Protein 5H57 (pdb70)

B-factor: mean 24.22, std 7.68, range [6.05, 58.96]

Foldseek 3Di:
DWAWEWEAEPVRDIDIFIADQPAFQVVRCVVSVHDAWDDPLQQAALGWKKFWPDFDWDQVSHDHDDPVCVVRGIHRRSRIGGPHYTYIYTPCSVVVD/DWAWEWEAEPVRDIDIFIADQPAFQVVRCVVSVHDAFDDPLQQQALGWKKFWPDFDWDQVSHDNDDVVCVVRGIHRRSRIGGPHYTYIYTPCSVVVD/DWAWEWEAEPVRDIDIFIADQPAFQVVRCVVSVHDAWDDPLQQQALGWKKFWPDADWDQVSHDNDDPVCVVRGIHRRSRIGGPHYTYIYTPCSVVVD/DWAWEWEAEPVRDIDIFIADQPAFQVVRCVVSVHDAWDDPLQQQALGWKKFWPDADWDQVSHDNDDVVCVVRGIHRRSRIGGPHYTYIYTPCSVVVD/DWAWEWEAEPVRDIDIFIADQPAFQVVRCVVSVHDAWDDPLQQQALGWKKFWPDADWDQVSHDNDDVVCVVRGIHRRSRIGGPHYTYIYTPCSVVVD/DWAWEWEAEPVRDIDIFIADQPAFQVVRCVVSVHDAWDDPLQQQALGWKKFWPDADWDQVSHDNDDVVCVVRGIHRRSRIGGPHYTYIYTPCSVVVD

Secondary structure (DSSP, 8-state):
-EEEEEEE-TTS-EEEEEEETTS-HHHHHHHT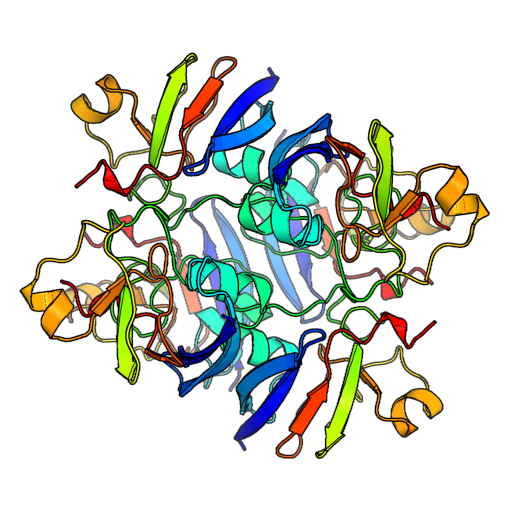TB----SSSSSSSSTTEEEEEES-EE-TT--SS-HHHHHTTEEEGGG-EESS-EEEE---GGGG-/-EEEEEEE-TTS-EEEEEEETTS-HHHHHHHTTB----SSSSSSSSTTEEEEEES-EE-TT--SS-HHHHHTTEEEGGG-EESS-EEEE---GGGG-/-EEEEEEE-TTS-EEEEEEETTS-HHHHHHHTTB----SSSSSSSSTTEEEEEES-EE-TT--SS-HHHHHTTEEEGGG-EESS-EEEE---GGGG-/-EEEEEEE-TTS-EEEEEEETTS-HHHHHHHTTB----SSSSSSSSTTEEEEEES-EE-TT--SS-HHHHHTTEEEGGG-EESS-EEEE---GGGG-/-EEEEEEE-TTS-EEEEEEETTS-HHHHHHHTTB----SSSSSSSSTTEEEEEES-EE-TT--SS-HHHHHTTEEEGGG-EESS-EEEE---GGG--/-EEEEEEE-TTS-EEEEEEETTS-HHHHHHHTTB----SSSSSSSSTTEEEEEES-EE-TT--SS-HHHHHTTEEEGGG-EESS-EEEE---GGG--

Solvent-accessible surface area: 23237 Å² total; per-residue (Å²): 84,96,56,79,0,62,0,24,8,57,111,44,16,54,8,53,2,65,0,48,59,92,27,30,0,1,16,6,0,37,41,6,14,4,99,9,11,56,8,3,37,41,1,25,7,18,20,8,1,0,77,33,115,52,37,53,26,51,20,93,76,17,97,74,14,86,114,43,42,78,155,119,15,18,4,2,3,7,5,0,59,1,122,35,88,3,34,0,49,7,21,60,15,15,80,19,171,82,96,56,86,0,64,0,23,9,49,88,38,10,52,8,58,4,73,0,49,59,114,27,36,0,2,29,6,0,42,64,7,16,4,98,10,19,44,2,3,42,52,1,30,4,14,18,7,1,0,76,34,116,53,38,54,25,53,21,94,78,17,98,72,13,85,115,42,43,77,155,121,13,18,4,2,3,7,5,0,60,1,123,34,87,3,34,0,51,8,22,59,21,16,78,19,181,85,97,58,84,0,63,0,24,9,57,105,43,14,52,7,54,3,69,0,48,58,93,27,30,0,1,18,7,0,37,44,6,15,4,100,9,10,53,8,2,33,39,1,27,6,16,20,7,1,0,76,34,114,53,38,53,25,51,20,94,78,19,97,72,13,86,115,42,42,77,155,120,14,17,4,2,3,7,6,0,60,2,123,35,87,4,34,0,52,7,21,58,15,13,78,18,167,85,94,57,80,0,64,0,23,9,56,96,42,12,52,7,56,3,69,0,43,58,98,27,32,0,2,24,6,0,32,58,6,13,3,86,9,10,59,7,2,28,46,1,32,6,14,16,7,0,0,76,32,116,55,38,54,25,52,20,94,78,19,97,70,13,88,114,43,43,77,155,119,15,18,4,2,3,6,5,0,59,1,123,35,85,3,33,0,50,8,20,60,18,19,78,19,180,83,97,58,84,0,65,1,24,8,50,86,41,12,53,8,58,3,70,0,49,59,114,27,38,0,1,30,7,0,42,64,6,15,4,98,10,17,42,2,3,41,52,1,31,4,14,18,7,0,0,77,32,116,53,37,53,25,52,20,92,75,18,98,72,12,85,115,42,42,77,156,119,14,18,4,2,2,6,6,0,59,1,122,35,86,3,34,0,50,7,21,58,22,18,78,18,189,84,96,57,82,0,64,0,24,8,63,100,40,12,53,7,56,2,68,0,44,58,95,28,28,0,1,21,7,0,34,52,6,13,4,82,9,9,57,10,2,31,43,1,34,6,16,16,8,1,0,78,32,116,53,37,54,25,52,19,94,76,20,96,74,12,87,114,42,41,77,155,119,15,18,4,2,3,7,4,0,61,1,122,34,88,3,32,0,51,7,20,58,16,20,80,19,180

Nearest PDB structures (foldseek):
  5h57-assembly2_B  TM=1.010E+00  e=6.665E-22  Zea mays
  6jo2-assembly1_A  TM=9.972E-01  e=5.642E-17  Thermosynechococcus vestitus BP-1
  1qoa-assembly2_B  TM=9.965E-01  e=7.250E-17  Nostoc sp. PCC 7120 = FACHB-418
  1rfk-assembly1_A  TM=9.844E-01  e=1.744E-16  Mastigocladus laminosus
  6vjv-assembly2_B  TM=9.851E-01  e=1.694E-14  Prochlorococcus phage P-SSM2

Structure (mmCIF, N/CA/C/O backbone):
data_5H57
#
_entry.id   5H57
#
_cell.length_a   79.900
_cell.length_b   104.500
_cell.length_c   66.400
_cell.angle_alpha   90.00
_cell.angle_beta   90.00
_cell.angle_gamma   90.00
#
_symmetry.space_group_name_H-M   'P 21 21 21'
#
loop_
_entity.id
_entity.type
_entity.pdbx_description
1 polymer 'Ferredoxin-3, chloroplastic'
2 non-polymer 'FE2/S2 (INORGANIC) CLUSTER'
3 water water
#
loop_
_atom_site.group_PDB
_atom_site.id
_atom_site.type_symbol
_atom_site.label_atom_id
_atom_site.label_alt_id
_atom_site.label_comp_id
_atom_site.label_asym_id
_atom_site.label_entity_id
_atom_site.label_seq_id
_atom_site.pdbx_PDB_ins_code
_atom_site.Cartn_x
_atom_site.Cartn_y
_atom_site.Cartn_z
_atom_site.occupancy
_atom_site.B_iso_or_equiv
_atom_site.auth_seq_id
_atom_site.auth_comp_id
_atom_site.auth_asym_id
_atom_site.auth_atom_id
_atom_site.pdbx_PDB_model_num
ATOM 1 N N . ALA A 1 1 ? 8.042 16.125 14.318 1.00 22.35 1 ALA A N 1
ATOM 2 C CA . ALA A 1 1 ? 8.430 14.919 15.102 1.00 22.96 1 ALA A CA 1
ATOM 3 C C . ALA A 1 1 ? 9.930 14.911 15.366 1.00 22.85 1 ALA A C 1
ATOM 4 O O . ALA A 1 1 ? 10.705 15.458 14.587 1.00 22.67 1 ALA A O 1
ATOM 6 N N . VAL A 1 2 ? 10.329 14.297 16.474 1.00 22.97 2 VAL A N 1
ATOM 7 C CA . VAL A 1 2 ? 11.739 14.201 16.827 1.00 22.79 2 VAL A CA 1
ATOM 8 C C . VAL A 1 2 ? 12.102 12.726 16.891 1.00 22.28 2 VAL A C 1
ATOM 9 O O . VAL A 1 2 ? 11.531 11.980 17.669 1.00 22.61 2 VAL A O 1
ATOM 13 N N . TYR A 1 3 ? 13.042 12.303 16.060 1.00 21.90 3 TYR A N 1
ATOM 14 C CA . TYR A 1 3 ? 13.441 10.909 16.049 1.00 21.67 3 TYR A CA 1
ATOM 15 C C . TYR A 1 3 ? 14.739 10.671 16.799 1.00 21.45 3 TYR A C 1
ATOM 16 O O . TYR A 1 3 ? 15.423 11.608 17.206 1.00 21.68 3 TYR A O 1
ATOM 25 N N . LYS A 1 4 ? 15.063 9.399 16.984 1.00 21.05 4 LYS A N 1
ATOM 26 C CA . LYS A 1 4 ? 16.280 9.022 17.669 1.00 21.38 4 LYS A CA 1
ATOM 27 C C . LYS A 1 4 ? 17.241 8.518 16.607 1.00 20.34 4 LYS A C 1
ATOM 28 O O . LYS A 1 4 ? 16.903 7.633 15.828 1.00 18.60 4 LYS A O 1
ATOM 34 N N . VAL A 1 5 ? 18.431 9.101 16.560 1.00 19.61 5 VAL A N 1
ATOM 35 C CA . VAL A 1 5 ? 19.436 8.683 15.597 1.00 17.95 5 VAL A CA 1
ATOM 36 C C . VAL A 1 5 ? 20.670 8.142 16.299 1.00 18.31 5 VAL A C 1
ATOM 37 O O . VAL A 1 5 ? 21.176 8.743 17.239 1.00 17.84 5 VAL A O 1
ATOM 41 N N . LYS A 1 6 ? 21.136 6.987 15.845 1.00 18.92 6 LYS A N 1
ATOM 42 C CA . LYS A 1 6 ? 22.341 6.393 16.398 1.00 19.00 6 LYS A CA 1
ATOM 43 C C . LYS A 1 6 ? 23.394 6.321 15.293 1.00 18.09 6 LYS A C 1
ATOM 44 O O . LYS A 1 6 ? 23.132 5.822 14.202 1.00 17.08 6 LYS A O 1
ATOM 50 N N . LEU A 1 7 ? 24.578 6.848 15.578 1.00 17.52 7 LEU A N 1
ATOM 51 C CA . LEU A 1 7 ? 25.669 6.818 14.624 1.00 17.42 7 LEU A CA 1
ATOM 52 C C . LEU A 1 7 ? 26.697 5.816 15.129 1.00 18.33 7 LEU A C 1
ATOM 53 O O . LEU A 1 7 ? 26.958 5.741 16.328 1.00 18.26 7 LEU A O 1
ATOM 58 N N . VAL A 1 8 ? 27.259 5.032 14.215 1.00 19.08 8 VAL A N 1
ATOM 59 C CA . VAL A 1 8 ? 28.273 4.048 14.570 1.00 19.50 8 VAL A CA 1
ATOM 60 C C . VAL A 1 8 ? 29.546 4.384 13.807 1.00 19.90 8 VAL A C 1
ATOM 61 O O . VAL A 1 8 ? 29.576 4.323 12.581 1.00 20.97 8 VAL A O 1
ATOM 65 N N . GLY A 1 9 ? 30.592 4.745 14.543 1.00 20.88 9 GLY A N 1
ATOM 66 C CA . GLY A 1 9 ? 31.854 5.121 13.925 1.00 21.92 9 GLY A CA 1
ATOM 67 C C . GLY A 1 9 ? 32.770 3.990 13.486 1.00 23.15 9 GLY A C 1
ATOM 68 O O . GLY A 1 9 ? 32.533 2.820 13.794 1.00 23.18 9 GLY A O 1
ATOM 69 N N . PRO A 1 10 ? 33.851 4.320 12.764 1.00 23.47 10 PRO A N 1
ATOM 70 C CA . PRO A 1 10 ? 34.809 3.320 12.278 1.00 24.01 10 PRO A CA 1
ATOM 71 C C . PRO A 1 10 ? 35.512 2.486 13.349 1.00 24.97 10 PRO A C 1
ATOM 72 O O . PRO A 1 10 ? 36.000 1.398 13.055 1.00 25.27 10 PRO A O 1
ATOM 76 N N . GLU A 1 11 ? 35.568 2.986 14.580 1.00 25.36 11 GLU A N 1
ATOM 77 C CA . GLU A 1 11 ? 36.207 2.246 15.672 1.00 26.23 11 GLU A CA 1
ATOM 78 C C . GLU A 1 11 ? 35.165 1.559 16.547 1.00 24.54 11 GLU A C 1
ATOM 79 O O . GLU A 1 11 ? 35.493 1.021 17.599 1.00 25.60 11 GLU A O 1
ATOM 85 N N . GLY A 1 12 ? 33.907 1.593 16.127 1.00 23.22 12 GLY A N 1
ATOM 86 C CA . GLY A 1 12 ? 32.866 0.963 16.919 1.00 21.06 12 GLY A CA 1
ATOM 87 C C . GLY A 1 12 ? 32.234 1.894 17.937 1.00 20.26 12 GLY A C 1
ATOM 88 O O . GLY A 1 12 ? 31.337 1.494 18.670 1.00 20.01 12 GLY A O 1
ATOM 89 N N . GLU A 1 13 ? 32.700 3.138 17.989 1.00 19.45 13 GLU A N 1
ATOM 90 C CA . GLU A 1 13 ? 32.141 4.108 18.927 1.00 19.29 13 GLU A CA 1
ATOM 91 C C . GLU A 1 13 ? 30.704 4.422 18.495 1.00 18.46 13 GLU A C 1
ATOM 92 O O . GLU A 1 13 ? 30.380 4.363 17.312 1.00 18.10 13 GLU A O 1
ATOM 98 N N . GLU A 1 14 ? 29.845 4.744 19.455 1.00 18.29 14 GLU A N 1
ATOM 99 C CA . GLU A 1 14 ? 28.458 5.061 19.139 1.00 19.18 14 GLU A CA 1
ATOM 100 C C . GLU A 1 14 ? 27.998 6.402 19.708 1.00 19.04 14 GLU A C 1
ATOM 101 O O . GLU A 1 14 ? 28.446 6.829 20.769 1.00 18.56 14 GLU A O 1
ATOM 107 N N . HIS A 1 15 ? 27.092 7.050 18.982 1.00 19.01 15 HIS A N 1
ATOM 108 C CA . HIS A 1 15 ? 26.525 8.333 19.377 1.00 17.98 15 HIS A CA 1
ATOM 109 C C . HIS A 1 15 ? 25.016 8.235 19.183 1.00 18.06 15 HIS A C 1
ATOM 110 O O . HIS A 1 15 ? 24.552 7.811 18.134 1.00 18.38 15 HIS A O 1
ATOM 117 N N . GLU A 1 16 ? 24.252 8.615 20.196 1.00 17.85 16 GLU A N 1
ATOM 118 C CA . GLU A 1 16 ? 22.806 8.577 20.096 1.00 18.64 16 GLU A CA 1
ATOM 119 C C . GLU A 1 16 ? 22.262 9.930 20.530 1.00 17.87 16 GLU A C 1
ATOM 120 O O . GLU A 1 16 ? 22.656 10.460 21.562 1.00 17.52 16 GLU A O 1
ATOM 126 N N . PHE A 1 17 ? 21.355 10.489 19.739 1.00 17.04 17 PHE A N 1
ATOM 127 C CA . PHE A 1 17 ? 20.804 11.805 20.040 1.00 16.83 17 PHE A CA 1
ATOM 128 C C . PHE A 1 17 ? 19.457 12.055 19.373 1.00 17.46 17 PHE A C 1
ATOM 129 O O . PHE A 1 17 ? 19.020 11.285 18.523 1.00 17.24 17 PHE A O 1
ATOM 137 N N . ASP A 1 18 ? 18.807 13.148 19.765 1.00 18.67 18 ASP A N 1
ATOM 138 C CA . ASP A 1 18 ? 17.523 13.530 19.195 1.00 18.28 18 ASP A CA 1
ATOM 139 C C . ASP A 1 18 ? 17.756 14.242 17.879 1.00 18.67 18 ASP A C 1
ATOM 140 O O . ASP A 1 18 ? 18.637 15.093 17.769 1.00 18.00 18 ASP A O 1
ATOM 145 N N . ALA A 1 19 ? 16.960 13.885 16.880 1.00 19.14 19 ALA A N 1
ATOM 146 C CA . ALA A 1 19 ? 17.077 14.481 15.564 1.00 18.60 19 ALA A CA 1
ATOM 147 C C . ALA A 1 19 ? 15.710 14.937 15.079 1.00 18.87 19 ALA A C 1
ATOM 148 O O . ALA A 1 19 ? 14.843 14.117 14.773 1.00 19.34 19 ALA A O 1
ATOM 150 N N . PRO A 1 20 ? 15.491 16.258 15.022 1.00 18.91 20 PRO A N 1
ATOM 151 C CA . PRO A 1 20 ? 14.211 16.808 14.565 1.00 19.16 20 PRO A CA 1
ATOM 152 C C . PRO A 1 20 ? 13.979 16.390 13.119 1.00 19.92 20 PRO A C 1
ATOM 153 O O . PRO A 1 20 ? 14.935 16.237 12.363 1.00 19.95 20 PRO A O 1
ATOM 157 N N . ASP A 1 21 ? 12.719 16.205 12.730 1.00 20.71 21 ASP A N 1
ATOM 158 C CA . ASP A 1 21 ? 12.416 15.794 11.361 1.00 21.13 21 ASP A CA 1
ATOM 159 C C . ASP A 1 21 ? 12.654 16.905 10.342 1.00 20.88 21 ASP A C 1
ATOM 160 O O . ASP A 1 21 ? 12.626 16.662 9.136 1.00 20.25 21 ASP A O 1
ATOM 165 N N . ASP A 1 22 ? 12.904 18.118 10.826 1.00 20.94 22 ASP A N 1
ATOM 166 C CA . ASP A 1 22 ? 13.151 19.239 9.930 1.00 21.26 22 ASP A CA 1
ATOM 167 C C . ASP A 1 22 ? 14.587 19.773 10.027 1.00 20.57 22 ASP A C 1
ATOM 168 O O . ASP A 1 22 ? 14.859 20.943 9.758 1.00 19.79 22 ASP A O 1
ATOM 173 N N . ALA A 1 23 ? 15.504 18.895 10.412 1.00 20.03 23 ALA A N 1
ATOM 174 C CA . ALA A 1 23 ? 16.913 19.254 10.512 1.00 19.83 23 ALA A CA 1
ATOM 175 C C . ALA A 1 23 ? 17.760 18.156 9.876 1.00 19.05 23 ALA A C 1
ATOM 176 O O . ALA A 1 23 ? 17.410 16.988 9.932 1.00 19.09 23 ALA A O 1
ATOM 178 N N . TYR A 1 24 ? 18.867 18.542 9.257 1.00 18.50 24 TYR A N 1
ATOM 179 C CA . TYR A 1 24 ? 19.758 17.578 8.636 1.00 17.84 24 TYR A CA 1
ATOM 180 C C . TYR A 1 24 ? 20.450 16.795 9.739 1.00 17.42 24 TYR A C 1
ATOM 181 O O . TYR A 1 24 ? 20.775 17.340 10.794 1.00 16.87 24 TYR A O 1
ATOM 190 N N . ILE A 1 25 ? 20.669 15.513 9.492 1.00 16.18 25 ILE A N 1
ATOM 191 C CA . ILE A 1 25 ? 21.320 14.660 10.474 1.00 17.24 25 ILE A CA 1
ATOM 192 C C . ILE A 1 25 ? 22.697 15.189 10.888 1.00 16.87 25 ILE A C 1
ATOM 193 O O . ILE A 1 25 ? 23.066 15.102 12.059 1.00 15.18 25 ILE A O 1
ATOM 198 N N . LEU A 1 26 ? 23.444 15.749 9.940 1.00 16.51 26 LEU A N 1
ATOM 199 C CA . LEU A 1 26 ? 24.756 16.291 10.257 1.00 16.46 26 LEU A CA 1
ATOM 200 C C . LEU A 1 26 ? 24.624 17.438 11.264 1.00 17.18 26 LEU A C 1
ATOM 201 O O . LEU A 1 26 ? 25.408 17.536 12.200 1.00 18.23 26 LEU A O 1
ATOM 206 N N . ASP A 1 27 ? 23.631 18.302 11.080 1.00 17.36 27 ASP A N 1
ATOM 207 C CA . ASP A 1 27 ? 23.444 19.420 11.999 1.00 18.02 27 ASP A CA 1
ATOM 208 C C . ASP A 1 27 ? 22.982 18.947 13.371 1.00 17.16 27 ASP A C 1
ATOM 209 O O . ASP A 1 27 ? 23.378 19.511 14.390 1.00 16.96 27 ASP A O 1
ATOM 214 N N . ALA A 1 28 ? 22.139 17.918 13.394 1.00 16.14 28 ALA A N 1
ATOM 215 C CA . ALA A 1 28 ? 21.649 17.367 14.653 1.00 15.87 28 ALA A CA 1
ATOM 216 C C . ALA A 1 28 ? 22.808 16.719 15.409 1.00 15.82 28 ALA A C 1
ATOM 217 O O . ALA A 1 28 ? 22.880 16.795 16.630 1.00 16.47 28 ALA A O 1
ATOM 219 N N . ALA A 1 29 ? 23.710 16.083 14.671 1.00 14.82 29 ALA A N 1
ATOM 220 C CA . ALA A 1 29 ? 24.859 15.432 15.266 1.00 15.83 29 ALA A CA 1
ATOM 221 C C . ALA A 1 29 ? 25.801 16.452 15.909 1.00 17.14 29 ALA A C 1
ATOM 222 O O . ALA A 1 29 ? 26.339 16.214 16.992 1.00 17.23 29 ALA A O 1
ATOM 224 N N . GLU A 1 30 ? 26.008 17.584 15.243 1.00 18.34 30 GLU A N 1
ATOM 225 C CA . GLU A 1 30 ? 26.883 18.625 15.779 1.00 19.47 30 GLU A CA 1
ATOM 226 C C . GLU A 1 30 ? 26.278 19.228 17.039 1.00 19.23 30 GLU A C 1
ATOM 227 O O . GLU A 1 30 ? 26.988 19.556 17.984 1.00 20.57 30 GLU A O 1
ATOM 233 N N . THR A 1 31 ? 24.963 19.379 17.054 1.00 18.53 31 THR A N 1
ATOM 234 C CA . THR A 1 31 ? 24.298 19.910 18.229 1.00 19.20 31 THR A CA 1
ATOM 235 C C . THR A 1 31 ? 24.572 18.970 19.400 1.00 19.51 31 THR A C 1
ATOM 236 O O . THR A 1 31 ? 24.701 19.408 20.542 1.00 20.41 31 THR A O 1
ATOM 240 N N . ALA A 1 32 ? 24.673 17.676 19.102 1.00 18.94 32 ALA A N 1
ATOM 241 C CA . ALA A 1 32 ? 24.916 16.656 20.117 1.00 17.97 32 ALA A CA 1
ATOM 242 C C . ALA A 1 32 ? 26.402 16.442 20.431 1.00 18.33 32 ALA A C 1
ATOM 243 O O . ALA A 1 32 ? 26.771 15.492 21.127 1.00 17.70 32 ALA A O 1
ATOM 245 N N . GLY A 1 33 ? 27.253 17.323 19.910 1.00 18.47 33 GLY A N 1
ATOM 246 C CA . GLY A 1 33 ? 28.679 17.225 20.170 1.00 17.52 33 GLY A CA 1
ATOM 247 C C . GLY A 1 33 ? 29.454 16.165 19.406 1.00 18.23 33 GLY A C 1
ATOM 248 O O . GLY A 1 33 ? 30.502 15.723 19.867 1.00 18.52 33 GLY A O 1
ATOM 249 N N . VAL A 1 34 ? 28.957 15.753 18.245 1.00 18.75 34 VAL A N 1
ATOM 250 C CA . VAL A 1 34 ? 29.641 14.745 17.446 1.00 18.30 34 VAL A CA 1
ATOM 251 C C . VAL A 1 34 ? 30.361 15.410 16.283 1.00 19.98 34 VAL A C 1
ATOM 252 O O . VAL A 1 34 ? 29.772 16.196 15.544 1.00 20.10 34 VAL A O 1
ATOM 256 N N . GLU A 1 35 ? 31.643 15.103 16.130 1.00 21.32 35 GLU A N 1
ATOM 257 C CA . GLU A 1 35 ? 32.418 15.659 15.031 1.00 23.37 35 GLU A CA 1
ATOM 258 C C . GLU A 1 35 ? 32.414 14.664 13.873 1.00 23.05 35 GLU A C 1
ATOM 259 O O . GLU A 1 35 ? 33.000 13.588 13.957 1.00 23.51 35 GLU A O 1
ATOM 265 N N . LEU A 1 36 ? 31.739 15.026 12.794 1.00 23.10 36 LEU A N 1
ATOM 266 C CA . LEU A 1 36 ? 31.649 14.158 11.634 1.00 22.27 36 LEU A CA 1
ATOM 267 C C . LEU A 1 36 ? 32.335 14.781 10.433 1.00 22.40 36 LEU A C 1
ATOM 268 O O . LEU A 1 36 ? 32.450 16.000 10.336 1.00 22.82 36 LEU A O 1
ATOM 273 N N . PRO A 1 37 ? 32.822 13.949 9.508 1.00 21.92 37 PRO A N 1
ATOM 274 C CA . PRO A 1 37 ? 33.483 14.492 8.322 1.00 22.27 37 PRO A CA 1
ATOM 275 C C . PRO A 1 37 ? 32.453 15.132 7.396 1.00 23.38 37 PRO A C 1
ATOM 276 O O . PRO A 1 37 ? 31.332 14.651 7.275 1.00 23.86 37 PRO A O 1
ATOM 280 N N . TYR A 1 38 ? 32.831 16.232 6.764 1.00 24.56 38 TYR A N 1
ATOM 281 C CA . TYR A 1 38 ? 31.956 16.923 5.826 1.00 26.63 38 TYR A CA 1
ATOM 282 C C . TYR A 1 38 ? 32.822 17.935 5.090 1.00 27.37 38 TYR A C 1
ATOM 283 O O . TYR A 1 38 ? 33.937 18.243 5.516 1.00 27.77 38 TYR A O 1
ATOM 292 N N . SER A 1 39 ? 32.302 18.466 3.993 1.00 28.29 39 SER A N 1
ATOM 293 C CA . SER A 1 39 ? 33.047 19.425 3.208 1.00 27.59 39 SER A CA 1
ATOM 294 C C . SER A 1 39 ? 32.143 20.477 2.568 1.00 26.74 39 SER A C 1
ATOM 295 O O . SER A 1 39 ? 32.062 21.597 3.052 1.00 27.54 39 SER A O 1
ATOM 298 N N . CYS A 1 40 ? 31.440 20.113 1.502 1.00 25.29 40 CYS A N 1
ATOM 299 C CA . CYS A 1 40 ? 30.578 21.063 0.817 1.00 24.24 40 CYS A CA 1
ATOM 300 C C . CYS A 1 40 ? 29.295 21.409 1.564 1.00 25.27 40 CYS A C 1
ATOM 301 O O . CYS A 1 40 ? 28.748 22.494 1.376 1.00 25.30 40 CYS A O 1
ATOM 304 N N . ARG A 1 41 ? 28.815 20.488 2.400 1.00 25.50 41 ARG A N 1
ATOM 305 C CA . ARG A 1 41 ? 27.568 20.677 3.144 1.00 25.86 41 ARG A CA 1
ATOM 306 C C . ARG A 1 41 ? 26.400 21.051 2.224 1.00 25.83 41 ARG A C 1
ATOM 307 O O . ARG A 1 41 ? 25.436 21.689 2.660 1.00 25.97 41 ARG A O 1
ATOM 315 N N . ALA A 1 42 ? 26.476 20.649 0.960 1.00 25.02 42 ALA A N 1
ATOM 316 C CA . ALA A 1 42 ? 25.420 20.976 0.008 1.00 24.37 42 ALA A CA 1
ATOM 317 C C . ALA A 1 42 ? 24.924 19.772 -0.795 1.00 24.03 42 ALA A C 1
ATOM 318 O O . ALA A 1 42 ? 24.154 19.934 -1.740 1.00 24.09 42 ALA A O 1
ATOM 320 N N . GLY A 1 43 ? 25.363 18.574 -0.418 1.00 23.47 43 GLY A N 1
ATOM 321 C CA . GLY A 1 43 ? 24.938 17.373 -1.114 1.00 23.30 43 GLY A CA 1
ATOM 322 C C . GLY A 1 43 ? 25.593 17.188 -2.470 1.00 23.92 43 GLY A C 1
ATOM 323 O O . GLY A 1 43 ? 25.058 16.480 -3.321 1.00 24.73 43 GLY A O 1
ATOM 324 N N . ALA A 1 44 ? 26.754 17.805 -2.668 1.00 23.48 44 ALA A N 1
ATOM 325 C CA . ALA A 1 44 ? 27.448 17.713 -3.946 1.00 23.65 44 ALA A CA 1
ATOM 326 C C . ALA A 1 44 ? 28.793 16.997 -3.907 1.00 23.17 44 ALA A C 1
ATOM 327 O O . ALA A 1 44 ? 29.580 17.121 -4.839 1.00 24.86 44 ALA A O 1
ATOM 329 N N . CYS A 1 45 ? 29.073 16.264 -2.839 1.00 22.44 45 CYS A N 1
ATOM 330 C CA . CYS A 1 45 ? 30.332 15.530 -2.764 1.00 22.61 45 CYS A CA 1
ATOM 331 C C . CYS A 1 45 ? 30.122 14.228 -1.999 1.00 22.36 45 CYS A C 1
ATOM 332 O O . CYS A 1 45 ? 28.983 13.838 -1.756 1.00 22.09 45 CYS A O 1
ATOM 335 N N . SER A 1 46 ? 31.203 13.554 -1.618 1.00 22.05 46 SER A N 1
ATOM 336 C CA . SER A 1 46 ? 31.066 12.282 -0.914 1.00 22.13 46 SER A CA 1
ATOM 337 C C . SER A 1 46 ? 31.662 12.243 0.495 1.00 21.60 46 SER A C 1
ATOM 338 O O . SER A 1 46 ? 31.615 11.211 1.165 1.00 22.78 46 SER A O 1
ATOM 341 N N . THR A 1 47 ? 32.209 13.361 0.945 1.00 20.05 47 THR A N 1
ATOM 342 C CA . THR A 1 47 ? 32.850 13.426 2.253 1.00 19.95 47 THR A CA 1
ATOM 343 C C . THR A 1 47 ? 32.025 12.992 3.464 1.00 19.13 47 THR A C 1
ATOM 344 O O . THR A 1 47 ? 32.537 12.322 4.360 1.00 19.36 47 THR A O 1
ATOM 348 N N . CYS A 1 48 ? 30.753 13.367 3.488 1.00 18.27 48 CYS A N 1
ATOM 349 C CA . CYS A 1 48 ? 29.881 13.046 4.614 1.00 17.79 48 CYS A CA 1
ATOM 350 C C . CYS A 1 48 ? 29.101 11.751 4.436 1.00 17.36 48 CYS A C 1
ATOM 351 O O . CYS A 1 48 ? 28.141 11.500 5.159 1.00 15.63 48 CYS A O 1
ATOM 354 N N . ALA A 1 49 ? 29.514 10.931 3.480 1.00 18.01 49 ALA A N 1
ATOM 355 C CA . ALA A 1 49 ? 28.825 9.678 3.210 1.00 18.60 49 ALA A CA 1
ATOM 356 C C . ALA A 1 49 ? 28.697 8.757 4.412 1.00 19.35 49 ALA A C 1
ATOM 357 O O . ALA A 1 49 ? 29.636 8.562 5.176 1.00 19.36 49 ALA A O 1
ATOM 359 N N . GLY A 1 50 ? 27.505 8.196 4.563 1.00 20.47 50 GLY A N 1
ATOM 360 C CA . GLY A 1 50 ? 27.238 7.267 5.638 1.00 21.25 50 GLY A CA 1
ATOM 361 C C . GLY A 1 50 ? 26.444 6.126 5.036 1.00 22.51 50 GLY A C 1
ATOM 362 O O . GLY A 1 50 ? 26.154 6.146 3.840 1.00 22.20 50 GLY A O 1
ATOM 363 N N . LYS A 1 51 ? 26.095 5.129 5.840 1.00 22.80 51 LYS A N 1
ATOM 364 C CA . LYS A 1 51 ? 25.322 4.014 5.330 1.00 23.43 51 LYS A CA 1
ATOM 365 C C . LYS A 1 51 ? 24.229 3.606 6.308 1.00 23.68 51 LYS A C 1
ATOM 366 O O . LYS A 1 51 ? 24.498 3.299 7.465 1.00 22.96 51 LYS A O 1
ATOM 372 N N . ILE A 1 52 ? 22.992 3.611 5.829 1.00 24.34 52 ILE A N 1
ATOM 373 C CA . ILE A 1 52 ? 21.846 3.251 6.647 1.00 26.34 52 ILE A CA 1
ATOM 374 C C . ILE A 1 52 ? 21.848 1.774 7.003 1.00 26.70 52 ILE A C 1
ATOM 375 O O . ILE A 1 52 ? 21.990 0.926 6.125 1.00 26.64 52 ILE A O 1
ATOM 380 N N . GLU A 1 53 ? 21.687 1.469 8.287 1.00 27.01 53 GLU A N 1
ATOM 381 C CA . GLU A 1 53 ? 21.609 0.088 8.721 1.00 27.47 53 GLU A CA 1
ATOM 382 C C . GLU A 1 53 ? 20.124 -0.178 8.918 1.00 26.56 53 GLU A C 1
ATOM 383 O O . GLU A 1 53 ? 19.632 -1.262 8.621 1.00 26.74 53 GLU A O 1
ATOM 389 N N . SER A 1 54 ? 19.412 0.824 9.425 1.00 25.53 54 SER A N 1
ATOM 390 C CA . SER A 1 54 ? 17.974 0.713 9.632 1.00 25.35 54 SER A CA 1
ATOM 391 C C . SER A 1 54 ? 17.358 2.096 9.735 1.00 24.81 54 SER A C 1
ATOM 392 O O . SER A 1 54 ? 18.025 3.060 10.113 1.00 25.14 54 SER A O 1
ATOM 395 N N . GLY A 1 55 ? 16.077 2.189 9.410 1.00 24.16 55 GLY A N 1
ATOM 396 C CA . GLY A 1 55 ? 15.402 3.473 9.458 1.00 22.99 55 GLY A CA 1
ATOM 397 C C . GLY A 1 55 ? 15.445 4.042 8.060 1.00 22.61 55 GLY A C 1
ATOM 398 O O . GLY A 1 55 ? 15.995 3.417 7.161 1.00 22.54 55 GLY A O 1
ATOM 399 N N . SER A 1 56 ? 14.867 5.215 7.856 1.00 22.98 56 SER A N 1
ATOM 400 C CA . SER A 1 56 ? 14.881 5.806 6.529 1.00 23.44 56 SER A CA 1
ATOM 401 C C . SER A 1 56 ? 15.074 7.308 6.601 1.00 22.69 56 SER A C 1
ATOM 402 O O . SER A 1 56 ? 14.811 7.936 7.623 1.00 22.62 56 SER A O 1
ATOM 405 N N . VAL A 1 57 ? 15.529 7.883 5.499 1.00 22.36 57 VAL A N 1
ATOM 406 C CA . VAL A 1 57 ? 15.777 9.313 5.446 1.00 21.84 57 VAL A CA 1
ATOM 407 C C . VAL A 1 57 ? 15.299 9.914 4.140 1.00 21.86 57 VAL A C 1
ATOM 408 O O . VAL A 1 57 ? 14.976 9.203 3.181 1.00 20.77 57 VAL A O 1
ATOM 412 N N . ASP A 1 58 ? 15.254 11.239 4.120 1.00 22.42 58 ASP A N 1
ATOM 413 C CA . ASP A 1 58 ? 14.879 11.987 2.930 1.00 21.57 58 ASP A CA 1
ATOM 414 C C . ASP A 1 58 ? 16.143 12.757 2.570 1.00 20.56 58 ASP A C 1
ATOM 415 O O . ASP A 1 58 ? 16.509 13.712 3.251 1.00 20.74 58 ASP A O 1
ATOM 420 N N . GLN A 1 59 ? 16.830 12.318 1.526 1.00 19.97 59 GLN A N 1
ATOM 421 C CA . GLN A 1 59 ? 18.044 12.997 1.104 1.00 20.77 59 GLN A CA 1
ATOM 422 C C . GLN A 1 59 ? 17.890 13.560 -0.301 1.00 20.84 59 GLN A C 1
ATOM 423 O O . GLN A 1 59 ? 18.862 13.684 -1.040 1.00 20.40 59 GLN A O 1
ATOM 429 N N . SER A 1 60 ? 16.657 13.913 -0.649 1.00 21.12 60 SER A N 1
ATOM 430 C CA . SER A 1 60 ? 16.356 14.469 -1.957 1.00 22.04 60 SER A CA 1
ATOM 431 C C . SER A 1 60 ? 17.098 15.788 -2.230 1.00 23.42 60 SER A C 1
ATOM 432 O O . SER A 1 60 ? 17.257 16.177 -3.385 1.00 23.89 60 SER A O 1
ATOM 435 N N . ASP A 1 61 ? 17.548 16.478 -1.183 1.00 24.20 61 ASP A N 1
ATOM 436 C CA . ASP A 1 61 ? 18.301 17.722 -1.380 1.00 24.91 61 ASP A CA 1
ATOM 437 C C . ASP A 1 61 ? 19.711 17.420 -1.887 1.00 24.33 61 ASP A C 1
ATOM 438 O O . ASP A 1 61 ? 20.452 18.325 -2.262 1.00 23.56 61 ASP A O 1
ATOM 443 N N . GLY A 1 62 ? 20.073 16.143 -1.891 1.00 24.13 62 GLY A N 1
ATOM 444 C CA . GLY A 1 62 ? 21.389 15.749 -2.353 1.00 25.06 62 GLY A CA 1
ATOM 445 C C . GLY A 1 62 ? 21.362 15.426 -3.832 1.00 26.34 62 GLY A C 1
ATOM 446 O O . GLY A 1 62 ? 20.297 15.193 -4.393 1.00 26.86 62 GLY A O 1
ATOM 447 N N . SER A 1 63 ? 22.525 15.396 -4.471 1.00 27.07 63 SER A N 1
ATOM 448 C CA . SER A 1 63 ? 22.572 15.107 -5.894 1.00 28.38 63 SER A CA 1
ATOM 449 C C . SER A 1 63 ? 23.858 14.413 -6.319 1.00 28.55 63 SER A C 1
ATOM 450 O O . SER A 1 63 ? 24.125 14.288 -7.507 1.00 28.66 63 SER A O 1
ATOM 453 N N . PHE A 1 64 ? 24.655 13.959 -5.361 1.00 28.88 64 PHE A N 1
ATOM 454 C CA . PHE A 1 64 ? 25.908 13.304 -5.705 1.00 28.33 64 PHE A CA 1
ATOM 455 C C . PHE A 1 64 ? 25.771 11.803 -5.920 1.00 28.70 64 PHE A C 1
ATOM 456 O O . PHE A 1 64 ? 26.450 11.227 -6.766 1.00 29.71 64 PHE A O 1
ATOM 464 N N . LEU A 1 65 ? 24.904 11.166 -5.143 1.00 28.74 65 LEU A N 1
ATOM 465 C CA . LEU A 1 65 ? 24.713 9.723 -5.233 1.00 29.19 65 LEU A CA 1
ATOM 466 C C . LEU A 1 65 ? 23.713 9.322 -6.301 1.00 30.78 65 LEU A C 1
ATOM 467 O O . LEU A 1 65 ? 22.675 9.970 -6.448 1.00 32.08 65 LEU A O 1
ATOM 472 N N . ASP A 1 66 ? 24.013 8.256 -7.044 1.00 31.99 66 ASP A N 1
ATOM 473 C CA . ASP A 1 66 ? 23.078 7.785 -8.062 1.00 33.85 66 ASP A CA 1
ATOM 474 C C . ASP A 1 66 ? 22.137 6.794 -7.378 1.00 34.43 66 ASP A C 1
ATOM 475 O O . ASP A 1 66 ? 22.402 6.352 -6.254 1.00 34.40 66 ASP A O 1
ATOM 480 N N . ASP A 1 67 ? 21.038 6.454 -8.045 1.00 35.30 67 ASP A N 1
ATOM 481 C CA . ASP A 1 67 ? 20.047 5.545 -7.473 1.00 35.88 67 ASP A CA 1
ATOM 482 C C . ASP A 1 67 ? 20.615 4.219 -6.980 1.00 34.79 67 ASP A C 1
ATOM 483 O O . ASP A 1 67 ? 20.136 3.653 -5.995 1.00 33.97 67 ASP A O 1
ATOM 488 N N . GLY A 1 68 ? 21.632 3.720 -7.665 1.00 34.23 68 GLY A N 1
ATOM 489 C CA . GLY A 1 68 ? 22.225 2.466 -7.245 1.00 33.46 68 GLY A CA 1
ATOM 490 C C . GLY A 1 68 ? 22.775 2.585 -5.841 1.00 32.81 68 GLY A C 1
ATOM 491 O O . GLY A 1 68 ? 22.442 1.789 -4.957 1.00 32.35 68 GLY A O 1
ATOM 492 N N . GLN A 1 69 ? 23.616 3.596 -5.638 1.00 32.07 69 GLN A N 1
ATOM 493 C CA . GLN A 1 69 ? 24.233 3.843 -4.339 1.00 31.20 69 GLN A CA 1
ATOM 494 C C . GLN A 1 69 ? 23.174 4.089 -3.273 1.00 30.84 69 GLN A C 1
ATOM 495 O O . GLN A 1 69 ? 23.305 3.615 -2.145 1.00 30.83 69 GLN A O 1
ATOM 501 N N . GLN A 1 70 ? 22.126 4.823 -3.629 1.00 31.10 70 GLN A N 1
ATOM 502 C CA . GLN A 1 70 ? 21.055 5.086 -2.680 1.00 32.60 70 GLN A CA 1
ATOM 503 C C . GLN A 1 70 ? 20.345 3.787 -2.331 1.00 33.35 70 GLN A C 1
ATOM 504 O O . GLN A 1 70 ? 20.009 3.568 -1.171 1.00 32.96 70 GLN A O 1
ATOM 510 N N . GLU A 1 71 ? 20.134 2.921 -3.324 1.00 34.98 71 GLU A N 1
ATOM 511 C CA . GLU A 1 71 ? 19.478 1.623 -3.091 1.00 37.05 71 GLU A CA 1
ATOM 512 C C . GLU A 1 71 ? 20.256 0.815 -2.057 1.00 35.36 71 GLU A C 1
ATOM 513 O O . GLU A 1 71 ? 19.669 0.176 -1.190 1.00 34.75 71 GLU A O 1
ATOM 519 N N . GLU A 1 72 ? 21.580 0.839 -2.164 1.00 34.67 72 GLU A N 1
ATOM 520 C CA . GLU A 1 72 ? 22.441 0.104 -1.241 1.00 34.20 72 GLU A CA 1
ATOM 521 C C . GLU A 1 72 ? 22.423 0.646 0.182 1.00 32.45 72 GLU A C 1
ATOM 522 O O . GLU A 1 72 ? 22.958 0.013 1.089 1.00 31.88 72 GLU A O 1
ATOM 528 N N . GLY A 1 73 ? 21.841 1.828 0.375 1.00 30.20 73 GLY A N 1
ATOM 529 C CA . GLY A 1 73 ? 21.777 2.387 1.710 1.00 26.74 73 GLY A CA 1
ATOM 530 C C . GLY A 1 73 ? 22.709 3.548 2.004 1.00 25.06 73 GLY A C 1
ATOM 531 O O . GLY A 1 73 ? 22.791 3.984 3.146 1.00 25.05 73 GLY A O 1
ATOM 532 N N . TYR A 1 74 ? 23.420 4.050 1.001 1.00 23.18 74 TYR A N 1
ATOM 533 C CA . TYR A 1 74 ? 24.307 5.180 1.234 1.00 21.58 74 TYR A CA 1
ATOM 534 C C . TYR A 1 74 ? 23.512 6.476 1.321 1.00 21.22 74 TYR A C 1
ATOM 535 O O . TYR A 1 74 ? 22.559 6.682 0.566 1.00 19.73 74 TYR A O 1
ATOM 544 N N . VAL A 1 75 ? 23.906 7.335 2.258 1.00 19.63 75 VAL A N 1
ATOM 545 C CA . VAL A 1 75 ? 23.245 8.611 2.465 1.00 18.61 75 VAL A CA 1
ATOM 546 C C . VAL A 1 75 ? 24.261 9.728 2.673 1.00 18.15 75 VAL A C 1
ATOM 547 O O . VAL A 1 75 ? 25.339 9.499 3.216 1.00 18.03 75 VAL A O 1
ATOM 551 N N . LEU A 1 76 ? 23.918 10.931 2.216 1.00 17.54 76 LEU A N 1
ATOM 552 C CA . LEU A 1 76 ? 24.772 12.093 2.409 1.00 16.39 76 LEU A CA 1
ATOM 553 C C . LEU A 1 76 ? 24.201 12.743 3.672 1.00 15.81 76 LEU A C 1
ATOM 554 O O . LEU A 1 76 ? 23.160 13.395 3.634 1.00 14.34 76 LEU A O 1
ATOM 559 N N . THR A 1 77 ? 24.883 12.540 4.793 1.00 15.70 77 THR A N 1
ATOM 560 C CA . THR A 1 77 ? 24.427 13.052 6.076 1.00 16.02 77 THR A CA 1
ATOM 561 C C . THR A 1 77 ? 24.186 14.553 6.158 1.00 17.11 77 THR A C 1
ATOM 562 O O . THR A 1 77 ? 23.352 15.000 6.944 1.00 17.31 77 THR A O 1
ATOM 566 N N . CYS A 1 78 ? 24.895 15.335 5.351 1.00 16.66 78 CYS A N 1
ATOM 567 C CA . CYS A 1 78 ? 24.725 16.780 5.391 1.00 16.05 78 CYS A CA 1
ATOM 568 C C . CYS A 1 78 ? 23.395 17.272 4.807 1.00 16.77 78 CYS A C 1
ATOM 569 O O . CYS A 1 78 ? 23.022 18.423 5.017 1.00 16.47 78 CYS A O 1
ATOM 572 N N . VAL A 1 79 ? 22.688 16.418 4.071 1.00 16.61 79 VAL A N 1
ATOM 573 C CA . VAL A 1 79 ? 21.403 16.807 3.487 1.00 17.26 79 VAL A CA 1
ATOM 574 C C . VAL A 1 79 ? 20.324 15.752 3.711 1.00 17.56 79 VAL A C 1
ATOM 575 O O . VAL A 1 79 ? 19.384 15.638 2.930 1.00 18.62 79 VAL A O 1
ATOM 579 N N . SER A 1 80 ? 20.459 14.991 4.790 1.00 17.57 80 SER A N 1
ATOM 580 C CA . SER A 1 80 ? 19.500 13.942 5.116 1.00 17.02 80 SER A CA 1
ATOM 581 C C . SER A 1 80 ? 18.578 14.296 6.274 1.00 16.70 80 SER A C 1
ATOM 582 O O . SER A 1 80 ? 19.043 14.662 7.357 1.00 16.58 80 SER A O 1
ATOM 585 N N . TYR A 1 81 ? 17.272 14.190 6.039 1.00 16.09 81 TYR A N 1
ATOM 586 C CA . TYR A 1 81 ? 16.293 14.440 7.087 1.00 16.73 81 TYR A CA 1
ATOM 587 C C . TYR A 1 81 ? 15.858 13.069 7.574 1.00 18.03 81 TYR A C 1
ATOM 588 O O . TYR A 1 81 ? 15.582 12.184 6.765 1.00 18.49 81 TYR A O 1
ATOM 597 N N . PRO A 1 82 ? 15.814 12.862 8.897 1.00 18.36 82 PRO A N 1
ATOM 598 C CA . PRO A 1 82 ? 15.386 11.547 9.370 1.00 18.93 82 PRO A CA 1
ATOM 599 C C . PRO A 1 82 ? 13.864 11.437 9.238 1.00 20.22 82 PRO A C 1
ATOM 600 O O . PRO A 1 82 ? 13.141 12.414 9.442 1.00 19.75 82 PRO A O 1
ATOM 604 N N . LYS A 1 83 ? 13.386 10.258 8.860 1.00 21.34 83 LYS A N 1
ATOM 605 C CA . LYS A 1 83 ? 11.953 10.037 8.719 1.00 23.72 83 LYS A CA 1
ATOM 606 C C . LYS A 1 83 ? 11.483 8.994 9.719 1.00 23.28 83 LYS A C 1
ATOM 607 O O . LYS A 1 83 ? 10.322 8.605 9.727 1.00 25.14 83 LYS A O 1
ATOM 613 N N . SER A 1 84 ? 12.404 8.554 10.566 1.00 23.24 84 SER A N 1
ATOM 614 C CA . SER A 1 84 ? 12.125 7.560 11.599 1.00 22.38 84 SER A CA 1
ATOM 615 C C . SER A 1 84 ? 13.400 7.427 12.406 1.00 22.62 84 SER A C 1
ATOM 616 O O . SER A 1 84 ? 14.378 8.126 12.142 1.00 23.77 84 SER A O 1
ATOM 619 N N . ASP A 1 85 ? 13.396 6.539 13.391 1.00 22.18 85 ASP A N 1
ATOM 620 C CA . ASP A 1 85 ? 14.595 6.316 14.178 1.00 21.15 85 ASP A CA 1
ATOM 621 C C . ASP A 1 85 ? 15.592 5.689 13.208 1.00 21.19 85 ASP A C 1
ATOM 622 O O . ASP A 1 85 ? 15.208 4.891 12.352 1.00 21.60 85 ASP A O 1
ATOM 627 N N . CYS A 1 86 ? 16.861 6.069 13.319 1.00 20.63 86 CYS A N 1
ATOM 628 C CA . CYS A 1 86 ? 17.888 5.551 12.423 1.00 20.14 86 CYS A CA 1
ATOM 629 C C . CYS A 1 86 ? 19.145 5.066 13.105 1.00 19.67 86 CYS A C 1
ATOM 630 O O . CYS A 1 86 ? 19.478 5.481 14.214 1.00 19.95 86 CYS A O 1
ATOM 633 N N . VAL A 1 87 ? 19.839 4.180 12.403 1.00 18.65 87 VAL A N 1
ATOM 634 C CA . VAL A 1 87 ? 21.118 3.652 12.834 1.00 17.52 87 VAL A CA 1
ATOM 635 C C . VAL A 1 87 ? 21.933 3.818 11.566 1.00 17.37 87 VAL A C 1
ATOM 636 O O . VAL A 1 87 ? 21.660 3.181 10.554 1.00 17.06 87 VAL A O 1
ATOM 640 N N . ILE A 1 88 ? 22.914 4.705 11.619 1.00 17.89 88 ILE A N 1
ATOM 641 C CA . ILE A 1 88 ? 23.751 4.989 10.464 1.00 17.72 88 ILE A CA 1
ATOM 642 C C . ILE A 1 88 ? 25.240 4.804 10.755 1.00 18.30 88 ILE A C 1
ATOM 643 O O . ILE A 1 88 ? 25.726 5.198 11.814 1.00 18.53 88 ILE A O 1
ATOM 648 N N . HIS A 1 89 ? 25.952 4.184 9.818 1.00 18.21 89 HIS A N 1
ATOM 649 C CA . HIS A 1 89 ? 27.391 3.991 9.949 1.00 19.29 89 HIS A CA 1
ATOM 650 C C . HIS A 1 89 ? 28.041 5.149 9.202 1.00 19.73 89 HIS A C 1
ATOM 651 O O . HIS A 1 89 ? 27.811 5.354 8.012 1.00 19.65 89 HIS A O 1
ATOM 658 N N . THR A 1 90 ? 28.853 5.913 9.915 1.00 19.89 90 THR A N 1
ATOM 659 C CA . THR A 1 90 ? 29.499 7.090 9.346 1.00 19.99 90 THR A CA 1
ATOM 660 C C . THR A 1 90 ? 30.865 6.820 8.713 1.00 20.46 90 THR A C 1
ATOM 661 O O . THR A 1 90 ? 31.307 5.675 8.631 1.00 20.95 90 THR A O 1
ATOM 665 N N . HIS A 1 91 ? 31.518 7.886 8.257 1.00 20.22 91 HIS A N 1
ATOM 666 C CA . HIS A 1 91 ? 32.841 7.805 7.645 1.00 21.06 91 HIS A CA 1
ATOM 667 C C . HIS A 1 91 ? 32.928 6.750 6.543 1.00 22.88 91 HIS A C 1
ATOM 668 O O . HIS A 1 91 ? 33.874 5.950 6.518 1.00 24.21 91 HIS A O 1
ATOM 675 N N . LYS A 1 92 ? 31.961 6.757 5.626 1.00 23.15 92 LYS A N 1
ATOM 676 C CA . LYS A 1 92 ? 31.928 5.777 4.547 1.00 23.83 92 LYS A CA 1
ATOM 677 C C . LYS A 1 92 ? 32.369 6.313 3.189 1.00 24.95 92 LYS A C 1
ATOM 678 O O . LYS A 1 92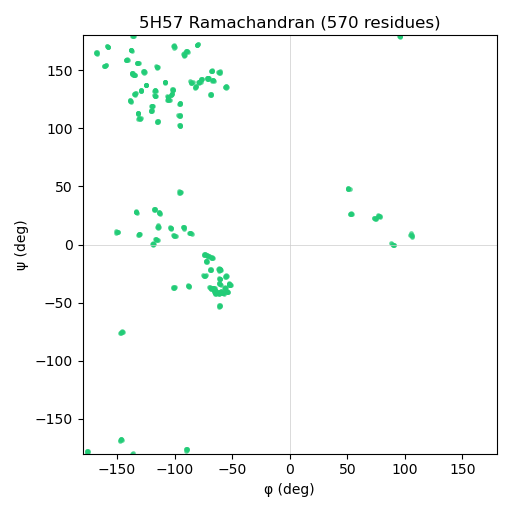 ? 32.138 5.685 2.160 1.00 25.31 92 LYS A O 1
ATOM 684 N N . GLU A 1 93 ? 33.010 7.471 3.183 1.00 26.10 93 GLU A N 1
ATOM 685 C CA . GLU A 1 93 ? 33.466 8.062 1.939 1.00 27.72 93 GLU A CA 1
ATOM 686 C C . GLU A 1 93 ? 34.311 7.091 1.109 1.00 29.02 93 GLU A C 1
ATOM 687 O O . GLU A 1 93 ? 34.261 7.100 -0.125 1.00 28.14 93 GLU A O 1
ATOM 693 N N . GLY A 1 94 ? 35.083 6.253 1.792 1.00 30.04 94 GLY A N 1
ATOM 694 C CA . GLY A 1 94 ? 35.935 5.298 1.106 1.00 31.55 94 GLY A CA 1
ATOM 695 C C . GLY A 1 94 ? 35.189 4.304 0.234 1.00 32.72 94 GLY A C 1
ATOM 696 O O . GLY A 1 94 ? 35.726 3.816 -0.764 1.00 33.27 94 GLY A O 1
ATOM 697 N N . ASP A 1 95 ? 33.955 3.991 0.608 1.00 33.59 95 ASP A N 1
ATOM 698 C CA . ASP A 1 95 ? 33.134 3.046 -0.150 1.00 34.62 95 ASP A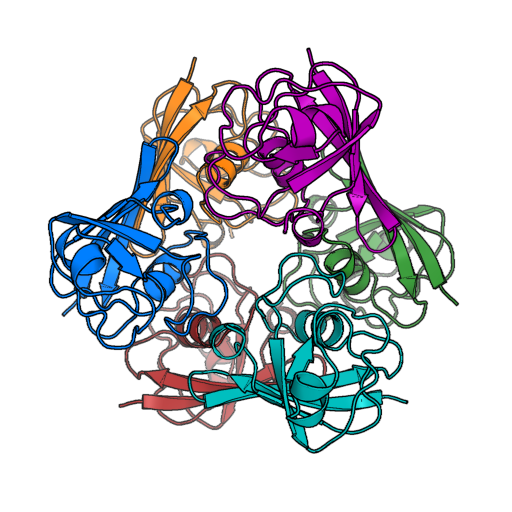 CA 1
ATOM 699 C C . ASP A 1 95 ? 32.704 3.596 -1.507 1.00 36.29 95 ASP A C 1
ATOM 700 O O . ASP A 1 95 ? 32.373 2.829 -2.409 1.00 37.22 95 ASP A O 1
ATOM 705 N N . LEU A 1 96 ? 32.705 4.918 -1.653 1.00 38.59 96 LEU A N 1
ATOM 706 C CA . LEU A 1 96 ? 32.243 5.548 -2.894 1.00 40.92 96 LEU A CA 1
ATOM 707 C C . LEU A 1 96 ? 33.281 5.908 -3.949 1.00 43.86 96 LEU A C 1
ATOM 708 O O . LEU A 1 96 ? 33.247 7.012 -4.513 1.00 44.38 96 LEU A O 1
ATOM 713 N N . TYR A 1 97 ? 34.203 4.993 -4.224 1.00 47.41 97 TYR A N 1
ATOM 714 C CA . TYR A 1 97 ? 35.195 5.263 -5.258 1.00 51.31 97 TYR A CA 1
ATOM 715 C C . TYR A 1 97 ? 34.898 4.414 -6.494 1.00 52.49 97 TYR A C 1
ATOM 716 O O . TYR A 1 97 ? 35.736 3.538 -6.833 1.00 53.44 97 TYR A O 1
ATOM 726 N N . ALA B 1 1 ? 44.242 -2.562 30.636 1.00 21.87 1 ALA B N 1
ATOM 727 C CA . ALA B 1 1 ? 42.803 -2.867 30.424 1.00 21.07 1 ALA B CA 1
ATOM 728 C C . ALA B 1 1 ? 42.106 -1.742 29.673 1.00 20.78 1 ALA B C 1
ATOM 729 O O . ALA B 1 1 ? 42.503 -0.586 29.761 1.00 21.48 1 ALA B O 1
ATOM 731 N N . VAL B 1 2 ? 41.067 -2.093 28.924 1.00 20.89 2 VAL B N 1
ATOM 732 C CA . VAL B 1 2 ? 40.294 -1.113 28.169 1.00 21.13 2 VAL B CA 1
ATOM 733 C C . VAL B 1 2 ? 38.863 -1.173 28.673 1.00 21.03 2 VAL B C 1
ATOM 734 O O . VAL B 1 2 ? 38.212 -2.215 28.594 1.00 20.88 2 VAL B O 1
ATOM 738 N N . TYR B 1 3 ? 38.377 -0.059 29.204 1.00 20.69 3 TYR B N 1
ATOM 739 C CA . TYR B 1 3 ? 37.021 -0.021 29.728 1.00 21.09 3 TYR B CA 1
ATOM 740 C C . TYR B 1 3 ? 36.044 0.628 28.764 1.00 21.62 3 TYR B C 1
ATOM 741 O O . TYR B 1 3 ? 36.439 1.217 27.753 1.00 21.28 3 TYR B O 1
ATOM 750 N N . LYS B 1 4 ? 34.762 0.491 29.081 1.00 21.15 4 LYS B N 1
ATOM 751 C CA . LYS B 1 4 ? 33.711 1.074 28.275 1.00 21.33 4 LYS B CA 1
ATOM 752 C C . LYS B 1 4 ? 33.211 2.305 29.025 1.00 21.21 4 LYS B C 1
ATOM 753 O O . LYS B 1 4 ? 32.829 2.216 30.199 1.00 20.96 4 LYS B O 1
ATOM 759 N N . VAL B 1 5 ? 33.242 3.456 28.363 1.00 19.47 5 VAL B N 1
ATOM 760 C CA . VAL B 1 5 ? 32.767 4.680 28.982 1.00 18.29 5 VAL B CA 1
ATOM 761 C C . VAL B 1 5 ? 31.569 5.233 28.232 1.00 18.54 5 VAL B C 1
ATOM 762 O O . VAL B 1 5 ? 31.570 5.307 27.004 1.00 17.84 5 VAL B O 1
ATOM 766 N N . LYS B 1 6 ? 30.535 5.599 28.977 1.00 18.86 6 LYS B N 1
ATOM 767 C CA . LYS B 1 6 ? 29.353 6.189 28.378 1.00 19.44 6 LYS B CA 1
ATOM 768 C C . LYS B 1 6 ? 29.195 7.609 28.912 1.00 18.38 6 LYS B C 1
ATOM 769 O O . LYS B 1 6 ? 29.214 7.830 30.115 1.00 18.85 6 LYS B O 1
ATOM 775 N N . LEU B 1 7 ? 29.058 8.570 28.010 1.00 17.79 7 LEU B N 1
ATOM 776 C CA . LEU B 1 7 ? 28.875 9.954 28.407 1.00 17.63 7 LEU B CA 1
ATOM 777 C C . LEU B 1 7 ? 27.431 10.342 28.108 1.00 19.11 7 LEU B C 1
ATOM 778 O O . LEU B 1 7 ? 26.882 9.950 27.080 1.00 18.79 7 LEU B O 1
ATOM 783 N N . VAL B 1 8 ? 26.810 11.088 29.016 1.00 20.05 8 VAL B N 1
ATOM 784 C CA . VAL B 1 8 ? 25.437 11.535 28.824 1.00 19.92 8 VAL B CA 1
ATOM 785 C C . VAL B 1 8 ? 25.438 13.056 28.832 1.00 20.90 8 VAL B C 1
ATOM 786 O O . VAL B 1 8 ? 25.765 13.674 29.845 1.00 20.95 8 VAL B O 1
ATOM 790 N N . GLY B 1 9 ? 25.081 13.646 27.692 1.00 21.70 9 GLY B N 1
ATOM 791 C CA . GLY B 1 9 ? 25.070 15.095 27.560 1.00 22.34 9 GLY B CA 1
ATOM 792 C C . GLY B 1 9 ? 23.867 15.822 28.131 1.00 22.72 9 GLY B C 1
ATOM 793 O O . GLY B 1 9 ? 22.886 15.197 28.544 1.00 22.81 9 GLY B O 1
ATOM 794 N N . PRO B 1 10 ? 23.915 17.165 28.157 1.00 23.26 10 PRO B N 1
ATOM 795 C CA . PRO B 1 10 ? 22.820 17.985 28.684 1.00 24.00 10 PRO B CA 1
ATOM 796 C C . PRO B 1 10 ? 21.484 17.849 27.945 1.00 24.69 10 PRO B C 1
ATOM 797 O O . PRO B 1 10 ? 20.439 18.151 28.512 1.00 25.20 10 PRO B O 1
ATOM 801 N N . GLU B 1 11 ? 21.510 17.393 26.695 1.00 25.37 11 GLU B N 1
ATOM 802 C CA . GLU B 1 11 ? 20.269 17.211 25.936 1.00 26.20 11 GLU B CA 1
ATOM 803 C C . GLU B 1 11 ? 19.843 15.743 25.926 1.00 25.24 11 GLU B C 1
ATOM 804 O O . GLU B 1 11 ? 18.921 15.365 25.202 1.00 25.68 11 GLU B O 1
ATOM 810 N N . GLY B 1 12 ? 20.518 14.913 26.715 1.00 23.38 12 GLY B N 1
ATOM 811 C CA . GLY B 1 12 ? 20.173 13.506 26.749 1.00 21.44 12 GLY B CA 1
ATOM 812 C C . GLY B 1 12 ? 20.907 12.681 25.701 1.00 21.18 12 GLY B C 1
ATOM 813 O O . GLY B 1 12 ? 20.685 11.471 25.598 1.00 22.26 12 GLY B O 1
ATOM 814 N N . GLU B 1 13 ? 21.772 13.320 24.916 1.00 18.26 13 GLU B N 1
ATOM 815 C CA . GLU B 1 13 ? 22.530 12.606 23.902 1.00 17.71 13 GLU B CA 1
ATOM 816 C C . GLU B 1 13 ? 23.534 11.691 24.605 1.00 17.87 13 GLU B C 1
ATOM 817 O O . GLU B 1 13 ? 24.001 12.003 25.697 1.00 17.77 13 GLU B O 1
ATOM 823 N N . GLU B 1 14 ? 23.860 10.560 23.987 1.00 17.82 14 GLU B N 1
ATOM 824 C CA . GLU B 1 14 ? 24.809 9.627 24.585 1.00 18.64 14 GLU B CA 1
ATOM 825 C C . GLU B 1 14 ? 25.974 9.264 23.674 1.00 18.56 14 GLU B C 1
ATOM 826 O O . GLU B 1 14 ? 25.840 9.225 22.454 1.00 18.60 14 GLU B O 1
ATOM 832 N N . HIS B 1 15 ? 27.120 8.997 24.289 1.00 18.32 15 HIS B N 1
ATOM 833 C CA . HIS B 1 15 ? 28.328 8.626 23.569 1.00 17.69 15 HIS B CA 1
ATOM 834 C C . HIS B 1 15 ? 28.932 7.443 24.303 1.00 18.55 15 HIS B C 1
ATOM 835 O O . HIS B 1 15 ? 29.099 7.487 25.527 1.00 18.59 15 HIS B O 1
ATOM 842 N N . GLU B 1 16 ? 29.252 6.384 23.571 1.00 18.15 16 GLU B N 1
ATOM 843 C CA . GLU B 1 16 ? 29.856 5.220 24.194 1.00 18.91 16 GLU B CA 1
ATOM 844 C C . GLU B 1 16 ? 31.107 4.852 23.409 1.00 17.97 16 GLU B C 1
ATOM 845 O O . GLU B 1 16 ? 31.079 4.789 22.184 1.00 17.53 16 GLU B O 1
ATOM 851 N N . PHE B 1 17 ? 32.207 4.611 24.116 1.00 17.21 17 PHE B N 1
ATOM 852 C CA . PHE B 1 17 ? 33.465 4.298 23.456 1.00 17.09 17 PHE B CA 1
ATOM 853 C C . PHE B 1 17 ? 34.451 3.558 24.349 1.00 18.22 17 PHE B C 1
ATOM 854 O O . PHE B 1 17 ? 34.233 3.427 25.553 1.00 19.23 17 PHE B O 1
ATOM 862 N N . ASP B 1 18 ? 35.535 3.070 23.749 1.00 18.95 18 ASP B N 1
ATOM 863 C CA . ASP B 1 18 ? 36.571 2.365 24.496 1.00 18.96 18 ASP B CA 1
ATOM 864 C C . ASP B 1 18 ? 37.503 3.377 25.143 1.00 19.30 18 ASP B C 1
ATOM 865 O O . ASP B 1 18 ? 37.922 4.347 24.510 1.00 20.42 18 ASP B O 1
ATOM 870 N N . ALA B 1 19 ? 37.833 3.144 26.404 1.00 18.55 19 ALA B N 1
ATOM 871 C CA . ALA B 1 19 ? 38.710 4.034 27.134 1.00 17.02 19 ALA B CA 1
ATOM 872 C C . ALA B 1 19 ? 39.826 3.244 27.805 1.00 17.40 19 ALA B C 1
ATOM 873 O O . ALA B 1 19 ? 39.595 2.512 28.761 1.00 17.31 19 ALA B O 1
ATOM 875 N N . PRO B 1 20 ? 41.054 3.365 27.290 1.00 17.49 20 PRO B N 1
ATOM 876 C CA . PRO B 1 20 ? 42.200 2.655 27.865 1.00 18.06 20 PRO B CA 1
ATOM 877 C C . PRO B 1 20 ? 42.383 3.095 29.315 1.00 18.58 20 PRO B C 1
ATOM 878 O O . PRO B 1 20 ? 42.081 4.240 29.655 1.00 18.72 20 PRO B O 1
ATOM 882 N N . ASP B 1 21 ? 42.869 2.199 30.169 1.00 19.32 21 ASP B N 1
ATOM 883 C CA . ASP B 1 21 ? 43.064 2.546 31.578 1.00 21.11 21 ASP B CA 1
ATOM 884 C C . ASP B 1 21 ? 44.241 3.508 31.791 1.00 21.78 21 ASP B C 1
ATOM 885 O O . ASP B 1 21 ? 44.425 4.043 32.887 1.00 22.35 21 ASP B O 1
ATOM 890 N N . ASP B 1 22 ? 45.027 3.739 30.742 1.00 21.86 22 ASP B N 1
ATOM 891 C CA . ASP B 1 22 ? 46.162 4.642 30.851 1.00 22.69 22 ASP B CA 1
ATOM 892 C C . ASP B 1 22 ? 45.993 5.905 30.005 1.00 22.16 22 ASP B C 1
ATOM 893 O O . ASP B 1 22 ? 46.969 6.515 29.570 1.00 21.58 22 ASP B O 1
ATOM 898 N N . ALA B 1 23 ? 44.740 6.294 29.781 1.00 21.64 23 ALA B N 1
ATOM 899 C CA . ALA B 1 23 ? 44.427 7.499 29.022 1.00 20.95 23 ALA B CA 1
ATOM 900 C C . ALA B 1 23 ? 43.342 8.280 29.746 1.00 20.88 23 ALA B C 1
ATOM 901 O O . ALA B 1 23 ? 42.474 7.701 30.392 1.00 21.44 23 ALA B O 1
ATOM 903 N N . TYR B 1 24 ? 43.403 9.600 29.655 1.00 20.15 24 TYR B N 1
ATOM 904 C CA . TYR B 1 24 ? 42.400 10.440 30.294 1.00 19.38 24 TYR B CA 1
ATOM 905 C C . TYR B 1 24 ? 41.090 10.301 29.526 1.00 18.49 24 TYR B C 1
ATOM 906 O O . TYR B 1 24 ? 41.084 10.191 28.305 1.00 17.40 24 TYR B O 1
ATOM 915 N N . ILE B 1 25 ? 39.981 10.307 30.251 1.00 17.44 25 ILE B N 1
ATOM 916 C CA . ILE B 1 25 ? 38.681 10.169 29.627 1.00 17.28 25 ILE B CA 1
ATOM 917 C C . ILE B 1 25 ? 38.438 11.237 28.555 1.00 17.37 25 ILE B C 1
ATOM 918 O O . ILE B 1 25 ? 37.859 10.943 27.507 1.00 17.64 25 ILE B O 1
ATOM 923 N N . LEU B 1 26 ? 38.901 12.461 28.794 1.00 17.00 26 LEU B N 1
ATOM 924 C CA . LEU B 1 26 ? 38.717 13.519 27.811 1.00 16.73 26 LEU B CA 1
ATOM 925 C C . LEU B 1 26 ? 39.427 13.165 26.505 1.00 17.57 26 LEU B C 1
ATOM 926 O O . LEU B 1 26 ? 38.878 13.386 25.424 1.00 18.54 26 LEU B O 1
ATOM 931 N N . ASP B 1 27 ? 40.633 12.608 26.599 1.00 17.14 27 ASP B N 1
ATOM 932 C CA . ASP B 1 27 ? 41.382 12.239 25.399 1.00 17.99 27 ASP B CA 1
ATOM 933 C C . ASP B 1 27 ? 40.738 11.065 24.676 1.00 16.98 27 ASP B C 1
ATOM 934 O O . ASP B 1 27 ? 40.720 11.020 23.444 1.00 16.03 27 ASP B O 1
ATOM 939 N N . ALA B 1 28 ? 40.205 10.119 25.445 1.00 16.04 28 ALA B N 1
ATOM 940 C CA . ALA B 1 28 ? 39.545 8.956 24.870 1.00 16.31 28 ALA B CA 1
ATOM 941 C C . ALA B 1 28 ? 38.278 9.397 24.142 1.00 16.04 28 ALA B C 1
ATOM 942 O O . ALA B 1 28 ? 37.948 8.864 23.089 1.00 15.57 28 ALA B O 1
ATOM 944 N N . ALA B 1 29 ? 37.576 10.371 24.718 1.00 15.60 29 ALA B N 1
ATOM 945 C CA . ALA B 1 29 ? 36.349 10.901 24.134 1.00 16.64 29 ALA B CA 1
ATOM 946 C C . ALA B 1 29 ? 36.620 11.598 22.802 1.00 17.26 29 ALA B C 1
ATOM 947 O O . ALA B 1 29 ? 35.857 11.447 21.854 1.00 18.08 29 ALA B O 1
ATOM 949 N N . GLU B 1 30 ? 37.705 12.363 22.730 1.00 18.51 30 GLU B N 1
ATOM 950 C CA . GLU B 1 30 ? 38.066 13.052 21.493 1.00 18.94 30 GLU B CA 1
ATOM 951 C C . GLU B 1 30 ? 38.450 12.042 20.411 1.00 18.98 30 GLU B C 1
ATOM 952 O O . GLU B 1 30 ? 38.141 12.227 19.238 1.00 18.65 30 GLU B O 1
ATOM 958 N N . THR B 1 31 ? 39.132 10.974 20.804 1.00 18.81 31 THR B N 1
ATOM 959 C CA . THR B 1 31 ? 39.501 9.949 19.848 1.00 19.07 31 THR B CA 1
ATOM 960 C C . THR B 1 31 ? 38.222 9.378 19.248 1.00 18.59 31 THR B C 1
ATOM 961 O O . THR B 1 31 ? 38.193 9.008 18.078 1.00 19.64 31 THR B O 1
ATOM 965 N N . ALA B 1 32 ? 37.165 9.320 20.055 1.00 17.42 32 ALA B N 1
ATOM 966 C CA . ALA B 1 32 ? 35.887 8.775 19.613 1.00 17.15 32 ALA B CA 1
ATOM 967 C C . ALA B 1 32 ? 34.991 9.808 18.932 1.00 17.14 32 ALA B C 1
ATOM 968 O O . ALA B 1 32 ? 33.815 9.549 18.678 1.00 17.25 32 ALA B O 1
ATOM 970 N N . GLY B 1 33 ? 35.546 10.980 18.650 1.00 17.19 33 GLY B N 1
ATOM 971 C CA . GLY B 1 33 ? 34.787 12.022 17.977 1.00 17.91 33 GLY B CA 1
ATOM 972 C C . GLY B 1 33 ? 33.791 12.815 18.808 1.00 18.69 33 GLY B C 1
ATOM 973 O O . GLY B 1 33 ? 32.827 13.359 18.266 1.00 18.71 33 GLY B O 1
ATOM 974 N N . VAL B 1 34 ? 34.011 12.889 20.115 1.00 18.32 34 VAL B N 1
ATOM 975 C CA . VAL B 1 34 ? 33.114 13.639 20.983 1.00 19.55 34 VAL B CA 1
ATOM 976 C C . VAL B 1 34 ? 33.753 14.978 21.340 1.00 20.95 34 VAL B C 1
ATOM 977 O O . VAL B 1 34 ? 34.910 15.039 21.740 1.00 21.30 34 VAL B O 1
ATOM 981 N N . GLU B 1 35 ? 33.000 16.055 21.175 1.00 22.51 35 GLU B N 1
ATOM 982 C CA . GLU B 1 35 ? 33.505 17.377 21.513 1.00 24.19 35 GLU B CA 1
ATOM 983 C C . GLU B 1 35 ? 33.018 17.734 22.913 1.00 23.86 35 GLU B C 1
ATOM 984 O O . GLU B 1 35 ? 31.824 17.951 23.138 1.00 23.94 35 GLU B O 1
ATOM 990 N N . LEU B 1 36 ? 33.947 17.792 23.857 1.00 22.85 36 LEU B N 1
ATOM 991 C CA . LEU B 1 36 ? 33.600 18.100 25.235 1.00 22.42 36 LEU B CA 1
ATOM 992 C C . LEU B 1 36 ? 34.215 19.408 25.667 1.00 22.05 36 LEU B C 1
ATOM 993 O O . LEU B 1 36 ? 35.249 19.818 25.148 1.00 22.28 36 LEU B O 1
ATOM 998 N N . PRO B 1 37 ? 33.580 20.090 26.625 1.00 21.99 37 PRO B N 1
ATOM 999 C CA . PRO B 1 37 ? 34.136 21.362 27.088 1.00 22.47 37 PRO B CA 1
ATOM 1000 C C . PRO B 1 37 ? 35.404 21.117 27.898 1.00 23.65 37 PRO B C 1
ATOM 1001 O O . PRO B 1 37 ? 35.501 20.130 28.631 1.00 23.68 37 PRO B O 1
ATOM 1005 N N . TYR B 1 38 ? 36.379 22.003 27.743 1.00 24.43 38 TYR B N 1
ATOM 1006 C CA . TYR B 1 38 ? 37.634 21.905 28.479 1.00 26.24 38 TYR B CA 1
ATOM 1007 C C . TYR B 1 38 ? 38.381 23.219 28.302 1.00 26.29 38 TYR B C 1
ATOM 1008 O O . TYR B 1 38 ? 38.068 24.007 27.408 1.00 25.81 38 TYR B O 1
ATOM 1017 N N . SER B 1 39 ? 39.377 23.449 29.147 1.00 26.21 39 SER B N 1
ATOM 1018 C CA . SER B 1 39 ? 40.140 24.673 29.053 1.00 25.41 39 SER B CA 1
ATOM 1019 C C . SER B 1 39 ? 41.614 24.486 29.398 1.00 24.62 39 SER B C 1
ATOM 1020 O O . SER B 1 39 ? 42.459 24.456 28.512 1.00 24.67 39 SER B O 1
ATOM 1023 N N . CYS B 1 40 ? 41.924 24.341 30.679 1.00 24.28 40 CYS B N 1
ATOM 1024 C CA . CYS B 1 40 ? 43.311 24.179 31.094 1.00 24.20 40 CYS B CA 1
ATOM 1025 C C . CYS B 1 40 ? 43.906 22.808 30.795 1.00 24.84 40 CYS B C 1
ATOM 1026 O O . CYS B 1 40 ? 45.125 22.684 30.634 1.00 24.41 40 CYS B O 1
ATOM 1029 N N . ARG B 1 41 ? 43.053 21.786 30.727 1.00 24.67 41 ARG B N 1
ATOM 1030 C CA . ARG B 1 41 ? 43.494 20.415 30.476 1.00 24.62 41 ARG B CA 1
ATOM 1031 C C . ARG B 1 41 ? 44.574 19.980 31.463 1.00 24.57 41 ARG B C 1
ATOM 1032 O O . ARG B 1 41 ? 45.381 19.106 31.154 1.00 24.82 41 ARG B O 1
ATOM 1040 N N . ALA B 1 42 ? 44.588 20.579 32.649 1.00 23.79 42 ALA B N 1
ATOM 1041 C CA . ALA B 1 42 ? 45.604 20.246 33.641 1.00 24.26 42 ALA B CA 1
ATOM 1042 C C . ALA B 1 42 ? 45.030 19.970 35.030 1.00 24.43 42 ALA B C 1
ATOM 1043 O O . ALA B 1 42 ? 45.779 19.832 36.001 1.00 25.07 42 ALA B O 1
ATOM 1045 N N . GLY B 1 43 ? 43.707 19.891 35.126 1.00 23.16 43 GLY B N 1
ATOM 1046 C CA . GLY B 1 43 ? 43.076 19.623 36.405 1.00 22.96 43 GLY B CA 1
ATOM 1047 C C . GLY B 1 43 ? 43.073 20.807 37.354 1.00 23.08 43 GLY B C 1
ATOM 1048 O O . GLY B 1 43 ? 42.940 20.626 38.564 1.00 22.92 43 GLY B O 1
ATOM 1049 N N . ALA B 1 44 ? 43.200 22.017 36.811 1.00 22.84 44 ALA B N 1
ATOM 1050 C CA . ALA B 1 44 ? 43.235 23.219 37.637 1.00 23.32 44 ALA B CA 1
ATOM 1051 C C . ALA B 1 44 ? 42.059 24.174 37.452 1.00 23.47 44 ALA B C 1
ATOM 1052 O O . ALA B 1 44 ? 42.140 25.332 37.842 1.00 23.49 44 ALA B O 1
ATOM 1054 N N . CYS B 1 45 ? 40.974 23.702 36.849 1.00 24.07 45 CYS B N 1
ATOM 1055 C CA . CYS B 1 45 ? 39.798 24.548 36.667 1.00 22.74 45 CYS B CA 1
ATOM 1056 C C . CYS B 1 45 ? 38.539 23.695 36.740 1.00 22.41 45 CYS B C 1
ATOM 1057 O O . CYS B 1 45 ? 38.605 22.539 37.140 1.00 22.70 45 CYS B O 1
ATOM 1060 N N . SER B 1 46 ? 37.395 24.251 36.355 1.00 22.02 46 SER B N 1
ATOM 1061 C CA . SER B 1 46 ? 36.141 23.506 36.434 1.00 21.35 46 SER B CA 1
ATOM 1062 C C . SER B 1 46 ? 35.422 23.281 35.108 1.00 20.63 46 SER B C 1
ATOM 1063 O O . SER B 1 46 ? 34.361 22.667 35.077 1.00 20.46 46 SER B O 1
ATOM 1066 N N . THR B 1 47 ? 36.003 23.763 34.019 1.00 19.85 47 THR B N 1
ATOM 1067 C CA . THR B 1 47 ? 35.378 23.656 32.706 1.00 19.77 47 THR B CA 1
ATOM 1068 C C . THR B 1 47 ? 34.972 22.263 32.233 1.00 19.35 47 THR B C 1
ATOM 1069 O O . THR B 1 47 ? 33.896 22.095 31.651 1.00 18.40 47 THR B O 1
ATOM 1073 N N . CYS B 1 48 ? 35.822 21.272 32.482 1.00 18.62 48 CYS B N 1
ATOM 1074 C CA . CYS B 1 48 ? 35.561 19.901 32.038 1.00 18.17 48 CYS B CA 1
ATOM 1075 C C . CYS B 1 48 ? 34.835 19.044 33.065 1.00 18.13 48 CYS B C 1
ATOM 1076 O O . CYS B 1 48 ? 34.801 17.825 32.940 1.00 17.49 48 CYS B O 1
ATOM 1079 N N . ALA B 1 49 ? 34.261 19.681 34.078 1.00 18.84 49 ALA B N 1
ATOM 1080 C CA . ALA B 1 49 ? 33.567 18.964 35.134 1.00 18.71 49 ALA B CA 1
ATOM 1081 C C . ALA B 1 49 ? 32.449 18.056 34.647 1.00 20.29 49 ALA B C 1
ATOM 1082 O O . ALA B 1 49 ? 31.643 18.425 33.789 1.00 20.29 49 ALA B O 1
ATOM 1084 N N . GLY B 1 50 ? 32.419 16.855 35.213 1.00 20.87 50 GLY B N 1
ATOM 1085 C CA . GLY B 1 50 ? 31.394 15.888 34.888 1.00 21.03 50 GLY B CA 1
ATOM 1086 C C . GLY B 1 50 ? 30.939 15.273 36.198 1.00 22.09 50 GLY B C 1
ATOM 1087 O O . GLY B 1 50 ? 31.432 15.640 37.262 1.00 21.03 50 GLY B O 1
ATOM 1088 N N . LYS B 1 51 ? 29.996 14.344 36.140 1.00 22.85 51 LYS B N 1
ATOM 1089 C CA . LYS B 1 51 ? 29.530 13.714 37.356 1.00 24.03 51 LYS B CA 1
ATOM 1090 C C . LYS B 1 51 ? 29.331 12.220 37.139 1.00 24.64 51 LYS B C 1
ATOM 1091 O O . LYS B 1 51 ? 28.599 11.804 36.235 1.00 23.95 51 LYS B O 1
ATOM 1097 N N . ILE B 1 52 ? 30.002 11.423 37.966 1.00 24.57 52 ILE B N 1
ATOM 1098 C CA . ILE B 1 52 ? 29.922 9.971 37.885 1.00 26.51 52 ILE B CA 1
ATOM 1099 C C . ILE B 1 52 ? 28.548 9.461 38.289 1.00 27.12 52 ILE B C 1
ATOM 1100 O O . ILE B 1 52 ? 28.029 9.833 39.343 1.00 27.18 52 ILE B O 1
ATOM 1105 N N . GLU B 1 53 ? 27.960 8.613 37.455 1.00 27.26 53 GLU B N 1
ATOM 1106 C CA . GLU B 1 53 ? 26.673 8.025 37.790 1.00 28.31 53 GLU B CA 1
ATOM 1107 C C . GLU B 1 53 ? 26.994 6.617 38.284 1.00 27.67 53 GLU B C 1
ATOM 1108 O O . GLU B 1 53 ? 26.356 6.105 39.196 1.00 28.83 53 GLU B O 1
ATOM 1114 N N . SER B 1 54 ? 27.991 5.992 37.666 1.00 26.33 54 SER B N 1
ATOM 1115 C CA . SER B 1 54 ? 28.422 4.656 38.059 1.00 24.83 54 SER B CA 1
ATOM 1116 C C . SER B 1 54 ? 29.833 4.392 37.541 1.00 23.45 54 SER B C 1
ATOM 1117 O O . SER B 1 54 ? 30.255 4.969 36.545 1.00 24.12 54 SER B O 1
ATOM 1120 N N . GLY B 1 55 ? 30.555 3.512 38.220 1.00 21.63 55 GLY B N 1
ATOM 1121 C CA . GLY B 1 55 ? 31.915 3.220 37.827 1.00 21.00 55 GLY B CA 1
ATOM 1122 C C . GLY B 1 55 ? 32.807 4.086 38.687 1.00 20.79 55 GLY B C 1
ATOM 1123 O O . GLY B 1 55 ? 32.317 4.846 39.514 1.00 18.54 55 GLY B O 1
ATOM 1124 N N . SER B 1 56 ? 34.115 3.981 38.507 1.00 21.87 56 SER B N 1
ATOM 1125 C CA . SER B 1 56 ? 35.033 4.791 39.301 1.00 23.21 56 SER B CA 1
ATOM 1126 C C . SER B 1 56 ? 36.212 5.251 38.464 1.00 22.55 56 SER B C 1
ATOM 1127 O O . SER B 1 56 ? 36.536 4.649 37.434 1.00 22.49 56 SER B O 1
ATOM 1130 N N . VAL B 1 57 ? 36.856 6.318 38.915 1.00 21.67 57 VAL B N 1
ATOM 1131 C CA . VAL B 1 57 ? 37.990 6.865 38.192 1.00 21.11 57 VAL B CA 1
ATOM 1132 C C . VAL B 1 57 ? 39.114 7.261 39.128 1.00 21.52 57 VAL B C 1
ATOM 1133 O O . VAL B 1 57 ? 38.945 7.334 40.342 1.00 21.28 57 VAL B O 1
ATOM 1137 N N . ASP B 1 58 ? 40.271 7.514 38.537 1.00 22.21 58 ASP B N 1
ATOM 1138 C CA . ASP B 1 58 ? 41.429 7.967 39.279 1.00 21.85 58 ASP B CA 1
ATOM 1139 C C . ASP B 1 58 ? 41.669 9.379 38.757 1.00 21.46 58 ASP B C 1
ATOM 1140 O O . ASP B 1 58 ? 42.118 9.559 37.628 1.00 20.06 58 ASP B O 1
ATOM 1145 N N . GLN B 1 59 ? 41.336 10.381 39.561 1.00 22.03 59 GLN B N 1
ATOM 1146 C CA . GLN B 1 59 ? 41.545 11.762 39.145 1.00 22.37 59 GLN B CA 1
ATOM 1147 C C . GLN B 1 59 ? 42.535 12.467 40.064 1.00 22.72 59 GLN B C 1
ATOM 1148 O O . GLN B 1 59 ? 42.470 13.687 40.257 1.00 22.39 59 GLN B O 1
ATOM 1154 N N . SER B 1 60 ? 43.456 11.687 40.621 1.00 22.56 60 SER B N 1
ATOM 1155 C CA . SER B 1 60 ? 44.463 12.221 41.523 1.00 23.54 60 SER B CA 1
ATOM 1156 C C . SER B 1 60 ? 45.366 13.277 40.869 1.00 23.74 60 SER B C 1
ATOM 1157 O O . SER B 1 60 ? 45.986 14.078 41.571 1.00 23.56 60 SER B O 1
ATOM 1160 N N . ASP B 1 61 ? 45.449 13.283 39.538 1.00 24.05 61 ASP B N 1
ATOM 1161 C CA . ASP B 1 61 ? 46.267 14.281 38.845 1.00 24.68 61 ASP B CA 1
ATOM 1162 C C . ASP B 1 61 ? 45.578 15.639 38.886 1.00 25.24 61 ASP B C 1
ATOM 1163 O O . ASP B 1 61 ? 46.156 16.645 38.491 1.00 24.84 61 ASP B O 1
ATOM 1168 N N . GLY B 1 62 ? 44.335 15.665 39.354 1.00 25.17 62 GLY B N 1
ATOM 1169 C CA . GLY B 1 62 ? 43.617 16.924 39.434 1.00 26.66 62 GLY B CA 1
ATOM 1170 C C . GLY B 1 62 ? 43.814 17.569 40.791 1.00 27.80 62 GLY B C 1
ATOM 1171 O O . GLY B 1 62 ? 44.256 16.919 41.738 1.00 28.40 62 GLY B O 1
ATOM 1172 N N . SER B 1 63 ? 43.478 18.847 40.907 1.00 28.82 63 SER B N 1
ATOM 1173 C CA . SER B 1 63 ? 43.650 19.536 42.179 1.00 29.78 63 SER B CA 1
ATOM 1174 C C . SER B 1 63 ? 42.653 20.669 42.380 1.00 30.40 63 SER B C 1
ATOM 1175 O O . SER B 1 63 ? 42.804 21.469 43.300 1.00 31.28 63 SER B O 1
ATOM 1178 N N . PHE B 1 64 ? 41.637 20.750 41.531 1.00 30.07 64 PHE B N 1
ATOM 1179 C CA . PHE B 1 64 ? 40.665 21.827 41.661 1.00 29.91 64 PHE B CA 1
ATOM 1180 C C . PHE B 1 64 ? 39.512 21.498 42.590 1.00 29.99 64 PHE B C 1
ATOM 1181 O O . PHE B 1 64 ? 39.015 22.375 43.291 1.00 30.06 64 PHE B O 1
ATOM 1189 N N . LEU B 1 65 ? 39.082 20.239 42.580 1.00 31.10 65 LEU B N 1
ATOM 1190 C CA . LEU B 1 65 ? 37.960 19.792 43.409 1.00 31.36 65 LEU B CA 1
ATOM 1191 C C . LEU B 1 65 ? 38.385 19.405 44.823 1.00 32.58 65 LEU B C 1
ATOM 1192 O O . LEU B 1 65 ? 39.432 18.776 45.016 1.00 33.28 65 LEU B O 1
ATOM 1197 N N . ASP B 1 66 ? 37.578 19.779 45.813 1.00 34.05 66 ASP B N 1
ATOM 1198 C CA . ASP B 1 66 ? 37.885 19.405 47.190 1.00 36.15 66 ASP B CA 1
ATOM 1199 C C . ASP B 1 66 ? 37.210 18.058 47.432 1.00 37.07 66 ASP B C 1
ATOM 1200 O O . ASP B 1 66 ? 36.354 17.639 46.640 1.00 37.81 66 ASP B O 1
ATOM 1205 N N . ASP B 1 67 ? 37.587 17.384 48.519 1.00 38.14 67 ASP B N 1
ATOM 1206 C CA . ASP B 1 67 ? 37.038 16.063 48.842 1.00 38.17 67 ASP B CA 1
ATOM 1207 C C . ASP B 1 67 ? 35.516 16.000 48.871 1.00 37.32 67 ASP B C 1
ATOM 1208 O O . ASP B 1 67 ? 34.918 14.981 48.510 1.00 37.98 67 ASP B O 1
ATOM 1213 N N . GLY B 1 68 ? 34.882 17.080 49.301 1.00 35.99 68 GLY B N 1
ATOM 1214 C CA . GLY B 1 68 ? 33.434 17.076 49.340 1.00 35.74 68 GLY B CA 1
ATOM 1215 C C . GLY B 1 68 ? 32.863 16.866 47.948 1.00 35.31 68 GLY B C 1
ATOM 1216 O O . GLY B 1 68 ? 32.027 15.977 47.727 1.00 35.23 68 GLY B O 1
ATOM 1217 N N . GLN B 1 69 ? 33.326 17.685 47.005 1.00 34.45 69 GLN B N 1
ATOM 1218 C CA . GLN B 1 69 ? 32.872 17.616 45.619 1.00 33.78 69 GLN B CA 1
ATOM 1219 C C . GLN B 1 69 ? 33.184 16.245 45.024 1.00 33.44 69 GLN B C 1
ATOM 1220 O O . GLN B 1 69 ? 32.357 15.660 44.311 1.00 32.73 69 GLN B O 1
ATOM 1226 N N . GLN B 1 70 ? 34.367 15.723 45.333 1.00 33.27 70 GLN B N 1
ATOM 1227 C CA . GLN B 1 70 ? 34.734 14.404 44.835 1.00 34.20 70 GLN B CA 1
ATOM 1228 C C . GLN B 1 70 ? 33.799 13.342 45.422 1.00 35.49 70 GLN B C 1
ATOM 1229 O O . GLN B 1 70 ? 33.370 12.423 44.712 1.00 34.90 70 GLN B O 1
ATOM 1235 N N . GLU B 1 71 ? 33.465 13.479 46.707 1.00 37.13 71 GLU B N 1
ATOM 1236 C CA . GLU B 1 71 ? 32.563 12.527 47.363 1.00 38.50 71 GLU B CA 1
ATOM 1237 C C . GLU B 1 71 ? 31.227 12.474 46.631 1.00 37.45 71 GLU B C 1
ATOM 1238 O O . GLU B 1 71 ? 30.654 11.399 46.445 1.00 36.81 71 GLU B O 1
ATOM 1244 N N . GLU B 1 72 ? 30.732 13.643 46.225 1.00 36.35 72 GLU B N 1
ATOM 1245 C CA . GLU B 1 72 ? 29.454 13.731 45.527 1.00 35.78 72 GLU B CA 1
ATOM 1246 C C . GLU B 1 72 ? 29.474 13.122 44.137 1.00 34.05 72 GLU B C 1
ATOM 1247 O O . GLU B 1 72 ? 28.420 12.959 43.517 1.00 33.98 72 GLU B O 1
ATOM 1253 N N . GLY B 1 73 ? 30.667 12.809 43.636 1.00 31.98 73 GLY B N 1
ATOM 1254 C CA . GLY B 1 73 ? 30.759 12.207 42.319 1.00 29.79 73 GLY B CA 1
ATOM 1255 C C . GLY B 1 73 ? 31.261 13.101 41.201 1.00 27.91 73 GLY B C 1
ATOM 1256 O O . GLY B 1 73 ? 31.218 12.702 40.038 1.00 28.25 73 GLY B O 1
ATOM 1257 N N . TYR B 1 74 ? 31.724 14.305 41.525 1.00 25.71 74 TYR B N 1
ATOM 1258 C CA . TYR B 1 74 ? 32.237 15.183 40.481 1.00 23.92 74 TYR B CA 1
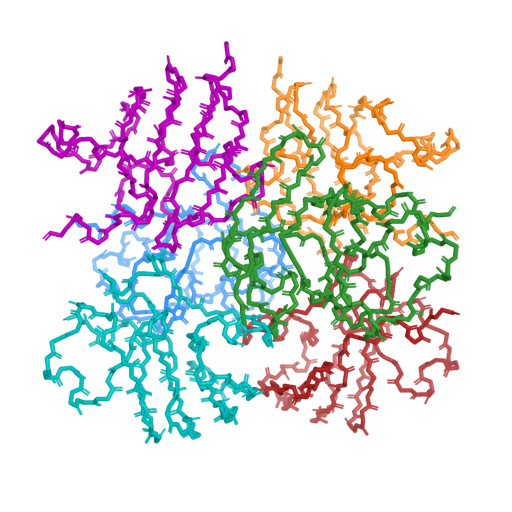ATOM 1259 C C . TYR B 1 74 ? 33.644 14.762 40.091 1.00 23.04 74 TYR B C 1
ATOM 1260 O O . TYR B 1 74 ? 34.450 14.394 40.947 1.00 23.16 74 TYR B O 1
ATOM 1269 N N . VAL B 1 75 ? 33.927 14.806 38.792 1.00 21.94 75 VAL B N 1
ATOM 1270 C CA . VAL B 1 75 ? 35.234 14.434 38.263 1.00 20.12 75 VAL B CA 1
ATOM 1271 C C . VAL B 1 75 ? 35.692 15.427 37.204 1.00 19.45 75 VAL B C 1
ATOM 1272 O O . VAL B 1 75 ? 34.870 15.995 36.484 1.00 19.94 75 VAL B O 1
ATOM 1276 N N . LEU B 1 76 ? 37.000 15.645 37.123 1.00 18.58 76 LEU B N 1
ATOM 1277 C CA . LEU B 1 76 ? 37.564 16.524 36.108 1.00 17.80 76 LEU B CA 1
ATOM 1278 C C . LEU B 1 76 ? 37.958 15.561 34.988 1.00 17.58 76 LEU B C 1
ATOM 1279 O O . LEU B 1 76 ? 38.968 14.870 35.079 1.00 17.36 76 LEU B O 1
ATOM 1284 N N . THR B 1 77 ? 37.141 15.508 33.941 1.00 17.20 77 THR B N 1
ATOM 1285 C CA . THR B 1 77 ? 37.377 14.601 32.828 1.00 16.73 77 THR B CA 1
ATOM 1286 C C . THR B 1 77 ? 38.736 14.700 32.143 1.00 17.03 77 THR B C 1
ATOM 1287 O O . THR B 1 77 ? 39.211 13.711 31.585 1.00 16.89 77 THR B O 1
ATOM 1291 N N . CYS B 1 78 ? 39.369 15.870 32.182 1.00 16.60 78 CYS B N 1
ATOM 1292 C CA . CYS B 1 78 ? 40.662 16.031 31.519 1.00 16.50 78 CYS B CA 1
ATOM 1293 C C . CYS B 1 78 ? 41.819 15.327 32.235 1.00 16.38 78 CYS B C 1
ATOM 1294 O O . CYS B 1 78 ? 42.885 15.155 31.662 1.00 17.10 78 CYS B O 1
ATOM 1297 N N . VAL B 1 79 ? 41.616 14.928 33.486 1.00 16.40 79 VAL B N 1
ATOM 1298 C CA . VAL B 1 79 ? 42.665 14.228 34.236 1.00 17.28 79 VAL B CA 1
ATOM 1299 C C . VAL B 1 79 ? 42.135 12.972 34.937 1.00 17.64 79 VAL B C 1
ATOM 1300 O O . VAL B 1 79 ? 42.666 12.552 35.957 1.00 18.45 79 VAL B O 1
ATOM 1304 N N . SER B 1 80 ? 41.088 12.378 34.381 1.00 17.11 80 SER B N 1
ATOM 1305 C CA . SER B 1 80 ? 40.495 11.180 34.956 1.00 17.93 80 SER B CA 1
ATOM 1306 C C . SER B 1 80 ? 40.827 9.918 34.173 1.00 17.62 80 SER B C 1
ATOM 1307 O O . SER B 1 80 ? 40.629 9.865 32.963 1.00 16.84 80 SER B O 1
ATOM 1310 N N . TYR B 1 81 ? 41.343 8.912 34.872 1.00 17.17 81 TYR B N 1
ATOM 1311 C CA . TYR B 1 81 ? 41.644 7.624 34.257 1.00 16.90 81 TYR B CA 1
ATOM 1312 C C . TYR B 1 81 ? 40.503 6.712 34.668 1.00 17.20 81 TYR B C 1
ATOM 1313 O O . TYR B 1 81 ? 40.118 6.687 35.838 1.00 17.37 81 TYR B O 1
ATOM 1322 N N . PRO B 1 82 ? 39.930 5.965 33.716 1.00 17.38 82 PRO B N 1
ATOM 1323 C CA . PRO B 1 82 ? 38.836 5.075 34.115 1.00 17.34 82 PRO B CA 1
ATOM 1324 C C . PRO B 1 82 ? 39.414 3.852 34.825 1.00 17.59 82 PRO B C 1
ATOM 1325 O O . PRO B 1 82 ? 40.481 3.371 34.458 1.00 19.04 82 PRO B O 1
ATOM 1329 N N . LYS B 1 83 ? 38.730 3.370 35.855 1.00 19.18 83 LYS B N 1
ATOM 1330 C CA . LYS B 1 83 ? 39.181 2.189 36.591 1.00 21.01 83 LYS B CA 1
ATOM 1331 C C . LYS B 1 83 ? 38.169 1.061 36.448 1.00 20.45 83 LYS B C 1
ATOM 1332 O O . LYS B 1 83 ? 38.306 0.008 37.055 1.00 20.21 83 LYS B O 1
ATOM 1338 N N . SER B 1 84 ? 37.152 1.303 35.633 1.00 20.15 84 SER B N 1
ATOM 1339 C CA . SER B 1 84 ? 36.101 0.332 35.367 1.00 20.44 84 SER B CA 1
ATOM 1340 C C . SER B 1 84 ? 35.205 0.963 34.315 1.00 19.95 84 SER B C 1
ATOM 1341 O O . SER B 1 84 ? 35.477 2.067 33.853 1.00 21.24 84 SER B O 1
ATOM 1344 N N . ASP B 1 85 ? 34.147 0.263 33.931 1.00 18.83 85 ASP B N 1
ATOM 1345 C CA . ASP B 1 85 ? 33.210 0.821 32.976 1.00 19.43 85 ASP B CA 1
ATOM 1346 C C . ASP B 1 85 ? 32.555 1.998 33.703 1.00 19.36 85 ASP B C 1
ATOM 1347 O O . ASP B 1 85 ? 32.294 1.926 34.901 1.00 19.76 85 ASP B O 1
ATOM 1352 N N . CYS B 1 86 ? 32.315 3.087 32.984 1.00 19.99 86 CYS B N 1
ATOM 1353 C CA . CYS B 1 86 ? 31.719 4.281 33.579 1.00 19.20 86 CYS B CA 1
ATOM 1354 C C . CYS B 1 86 ? 30.568 4.882 32.804 1.00 18.06 86 CYS B C 1
ATOM 1355 O O . CYS B 1 86 ? 30.441 4.702 31.597 1.00 17.27 86 CYS B O 1
ATOM 1358 N N . VAL B 1 87 ? 29.739 5.613 33.533 1.00 17.84 87 VAL B N 1
ATOM 1359 C CA . VAL B 1 87 ? 28.625 6.349 32.968 1.00 16.99 87 VAL B CA 1
ATOM 1360 C C . VAL B 1 87 ? 28.826 7.702 33.626 1.00 16.74 87 VAL B C 1
ATOM 1361 O O . VAL B 1 87 ? 28.723 7.836 34.846 1.00 17.05 87 VAL B O 1
ATOM 1365 N N . ILE B 1 88 ? 29.156 8.695 32.817 1.00 16.62 88 ILE B N 1
ATOM 1366 C CA . ILE B 1 88 ? 29.417 10.035 33.320 1.00 17.06 88 ILE B CA 1
ATOM 1367 C C . ILE B 1 88 ? 28.551 11.091 32.642 1.00 17.17 88 ILE B C 1
ATOM 1368 O O . ILE B 1 88 ? 28.349 11.051 31.430 1.00 16.86 88 ILE B O 1
ATOM 1373 N N . HIS B 1 89 ? 28.025 12.019 33.437 1.00 17.74 89 HIS B N 1
ATOM 1374 C CA . HIS B 1 89 ? 27.219 13.111 32.906 1.00 18.30 89 HIS B CA 1
ATOM 1375 C C . HIS B 1 89 ? 28.162 14.285 32.729 1.00 17.94 89 HIS B C 1
ATOM 1376 O O . HIS B 1 89 ? 28.797 14.734 33.677 1.00 17.77 89 HIS B O 1
ATOM 1383 N N . THR B 1 90 ? 28.262 14.766 31.499 1.00 18.29 90 THR B N 1
ATOM 1384 C CA . THR B 1 90 ? 29.166 15.862 31.174 1.00 18.53 90 THR B CA 1
ATOM 1385 C C . THR B 1 90 ? 28.556 17.257 31.324 1.00 18.92 90 THR B C 1
ATOM 1386 O O . THR B 1 90 ? 27.421 17.409 31.772 1.00 19.03 90 THR B O 1
ATOM 1390 N N . HIS B 1 91 ? 29.332 18.272 30.955 1.00 19.65 91 HIS B N 1
ATOM 1391 C CA . HIS B 1 91 ? 28.888 19.669 31.012 1.00 20.26 91 HIS B CA 1
ATOM 1392 C C . HIS B 1 91 ? 28.296 20.065 32.371 1.00 20.41 91 HIS B C 1
ATOM 1393 O O . HIS B 1 91 ? 27.236 20.682 32.429 1.00 19.97 91 HIS B O 1
ATOM 1400 N N . LYS B 1 92 ? 28.991 19.723 33.453 1.00 20.35 92 LYS B N 1
ATOM 1401 C CA . LYS B 1 92 ? 28.514 20.020 34.795 1.00 21.46 92 LYS B CA 1
ATOM 1402 C C . LYS B 1 92 ? 29.208 21.191 35.474 1.00 22.81 92 LYS B C 1
ATOM 1403 O O . LYS B 1 92 ? 29.082 21.378 36.678 1.00 22.59 92 LYS B O 1
ATOM 1409 N N . GLU B 1 93 ? 29.945 21.978 34.705 1.00 24.88 93 GLU B N 1
ATOM 1410 C CA . GLU B 1 93 ? 30.646 23.125 35.253 1.00 27.50 93 GLU B CA 1
ATOM 1411 C C . GLU B 1 93 ? 29.719 24.039 36.070 1.00 27.32 93 GLU B C 1
ATOM 1412 O O . GLU B 1 93 ? 30.128 24.625 37.069 1.00 26.07 93 GLU B O 1
ATOM 1418 N N . GLY B 1 94 ? 28.469 24.149 35.640 1.00 28.38 94 GLY B N 1
ATOM 1419 C CA . GLY B 1 94 ? 27.518 24.988 36.346 1.00 29.95 94 GLY B CA 1
ATOM 1420 C C . GLY B 1 94 ? 27.259 24.579 37.787 1.00 31.74 94 GLY B C 1
ATOM 1421 O O . GLY B 1 94 ? 26.950 25.422 38.626 1.00 32.72 94 GLY B O 1
ATOM 1422 N N . ASP B 1 95 ? 27.375 23.289 38.083 1.00 32.53 95 ASP B N 1
ATOM 1423 C CA . ASP B 1 95 ? 27.148 22.778 39.436 1.00 33.08 95 ASP B CA 1
ATOM 1424 C C . ASP B 1 95 ? 28.228 23.226 40.417 1.00 34.75 95 ASP B C 1
ATOM 1425 O O . ASP B 1 95 ? 28.002 23.234 41.626 1.00 35.13 95 ASP B O 1
ATOM 1430 N N . LEU B 1 96 ? 29.398 23.595 39.902 1.00 36.89 96 LEU B N 1
ATOM 1431 C CA . LEU B 1 96 ? 30.518 23.974 40.761 1.00 40.01 96 LEU B CA 1
ATOM 1432 C C . LEU B 1 96 ? 30.727 25.452 41.077 1.00 43.21 96 LEU B C 1
ATOM 1433 O O . LEU B 1 96 ? 31.856 25.952 41.031 1.00 44.28 96 LEU B O 1
ATOM 1438 N N . TYR B 1 97 ? 29.654 26.159 41.407 1.00 47.06 97 TYR B N 1
ATOM 1439 C CA . TYR B 1 97 ? 29.797 27.568 41.758 1.00 50.52 97 TYR B CA 1
ATOM 1440 C C . TYR B 1 97 ? 29.586 27.750 43.261 1.00 52.08 97 TYR B C 1
ATOM 1441 O O . TYR B 1 97 ? 28.583 28.418 43.644 1.00 52.70 97 TYR B O 1
ATOM 1451 N N . ALA C 1 1 ? 56.124 43.554 10.137 1.00 22.62 1 ALA C N 1
ATOM 1452 C CA . ALA C 1 1 ? 57.117 42.484 10.450 1.00 23.18 1 ALA C CA 1
ATOM 1453 C C . ALA C 1 1 ? 56.405 41.183 10.798 1.00 23.66 1 ALA C C 1
ATOM 1454 O O . ALA C 1 1 ? 55.276 41.196 11.288 1.00 23.74 1 ALA C O 1
ATOM 1456 N N . VAL C 1 2 ? 57.067 40.062 10.526 1.00 23.50 2 VAL C N 1
ATOM 1457 C CA . VAL C 1 2 ? 56.508 38.752 10.833 1.00 23.05 2 VAL C CA 1
ATOM 1458 C C . VAL C 1 2 ? 57.448 38.061 11.804 1.00 22.62 2 VAL C C 1
ATOM 1459 O O . VAL C 1 2 ? 58.609 37.826 11.486 1.00 22.11 2 VAL C O 1
ATOM 1463 N N . TYR C 1 3 ? 56.950 37.741 12.993 1.00 22.56 3 TYR C N 1
ATOM 1464 C CA . TYR C 1 3 ? 57.782 37.086 13.993 1.00 22.18 3 TYR C CA 1
ATOM 1465 C C . TYR C 1 3 ? 57.540 35.590 14.067 1.00 22.24 3 TYR C C 1
ATOM 1466 O O . TYR C 1 3 ? 56.606 35.066 13.462 1.00 22.89 3 TYR C O 1
ATOM 1475 N N . LYS C 1 4 ? 58.396 34.907 14.814 1.00 21.74 4 LYS C N 1
ATOM 1476 C CA . LYS C 1 4 ? 58.277 33.475 14.980 1.00 21.94 4 LYS C CA 1
ATOM 1477 C C . LYS C 1 4 ? 57.741 33.239 16.382 1.00 21.36 4 LYS C C 1
ATOM 1478 O O . LYS C 1 4 ? 58.315 33.713 17.358 1.00 21.73 4 LYS C O 1
ATOM 1484 N N . VAL C 1 5 ? 56.627 32.528 16.482 1.00 20.12 5 VAL C N 1
ATOM 1485 C CA . VAL C 1 5 ? 56.047 32.234 17.782 1.00 19.15 5 VAL C CA 1
ATOM 1486 C C . VAL C 1 5 ? 56.049 30.737 18.053 1.00 18.64 5 VAL C C 1
ATOM 1487 O O . VAL C 1 5 ? 55.662 29.939 17.205 1.00 18.66 5 VAL C O 1
ATOM 1491 N N . LYS C 1 6 ? 56.503 30.363 19.240 1.00 19.62 6 LYS C N 1
ATOM 1492 C CA . LYS C 1 6 ? 56.515 28.965 19.632 1.00 20.50 6 LYS C CA 1
ATOM 1493 C C . LYS C 1 6 ? 55.600 28.809 20.831 1.00 19.58 6 LYS C C 1
ATOM 1494 O O . LYS C 1 6 ? 55.727 29.538 21.811 1.00 19.32 6 LYS C O 1
ATOM 1500 N N . LEU C 1 7 ? 54.671 27.863 20.738 1.00 20.17 7 LEU C N 1
ATOM 1501 C CA . LEU C 1 7 ? 53.740 27.587 21.825 1.00 19.75 7 LEU C CA 1
ATOM 1502 C C . LEU C 1 7 ? 54.133 26.253 22.443 1.00 20.13 7 LEU C C 1
ATOM 1503 O O . LEU C 1 7 ? 54.497 25.318 21.725 1.00 20.69 7 LEU C O 1
ATOM 1508 N N . VAL C 1 8 ? 54.066 26.169 23.769 1.00 20.02 8 VAL C N 1
ATOM 1509 C CA . VAL C 1 8 ? 54.389 24.933 24.469 1.00 19.63 8 VAL C CA 1
ATOM 1510 C C . VAL C 1 8 ? 53.158 24.501 25.262 1.00 20.33 8 VAL C C 1
ATOM 1511 O O . VAL C 1 8 ? 52.721 25.197 26.180 1.00 20.83 8 VAL C O 1
ATOM 1515 N N . GLY C 1 9 ? 52.599 23.353 24.889 1.00 20.83 9 GLY C N 1
ATOM 1516 C CA . GLY C 1 9 ? 51.406 22.851 25.541 1.00 21.60 9 GLY C CA 1
ATOM 1517 C C . GLY C 1 9 ? 51.605 22.137 26.867 1.00 22.84 9 GLY C C 1
ATOM 1518 O O . GLY C 1 9 ? 52.739 21.857 27.262 1.00 23.40 9 GLY C O 1
ATOM 1519 N N . PRO C 1 10 ? 50.506 21.819 27.576 1.00 23.24 10 PRO C N 1
ATOM 1520 C CA . PRO C 1 10 ? 50.560 21.135 28.870 1.00 24.18 10 PRO C CA 1
ATOM 1521 C C . PRO C 1 10 ? 51.204 19.737 28.857 1.00 25.58 10 PRO C C 1
ATOM 1522 O O . PRO C 1 10 ? 51.649 19.253 29.896 1.00 26.69 10 PRO C O 1
ATOM 1526 N N . GLU C 1 11 ? 51.254 19.089 27.694 1.00 26.14 11 GLU C N 1
ATOM 1527 C CA . GLU C 1 11 ? 51.874 17.769 27.591 1.00 26.31 11 GLU C CA 1
ATOM 1528 C C . GLU C 1 11 ? 53.288 17.875 27.014 1.00 25.26 11 GLU C C 1
ATOM 1529 O O . GLU C 1 11 ? 53.913 16.860 26.707 1.00 25.72 11 GLU C O 1
ATOM 1535 N N . GLY C 1 12 ? 53.786 19.094 26.845 1.00 22.81 12 GLY C N 1
ATOM 1536 C CA . GLY C 1 12 ? 55.118 19.257 26.300 1.00 21.32 12 GLY C CA 1
ATOM 1537 C C . GLY C 1 12 ? 55.141 19.367 24.789 1.00 20.78 12 GLY C C 1
ATOM 1538 O O . GLY C 1 12 ? 56.204 19.517 24.195 1.00 20.88 12 GLY C O 1
ATOM 1539 N N . GLU C 1 13 ? 53.973 19.286 24.160 1.00 20.42 13 GLU C N 1
ATOM 1540 C CA . GLU C 1 13 ? 53.891 19.399 22.708 1.00 19.75 13 GLU C CA 1
ATOM 1541 C C . GLU C 1 13 ? 54.261 20.833 22.314 1.00 19.71 13 GLU C C 1
ATOM 1542 O O . GLU C 1 13 ? 54.027 21.779 23.077 1.00 18.35 13 GLU C O 1
ATOM 1548 N N . GLU C 1 14 ? 54.839 20.997 21.127 1.00 19.15 14 GLU C N 1
ATOM 1549 C CA . GLU C 1 14 ? 55.228 22.326 20.670 1.00 20.10 14 GLU C CA 1
ATOM 1550 C C . GLU C 1 14 ? 54.669 22.675 19.294 1.00 19.86 14 GLU C C 1
ATOM 1551 O O . GLU C 1 14 ? 54.477 21.805 18.442 1.00 19.95 14 GLU C O 1
ATOM 1557 N N . HIS C 1 15 ? 54.417 23.964 19.094 1.00 19.71 15 HIS C N 1
ATOM 1558 C CA . HIS C 1 15 ? 53.895 24.486 17.836 1.00 18.29 15 HIS C CA 1
ATOM 1559 C C . HIS C 1 15 ? 54.703 25.729 17.493 1.00 19.29 15 HIS C C 1
ATOM 1560 O O . HIS C 1 15 ? 54.867 26.624 18.332 1.00 19.04 15 HIS C O 1
ATOM 1567 N N . GLU C 1 16 ? 55.218 25.788 16.271 1.00 19.23 16 GLU C N 1
ATOM 1568 C CA . GLU C 1 16 ? 55.991 26.946 15.849 1.00 19.72 16 GLU C CA 1
ATOM 1569 C C . GLU C 1 16 ? 55.431 27.444 14.524 1.00 18.95 16 GLU C C 1
ATOM 1570 O O . GLU C 1 16 ? 55.217 26.662 13.597 1.00 17.98 16 GLU C O 1
ATOM 1576 N N . PHE C 1 17 ? 55.196 28.750 14.434 1.00 17.99 17 PHE C N 1
ATOM 1577 C CA . PHE C 1 17 ? 54.620 29.320 13.224 1.00 17.42 17 PHE C CA 1
ATOM 1578 C C . PHE C 1 17 ? 54.904 30.809 13.059 1.00 18.77 17 PHE C C 1
ATOM 1579 O O . PHE C 1 17 ? 55.403 31.466 13.975 1.00 20.21 17 PHE C O 1
ATOM 1587 N N . ASP C 1 18 ? 54.578 31.336 11.883 1.00 18.78 18 ASP C N 1
ATOM 1588 C CA . ASP C 1 18 ? 54.773 32.752 11.605 1.00 19.64 18 ASP C CA 1
ATOM 1589 C C . ASP C 1 18 ? 53.620 33.544 12.198 1.00 19.45 18 ASP C C 1
ATOM 1590 O O . ASP C 1 18 ? 52.460 33.154 12.082 1.00 19.65 18 ASP C O 1
ATOM 1595 N N . ALA C 1 19 ? 53.947 34.661 12.833 1.00 19.13 19 ALA C N 1
ATOM 1596 C CA . ALA C 1 19 ? 52.945 35.506 13.449 1.00 18.26 19 ALA C CA 1
ATOM 1597 C C . ALA C 1 19 ? 53.155 36.950 13.033 1.00 18.46 19 ALA C C 1
ATOM 1598 O O . ALA C 1 19 ? 54.115 37.589 13.454 1.00 18.36 19 ALA C O 1
ATOM 1600 N N . PRO C 1 20 ? 52.260 37.479 12.185 1.00 18.66 20 PRO C N 1
ATOM 1601 C CA . PRO C 1 20 ? 52.365 38.869 11.728 1.00 18.56 20 PRO C CA 1
ATOM 1602 C C . PRO C 1 20 ? 52.261 39.802 12.938 1.00 19.18 20 PRO C C 1
ATOM 1603 O O . PRO C 1 20 ? 51.568 39.493 13.905 1.00 18.91 20 PRO C O 1
ATOM 1607 N N . ASP C 1 21 ? 52.947 40.937 12.892 1.00 19.90 21 ASP C N 1
ATOM 1608 C CA . ASP C 1 21 ? 52.902 41.875 14.006 1.00 21.54 21 ASP C CA 1
ATOM 1609 C C . ASP C 1 21 ? 51.552 42.579 14.139 1.00 22.33 21 ASP C C 1
ATOM 1610 O O . ASP C 1 21 ? 51.297 43.251 15.138 1.00 22.89 21 ASP C O 1
ATOM 1615 N N . ASP C 1 22 ? 50.683 42.418 13.143 1.00 22.33 22 ASP C N 1
ATOM 1616 C CA . ASP C 1 22 ? 49.375 43.053 13.184 1.00 22.65 22 ASP C CA 1
ATOM 1617 C C . ASP C 1 22 ? 48.231 42.049 13.306 1.00 22.62 22 ASP C C 1
ATOM 1618 O O . ASP C 1 22 ? 47.103 42.318 12.891 1.00 23.53 22 ASP C O 1
ATOM 1623 N N . ALA C 1 23 ? 48.531 40.892 13.886 1.00 21.57 23 ALA C N 1
ATOM 1624 C CA . ALA C 1 23 ? 47.540 39.845 14.092 1.00 20.83 23 ALA C CA 1
ATOM 1625 C C . ALA C 1 23 ? 47.675 39.298 15.508 1.00 21.03 23 ALA C C 1
ATOM 1626 O O . ALA C 1 23 ? 48.772 39.230 16.057 1.00 21.54 23 ALA C O 1
ATOM 1628 N N . TYR C 1 24 ? 46.554 38.921 16.104 1.00 20.06 24 TYR C N 1
ATOM 1629 C CA . TYR C 1 24 ? 46.568 38.362 17.443 1.00 19.26 24 TYR C CA 1
ATOM 1630 C C . TYR C 1 24 ? 47.191 36.972 17.388 1.00 18.49 24 TYR C C 1
ATOM 1631 O O . TYR C 1 24 ? 46.975 36.217 16.441 1.00 18.44 24 TYR C O 1
ATOM 1640 N N . ILE C 1 25 ? 47.965 36.639 18.408 1.00 17.14 25 ILE C N 1
ATOM 1641 C CA . ILE C 1 25 ? 48.616 35.342 18.464 1.00 17.01 25 ILE C CA 1
ATOM 1642 C C . ILE C 1 25 ? 47.622 34.180 18.341 1.00 17.02 25 ILE C C 1
ATOM 1643 O O . ILE C 1 25 ? 47.917 33.175 17.697 1.00 15.41 25 ILE C O 1
ATOM 1648 N N . LEU C 1 26 ? 46.442 34.321 18.939 1.00 16.58 26 LEU C N 1
ATOM 1649 C CA . LEU C 1 26 ? 45.444 33.265 18.851 1.00 16.95 26 LEU C CA 1
ATOM 1650 C C . LEU C 1 26 ? 45.037 33.042 17.393 1.00 17.23 26 LEU C C 1
ATOM 1651 O O . LEU C 1 26 ? 44.900 31.902 16.954 1.00 17.87 26 LEU C O 1
ATOM 1656 N N . ASP C 1 27 ? 44.852 34.124 16.640 1.00 16.69 27 ASP C N 1
ATOM 1657 C CA . ASP C 1 27 ? 44.457 34.004 15.240 1.00 17.56 27 ASP C CA 1
ATOM 1658 C C . ASP C 1 27 ? 45.573 33.417 14.386 1.00 17.38 27 ASP C C 1
ATOM 1659 O O . ASP C 1 27 ? 45.315 32.643 13.465 1.00 18.07 27 ASP C O 1
ATOM 1664 N N . ALA C 1 28 ? 46.811 33.790 14.690 1.00 16.81 28 ALA C N 1
ATOM 1665 C CA . ALA C 1 28 ? 47.960 33.279 13.959 1.00 15.61 28 ALA C CA 1
ATOM 1666 C C . ALA C 1 28 ? 48.098 31.781 14.227 1.00 15.78 28 ALA C C 1
ATOM 1667 O O . ALA C 1 28 ? 48.437 31.012 13.330 1.00 15.52 28 ALA C O 1
ATOM 1669 N N . ALA C 1 29 ? 47.827 31.377 15.465 1.00 16.07 29 ALA C N 1
ATOM 1670 C CA . ALA C 1 29 ? 47.913 29.975 15.862 1.00 16.86 29 ALA C CA 1
ATOM 1671 C C . ALA C 1 29 ? 46.877 29.133 15.121 1.00 17.45 29 ALA C C 1
ATOM 1672 O O . ALA C 1 29 ? 47.176 28.022 14.687 1.00 19.77 29 ALA C O 1
ATOM 1674 N N . GLU C 1 30 ? 45.661 29.654 14.980 1.00 18.21 30 GLU C N 1
ATOM 1675 C CA . GLU C 1 30 ? 44.609 28.929 14.270 1.00 19.87 30 GLU C CA 1
ATOM 1676 C C . GLU C 1 30 ? 44.952 28.789 12.787 1.00 18.79 30 GLU C C 1
ATOM 1677 O O . GLU C 1 30 ? 44.667 27.768 12.167 1.00 18.84 30 GLU C O 1
ATOM 1683 N N . THR C 1 31 ? 45.558 29.821 12.220 1.00 17.97 31 THR C N 1
ATOM 1684 C CA . THR C 1 31 ? 45.959 29.769 10.826 1.00 18.48 31 THR C CA 1
ATOM 1685 C C . THR C 1 31 ? 46.964 28.631 10.659 1.00 18.67 31 THR C C 1
ATOM 1686 O O . THR C 1 31 ? 47.003 27.971 9.628 1.00 19.32 31 THR C O 1
ATOM 1690 N N . ALA C 1 32 ? 47.767 28.400 11.690 1.00 18.26 32 ALA C N 1
ATOM 1691 C CA . ALA C 1 32 ? 48.779 27.352 11.663 1.00 17.73 32 ALA C CA 1
ATOM 1692 C C . ALA C 1 32 ? 48.249 25.986 12.102 1.00 18.29 32 ALA C C 1
ATOM 1693 O O . ALA C 1 32 ? 49.025 25.055 12.312 1.00 18.36 32 ALA C O 1
ATOM 1695 N N . GLY C 1 33 ? 46.932 25.873 12.255 1.00 17.76 33 GLY C N 1
ATOM 1696 C CA . GLY C 1 33 ? 46.335 24.604 12.634 1.00 17.66 33 GLY C CA 1
ATOM 1697 C C . GLY C 1 33 ? 46.421 24.201 14.096 1.00 18.89 33 GLY C C 1
ATOM 1698 O O . GLY C 1 33 ? 46.346 23.013 14.416 1.00 18.71 33 GLY C O 1
ATOM 1699 N N . VAL C 1 34 ? 46.575 25.174 14.986 1.00 18.63 34 VAL C N 1
ATOM 1700 C CA . VAL C 1 34 ? 46.658 24.874 16.407 1.00 19.64 34 VAL C CA 1
ATOM 1701 C C . VAL C 1 34 ? 45.324 25.181 17.095 1.00 20.30 34 VAL C C 1
ATOM 1702 O O . VAL C 1 34 ? 44.762 26.264 16.936 1.00 19.51 34 VAL C O 1
ATOM 1706 N N . GLU C 1 35 ? 44.817 24.218 17.852 1.00 21.16 35 GLU C N 1
ATOM 1707 C CA . GLU C 1 35 ? 43.571 24.415 18.567 1.00 23.41 35 GLU C CA 1
ATOM 1708 C C . GLU C 1 35 ? 43.894 24.856 19.991 1.00 22.74 35 GLU C C 1
ATOM 1709 O O . GLU C 1 35 ? 44.431 24.090 20.787 1.00 23.26 35 GLU C O 1
ATOM 1715 N N . LEU C 1 36 ? 43.571 26.101 20.306 1.00 22.13 36 LEU C N 1
ATOM 1716 C CA . LEU C 1 36 ? 43.846 26.634 21.624 1.00 21.40 36 LEU C CA 1
ATOM 1717 C C . LEU C 1 36 ? 42.560 26.982 22.342 1.00 22.31 36 LEU C C 1
ATOM 1718 O O . LEU C 1 36 ? 41.540 27.259 21.715 1.00 23.31 36 LEU C O 1
ATOM 1723 N N . PRO C 1 37 ? 42.583 26.958 23.677 1.00 22.56 37 PRO C N 1
ATOM 1724 C CA . PRO C 1 37 ? 41.373 27.300 24.425 1.00 22.89 37 PRO C CA 1
ATOM 1725 C C . PRO C 1 37 ? 41.094 28.799 24.323 1.00 22.84 37 PRO C C 1
ATOM 1726 O O . PRO C 1 37 ? 42.013 29.611 24.288 1.00 22.71 37 PRO C O 1
ATOM 1730 N N . TYR C 1 38 ? 39.823 29.157 24.245 1.00 24.41 38 TYR C N 1
ATOM 1731 C CA . TYR C 1 38 ? 39.416 30.557 24.170 1.00 26.22 38 TYR C CA 1
ATOM 1732 C C . TYR C 1 38 ? 37.912 30.596 24.384 1.00 26.32 38 TYR C C 1
ATOM 1733 O O . TYR C 1 38 ? 37.239 29.573 24.290 1.00 26.11 38 TYR C O 1
ATOM 1742 N N . SER C 1 39 ? 37.382 31.778 24.659 1.00 26.89 39 SER C N 1
ATOM 1743 C CA . SER C 1 39 ? 35.962 31.908 24.898 1.00 26.30 39 SER C CA 1
ATOM 1744 C C . SER C 1 39 ? 35.416 33.242 24.403 1.00 26.38 39 SER C C 1
ATOM 1745 O O . SER C 1 39 ? 34.762 33.295 23.359 1.00 26.14 39 SER C O 1
ATOM 1748 N N . CYS C 1 40 ? 35.693 34.320 25.131 1.00 24.93 40 CYS C N 1
ATOM 1749 C CA . CYS C 1 40 ? 35.188 35.634 24.738 1.00 25.25 40 CYS C CA 1
ATOM 1750 C C . CYS C 1 40 ? 35.898 36.265 23.539 1.00 26.15 40 CYS C C 1
ATOM 1751 O O . CYS C 1 40 ? 35.306 37.075 22.823 1.00 26.58 40 CYS C O 1
ATOM 1754 N N . ARG C 1 41 ? 37.164 35.901 23.333 1.00 26.23 41 ARG C N 1
ATOM 1755 C CA . ARG C 1 41 ? 37.973 36.449 22.249 1.00 26.18 41 ARG C CA 1
ATOM 1756 C C . ARG C 1 41 ? 37.972 37.973 22.261 1.00 25.68 41 ARG C C 1
ATOM 1757 O O . ARG C 1 41 ? 38.157 38.601 21.216 1.00 26.30 41 ARG C O 1
ATOM 1765 N N . ALA C 1 42 ? 37.770 38.568 23.432 1.00 24.57 42 ALA C N 1
ATOM 1766 C CA . ALA C 1 42 ? 37.733 40.023 23.537 1.00 24.57 42 ALA C CA 1
ATOM 1767 C C . ALA C 1 42 ? 38.606 40.574 24.665 1.00 24.54 42 ALA C C 1
ATOM 1768 O O . ALA C 1 42 ? 38.541 41.763 24.981 1.00 24.82 42 ALA C O 1
ATOM 1770 N N . GLY C 1 43 ? 39.417 39.712 25.272 1.00 24.25 43 GLY C N 1
ATOM 1771 C CA . GLY C 1 43 ? 40.290 40.145 26.356 1.00 23.78 43 GLY C CA 1
ATOM 1772 C C . GLY C 1 43 ? 39.563 40.416 27.664 1.00 23.29 43 GLY C C 1
ATOM 1773 O O . GLY C 1 43 ? 40.073 41.143 28.515 1.00 23.41 43 GLY C O 1
ATOM 1774 N N . ALA C 1 44 ? 38.385 39.816 27.834 1.00 22.96 44 ALA C N 1
ATOM 1775 C CA . ALA C 1 44 ? 37.589 40.022 29.037 1.00 22.32 44 ALA C CA 1
ATOM 1776 C C . ALA C 1 44 ? 37.410 38.796 29.930 1.00 21.59 44 ALA C C 1
ATOM 1777 O O . ALA C 1 44 ? 36.544 38.786 30.803 1.00 21.46 44 ALA C O 1
ATOM 1779 N N . CYS C 1 45 ? 38.210 37.761 29.713 1.00 21.90 45 CYS C N 1
ATOM 1780 C CA . CYS C 1 45 ? 38.127 36.564 30.547 1.00 22.28 45 CYS C CA 1
ATOM 1781 C C . CYS C 1 45 ? 39.519 35.950 30.717 1.00 22.19 45 CYS C C 1
ATOM 1782 O O . CYS C 1 45 ? 40.519 36.582 30.375 1.00 21.82 45 CYS C O 1
ATOM 1785 N N . SER C 1 46 ? 39.595 34.730 31.235 1.00 22.47 46 SER C N 1
ATOM 1786 C CA . SER C 1 46 ? 40.890 34.092 31.468 1.00 22.58 46 SER C CA 1
ATOM 1787 C C . SER C 1 46 ? 41.120 32.790 30.702 1.00 22.13 46 SER C C 1
ATOM 1788 O O . SER C 1 46 ? 42.183 32.179 30.820 1.00 22.76 46 SER C O 1
ATOM 1791 N N . THR C 1 47 ? 40.137 32.372 29.912 1.00 21.04 47 THR C N 1
ATOM 1792 C CA . THR C 1 47 ? 40.235 31.124 29.165 1.00 20.47 47 THR C CA 1
ATOM 1793 C C . THR C 1 47 ? 41.461 30.921 28.266 1.00 18.98 47 THR C C 1
ATOM 1794 O O . THR C 1 47 ? 42.015 29.826 28.209 1.00 18.80 47 THR C O 1
ATOM 1798 N N . CYS C 1 48 ? 41.875 31.967 27.565 1.00 18.00 48 CYS C N 1
ATOM 1799 C CA . CYS C 1 48 ? 43.016 31.889 26.649 1.00 17.47 48 CYS C CA 1
ATOM 1800 C C . CYS C 1 48 ? 44.356 32.263 27.287 1.00 16.54 48 CYS C C 1
ATOM 1801 O O . CYS C 1 48 ? 45.336 32.496 26.583 1.00 15.60 48 CYS C O 1
ATOM 1804 N N . ALA C 1 49 ? 44.389 32.333 28.610 1.00 16.18 49 ALA C N 1
ATOM 1805 C CA . ALA C 1 49 ? 45.599 32.699 29.322 1.00 17.51 49 ALA C CA 1
ATOM 1806 C C . ALA C 1 49 ? 46.816 31.839 28.986 1.00 19.42 49 ALA C C 1
ATOM 1807 O O . ALA C 1 49 ? 46.743 30.611 28.911 1.00 19.04 49 ALA C O 1
ATOM 1809 N N . GLY C 1 50 ? 47.940 32.515 28.787 1.00 20.30 50 GLY C N 1
ATOM 1810 C CA . GLY C 1 50 ? 49.184 31.841 28.493 1.00 21.29 50 GLY C CA 1
ATOM 1811 C C . GLY C 1 50 ? 50.248 32.511 29.334 1.00 22.37 50 GLY C C 1
ATOM 1812 O O . GLY C 1 50 ? 49.948 33.440 30.080 1.00 22.23 50 GLY C O 1
ATOM 1813 N N . LYS C 1 51 ? 51.488 32.047 29.238 1.00 23.33 51 LYS C N 1
ATOM 1814 C CA . LYS C 1 51 ? 52.558 32.662 30.012 1.00 25.16 51 LYS C CA 1
ATOM 1815 C C . LYS C 1 51 ? 53.824 32.819 29.175 1.00 25.08 51 LYS C C 1
ATOM 1816 O O . LYS C 1 51 ? 54.342 31.843 28.629 1.00 24.29 51 LYS C O 1
ATOM 1822 N N . ILE C 1 52 ? 54.302 34.057 29.071 1.00 25.34 52 ILE C N 1
ATOM 1823 C CA . ILE C 1 52 ? 55.501 34.361 28.297 1.00 27.03 52 ILE C CA 1
ATOM 1824 C C . ILE C 1 52 ? 56.752 33.781 28.939 1.00 27.62 52 ILE C C 1
ATOM 1825 O O . ILE C 1 52 ? 57.001 33.986 30.129 1.00 28.10 52 ILE C O 1
ATOM 1830 N N . GLU C 1 53 ? 57.539 33.054 28.157 1.00 28.22 53 GLU C N 1
ATOM 1831 C CA . GLU C 1 53 ? 58.783 32.510 28.668 1.00 28.77 53 GLU C CA 1
ATOM 1832 C C . GLU C 1 53 ? 59.868 33.459 28.158 1.00 27.97 53 GLU C C 1
ATOM 1833 O O . GLU C 1 53 ? 60.847 33.727 28.851 1.00 29.15 53 GLU C O 1
ATOM 1839 N N . SER C 1 54 ? 59.683 33.961 26.939 1.00 26.31 54 SER C N 1
ATOM 1840 C CA . SER C 1 54 ? 60.621 34.899 26.337 1.00 25.37 54 SER C CA 1
ATOM 1841 C C . SER C 1 54 ? 59.949 35.642 25.197 1.00 24.62 54 SER C C 1
ATOM 1842 O O . SER C 1 54 ? 59.005 35.138 24.578 1.00 24.77 54 SER C O 1
ATOM 1845 N N . GLY C 1 55 ? 60.445 36.844 24.917 1.00 23.65 55 GLY C N 1
ATOM 1846 C CA . GLY C 1 55 ? 59.869 37.658 23.868 1.00 21.85 55 GLY C CA 1
ATOM 1847 C C . GLY C 1 55 ? 58.898 38.598 24.542 1.00 22.01 55 GLY C C 1
ATOM 1848 O O . GLY C 1 55 ? 58.740 38.547 25.756 1.00 21.15 55 GLY C O 1
ATOM 1849 N N . SER C 1 56 ? 58.245 39.458 23.776 1.00 22.73 56 SER C N 1
ATOM 1850 C CA . SER C 1 56 ? 57.295 40.388 24.372 1.00 23.72 56 SER C CA 1
ATOM 1851 C C . SER C 1 56 ? 56.086 40.574 23.480 1.00 23.36 56 SER C C 1
ATOM 1852 O O . SER C 1 56 ? 56.143 40.323 22.277 1.00 24.46 56 SER C O 1
ATOM 1855 N N . VAL C 1 57 ? 54.990 41.020 24.075 1.00 23.15 57 VAL C N 1
ATOM 1856 C CA . VAL C 1 57 ? 53.760 41.221 23.327 1.00 22.75 57 VAL C CA 1
ATOM 1857 C C . VAL C 1 57 ? 53.072 42.517 23.722 1.00 22.94 57 VAL C C 1
ATOM 1858 O O . VAL C 1 57 ? 53.419 43.154 24.718 1.00 22.54 57 VAL C O 1
ATOM 1862 N N . ASP C 1 58 ? 52.093 42.898 22.912 1.00 23.67 58 ASP C N 1
ATOM 1863 C CA . ASP C 1 58 ? 51.288 44.076 23.169 1.00 23.73 58 ASP C CA 1
ATOM 1864 C C . ASP C 1 58 ? 49.891 43.526 23.403 1.00 23.29 58 ASP C C 1
ATOM 1865 O O . ASP C 1 58 ? 49.229 43.100 22.466 1.00 23.71 58 ASP C O 1
ATOM 1870 N N . GLN C 1 59 ? 49.454 43.501 24.656 1.00 23.27 59 GLN C N 1
ATOM 1871 C CA . GLN C 1 59 ? 48.124 42.998 24.970 1.00 22.47 59 GLN C CA 1
ATOM 1872 C C . GLN C 1 59 ? 47.262 44.099 25.574 1.00 22.80 59 GLN C C 1
ATOM 1873 O O . GLN C 1 59 ? 46.366 43.840 26.377 1.00 21.72 59 GLN C O 1
ATOM 1879 N N . SER C 1 60 ? 47.535 45.334 25.164 1.00 23.53 60 SER C N 1
ATOM 1880 C CA . SER C 1 60 ? 46.792 46.486 25.657 1.00 24.35 60 SER C CA 1
ATOM 1881 C C . SER C 1 60 ? 45.299 46.416 25.319 1.00 24.89 60 SER C C 1
ATOM 1882 O O . SER C 1 60 ? 44.496 47.082 25.967 1.00 25.20 60 SER C O 1
ATOM 1885 N N . ASP C 1 61 ? 44.921 45.619 24.315 1.00 25.19 61 ASP C N 1
ATOM 1886 C CA . ASP C 1 61 ? 43.503 45.483 23.960 1.00 25.30 61 ASP C CA 1
ATOM 1887 C C . ASP C 1 61 ? 42.786 44.629 24.999 1.00 25.04 61 ASP C C 1
ATOM 1888 O O . ASP C 1 61 ? 41.562 44.514 24.979 1.00 25.57 61 ASP C O 1
ATOM 1893 N N . GLY C 1 62 ? 43.549 44.022 25.901 1.00 24.93 62 GLY C N 1
ATOM 1894 C CA . GLY C 1 62 ? 42.946 43.198 26.932 1.00 26.47 62 GLY C CA 1
ATOM 1895 C C . GLY C 1 62 ? 42.651 44.021 28.167 1.00 27.19 62 GLY C C 1
ATOM 1896 O O . GLY C 1 62 ? 43.188 45.118 28.322 1.00 27.48 62 GLY C O 1
ATOM 1897 N N . SER C 1 63 ? 41.806 43.505 29.054 1.00 27.72 63 SER C N 1
ATOM 1898 C CA . SER C 1 63 ? 41.475 44.243 30.267 1.00 28.62 63 SER C CA 1
ATOM 1899 C C . SER C 1 63 ? 41.154 43.337 31.443 1.00 28.68 63 SER C C 1
ATOM 1900 O O . SER C 1 63 ? 40.670 43.810 32.462 1.00 29.85 63 SER C O 1
ATOM 1903 N N . PHE C 1 64 ? 41.412 42.041 31.313 1.00 28.53 64 PHE C N 1
ATOM 1904 C CA . PHE C 1 64 ? 41.098 41.126 32.399 1.00 28.06 64 PHE C CA 1
ATOM 1905 C C . PHE C 1 64 ? 42.213 40.986 33.423 1.00 28.15 64 PHE C C 1
ATOM 1906 O O . PHE C 1 64 ? 41.945 40.848 34.617 1.00 28.14 64 PHE C O 1
ATOM 1914 N N . LEU C 1 65 ? 43.455 41.017 32.955 1.00 28.10 65 LEU C N 1
ATOM 1915 C CA . LEU C 1 65 ? 44.609 40.870 33.831 1.00 29.62 65 LEU C CA 1
ATOM 1916 C C . LEU C 1 65 ? 45.036 42.178 34.485 1.00 31.28 65 LEU C C 1
ATOM 1917 O O . LEU C 1 65 ? 45.019 43.229 33.841 1.00 32.37 65 LEU C O 1
ATOM 1922 N N . 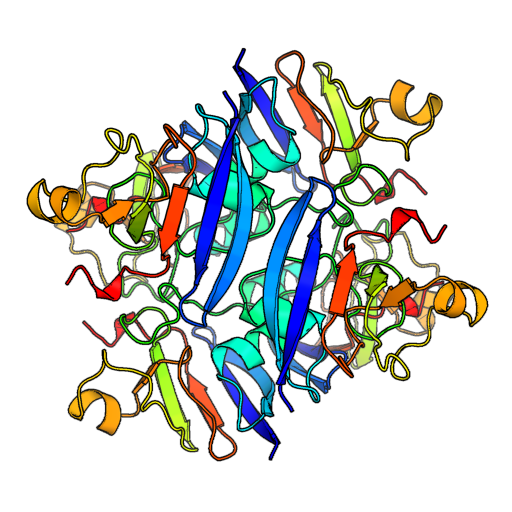ASP C 1 66 ? 45.413 42.122 35.761 1.00 33.39 66 ASP C N 1
ATOM 1923 C CA . ASP C 1 66 ? 45.897 43.328 36.434 1.00 35.59 66 ASP C CA 1
ATOM 1924 C C . ASP C 1 66 ? 47.416 43.384 36.215 1.00 36.26 66 ASP C C 1
ATOM 1925 O O . ASP C 1 66 ? 48.028 42.390 35.793 1.00 36.28 66 ASP C O 1
ATOM 1930 N N . ASP C 1 67 ? 48.019 44.536 36.497 1.00 37.10 67 ASP C N 1
ATOM 1931 C CA . ASP C 1 67 ? 49.456 44.720 36.295 1.00 37.78 67 ASP C CA 1
ATOM 1932 C C . ASP C 1 67 ? 50.332 43.657 36.945 1.00 36.65 67 ASP C C 1
ATOM 1933 O O . ASP C 1 67 ? 51.382 43.290 36.402 1.00 35.98 67 ASP C O 1
ATOM 1938 N N . GLY C 1 68 ? 49.904 43.166 38.105 1.00 35.79 68 GLY C N 1
ATOM 1939 C CA . GLY C 1 68 ? 50.680 42.147 38.789 1.00 35.26 68 GLY C CA 1
ATOM 1940 C C . GLY C 1 68 ? 50.817 40.912 37.915 1.00 35.41 68 GLY C C 1
ATOM 1941 O O . GLY C 1 68 ? 51.926 40.425 37.653 1.00 35.79 68 GLY C O 1
ATOM 1942 N N . GLN C 1 69 ? 49.677 40.411 37.450 1.00 34.12 69 GLN C N 1
ATOM 1943 C CA . GLN C 1 69 ? 49.644 39.234 36.599 1.00 33.63 69 GLN C CA 1
ATOM 1944 C C . GLN C 1 69 ? 50.442 39.467 35.321 1.00 33.95 69 GLN C C 1
ATOM 1945 O O . GLN C 1 69 ? 51.179 38.585 34.866 1.00 33.96 69 GLN C O 1
ATOM 1951 N N . GLN C 1 70 ? 50.301 40.656 34.742 1.00 34.40 70 GLN C N 1
ATOM 1952 C CA . GLN C 1 70 ? 51.041 40.974 33.533 1.00 34.54 70 GLN C CA 1
ATOM 1953 C C . GLN C 1 70 ? 52.541 40.977 33.827 1.00 35.38 70 GLN C C 1
ATOM 1954 O O . GLN C 1 70 ? 53.327 40.473 33.024 1.00 35.19 70 GLN C O 1
ATOM 1960 N N . GLU C 1 71 ? 52.931 41.522 34.982 1.00 36.90 71 GLU C N 1
ATOM 1961 C CA . GLU C 1 71 ? 54.348 41.565 35.370 1.00 38.75 71 GLU C CA 1
ATOM 1962 C C . GLU C 1 71 ? 54.929 40.152 35.395 1.00 38.01 71 GLU C C 1
ATOM 1963 O O . GLU C 1 71 ? 56.054 39.926 34.934 1.00 38.10 71 GLU C O 1
ATOM 1969 N N . GLU C 1 72 ? 54.159 39.207 35.935 1.00 36.62 72 GLU C N 1
ATOM 1970 C CA . GLU C 1 72 ? 54.592 37.814 36.030 1.00 35.77 72 GLU C CA 1
ATOM 1971 C C . GLU C 1 72 ? 54.730 37.120 34.684 1.00 33.71 72 GLU C C 1
ATOM 1972 O O . GLU C 1 72 ? 55.270 36.013 34.605 1.00 33.82 72 GLU C O 1
ATOM 1978 N N . GLY C 1 73 ? 54.221 37.750 33.632 1.00 31.54 73 GLY C N 1
ATOM 1979 C CA . GLY C 1 73 ? 54.331 37.152 32.314 1.00 29.18 73 GLY C CA 1
ATOM 1980 C C . GLY C 1 73 ? 53.070 36.534 31.741 1.00 27.03 73 GLY C C 1
ATOM 1981 O O . GLY C 1 73 ? 53.137 35.849 30.718 1.00 27.36 73 GLY C O 1
ATOM 1982 N N . TYR C 1 74 ? 51.925 36.751 32.380 1.00 24.44 74 TYR C N 1
ATOM 1983 C CA . TYR C 1 74 ? 50.687 36.194 31.848 1.00 22.84 74 TYR C CA 1
ATOM 1984 C C . TYR C 1 74 ? 50.184 37.071 30.715 1.00 22.23 74 TYR C C 1
ATOM 1985 O O . TYR C 1 74 ? 50.281 38.298 30.782 1.00 22.50 74 TYR C O 1
ATOM 1994 N N . VAL C 1 75 ? 49.672 36.431 29.666 1.00 21.10 75 VAL C N 1
ATOM 1995 C CA . VAL C 1 75 ? 49.144 37.136 28.503 1.00 20.11 75 VAL C CA 1
ATOM 1996 C C . VAL C 1 75 ? 47.836 36.520 28.042 1.00 19.31 75 VAL C C 1
ATOM 1997 O O . VAL C 1 75 ? 47.632 35.316 28.183 1.00 19.37 75 VAL C O 1
ATOM 2001 N N . LEU C 1 76 ? 46.941 37.354 27.519 1.00 19.13 76 LEU C N 1
ATOM 2002 C CA . LEU C 1 76 ? 45.674 36.865 26.985 1.00 18.34 76 LEU C CA 1
ATOM 2003 C C . LEU C 1 76 ? 45.956 36.705 25.490 1.00 18.39 76 LEU C C 1
ATOM 2004 O O . LEU C 1 76 ? 45.985 37.688 24.741 1.00 18.35 76 LEU C O 1
ATOM 2009 N N . THR C 1 77 ? 46.185 35.465 25.066 1.00 17.96 77 THR C N 1
ATOM 2010 C CA . THR C 1 77 ? 46.511 35.180 23.676 1.00 17.94 77 THR C CA 1
ATOM 2011 C C . THR C 1 77 ? 45.528 35.692 22.627 1.00 17.65 77 THR C C 1
ATOM 2012 O O . THR C 1 77 ? 45.924 35.970 21.503 1.00 17.81 77 THR C O 1
ATOM 2016 N N . CYS C 1 78 ? 44.260 35.840 22.983 1.00 17.32 78 CYS C N 1
ATOM 2017 C CA . CYS C 1 78 ? 43.281 36.306 22.008 1.00 17.84 78 CYS C CA 1
ATOM 2018 C C . CYS C 1 78 ? 43.406 37.795 21.657 1.00 17.97 78 CYS C C 1
ATOM 2019 O O . CYS C 1 78 ? 42.814 38.254 20.684 1.00 17.87 78 CYS C O 1
ATOM 2022 N N . VAL C 1 79 ? 44.160 38.555 22.448 1.00 17.96 79 VAL C N 1
ATOM 2023 C CA . VAL C 1 79 ? 44.338 39.982 22.160 1.00 18.41 79 VAL C CA 1
ATOM 2024 C C . VAL C 1 79 ? 45.799 40.406 22.256 1.00 18.29 79 VAL C C 1
ATOM 2025 O O . VAL C 1 79 ? 46.097 41.558 22.555 1.00 19.27 79 VAL C O 1
ATOM 2029 N N . SER C 1 80 ? 46.703 39.468 21.995 1.00 18.87 80 SER C N 1
ATOM 2030 C CA . SER C 1 80 ? 48.135 39.743 22.061 1.00 19.12 80 SER C CA 1
ATOM 2031 C C . SER C 1 80 ? 48.790 39.842 20.690 1.00 19.43 80 SER C C 1
ATOM 2032 O O . SER C 1 80 ? 48.642 38.946 19.854 1.00 18.85 80 SER C O 1
ATOM 2035 N N . TYR C 1 81 ? 49.500 40.942 20.461 1.00 18.62 81 TYR C N 1
ATOM 2036 C CA . TYR C 1 81 ? 50.229 41.128 19.215 1.00 18.97 81 TYR C CA 1
ATOM 2037 C C . TYR C 1 81 ? 51.678 40.816 19.547 1.00 19.12 81 TYR C C 1
ATOM 2038 O O . TYR C 1 81 ? 52.198 41.270 20.564 1.00 20.08 81 TYR C O 1
ATOM 2047 N N . PRO C 1 82 ? 52.349 40.021 18.712 1.00 19.00 82 PRO C N 1
ATOM 2048 C CA . PRO C 1 82 ? 53.747 39.737 19.035 1.00 19.65 82 PRO C CA 1
ATOM 2049 C C . PRO C 1 82 ? 54.605 40.956 18.656 1.00 20.80 82 PRO C C 1
ATOM 2050 O O . PRO C 1 82 ? 54.339 41.623 17.653 1.00 21.02 82 PRO C O 1
ATOM 2054 N N . LYS C 1 83 ? 55.610 41.259 19.470 1.00 21.90 83 LYS C N 1
ATOM 2055 C CA . LYS C 1 83 ? 56.508 42.384 19.197 1.00 23.29 83 LYS C CA 1
ATOM 2056 C C . LYS C 1 83 ? 57.932 41.886 18.951 1.00 22.86 83 LYS C C 1
ATOM 2057 O O . LYS C 1 83 ? 58.859 42.675 18.780 1.00 23.17 83 LYS C O 1
ATOM 2063 N N . SER C 1 84 ? 58.082 40.564 18.930 1.00 22.53 84 SER C N 1
ATOM 2064 C CA . SER C 1 84 ? 59.363 39.910 18.700 1.00 21.81 84 SER C CA 1
ATOM 2065 C C . SER C 1 84 ? 59.074 38.423 18.656 1.00 22.19 84 SER C C 1
ATOM 2066 O O . SER C 1 84 ? 57.921 38.011 18.758 1.00 23.25 84 SER C O 1
ATOM 2069 N N . ASP C 1 85 ? 60.113 37.615 18.502 1.00 21.74 85 ASP C N 1
ATOM 2070 C CA . ASP C 1 85 ? 59.920 36.176 18.503 1.00 21.75 85 ASP C CA 1
ATOM 2071 C C . ASP C 1 85 ? 59.491 35.828 19.926 1.00 21.41 85 ASP C C 1
ATOM 2072 O O . ASP C 1 85 ? 59.991 36.417 20.886 1.00 22.21 85 ASP C O 1
ATOM 2077 N N . CYS C 1 86 ? 58.556 34.894 20.065 1.00 20.72 86 CYS C N 1
ATOM 2078 C CA . CYS C 1 86 ? 58.064 34.513 21.385 1.00 20.91 86 CYS C CA 1
ATOM 2079 C C . CYS C 1 86 ? 58.010 33.021 21.658 1.00 20.38 86 CYS C C 1
ATOM 2080 O O . CYS C 1 86 ? 57.933 32.200 20.743 1.00 20.70 86 CYS C O 1
ATOM 2083 N N . VAL C 1 87 ? 58.044 32.694 22.943 1.00 18.94 87 VAL C N 1
ATOM 2084 C CA . VAL C 1 87 ? 57.912 31.331 23.407 1.00 18.15 87 VAL C CA 1
ATOM 2085 C C . VAL C 1 87 ? 56.867 31.501 24.493 1.00 18.68 87 VAL C C 1
ATOM 2086 O O . VAL C 1 87 ? 57.109 32.160 25.504 1.00 18.48 87 VAL C O 1
ATOM 2090 N N . ILE C 1 88 ? 55.688 30.938 24.264 1.00 18.71 88 ILE C N 1
ATOM 2091 C CA . ILE C 1 88 ? 54.594 31.065 25.213 1.00 18.79 88 ILE C CA 1
ATOM 2092 C C . ILE C 1 88 ? 54.039 29.711 25.644 1.00 18.98 88 ILE C C 1
ATOM 2093 O O . ILE C 1 88 ? 53.878 28.805 24.822 1.00 19.10 88 ILE C O 1
ATOM 2098 N N . HIS C 1 89 ? 53.768 29.577 26.940 1.00 18.42 89 HIS C N 1
ATOM 2099 C CA . HIS C 1 89 ? 53.186 28.353 27.478 1.00 19.37 89 HIS C CA 1
ATOM 2100 C C . HIS C 1 89 ? 51.685 28.583 27.538 1.00 19.06 89 HIS C C 1
ATOM 2101 O O . HIS C 1 89 ? 51.213 29.510 28.195 1.00 19.13 89 HIS C O 1
ATOM 2108 N N . THR C 1 90 ? 50.940 27.735 26.842 1.00 18.42 90 THR C N 1
ATOM 2109 C CA . THR C 1 90 ? 49.493 27.866 26.767 1.00 18.42 90 THR C CA 1
ATOM 2110 C C . THR C 1 90 ? 48.722 27.128 27.868 1.00 19.86 90 THR C C 1
ATOM 2111 O O . THR C 1 90 ? 49.310 26.540 28.777 1.00 20.75 90 THR C O 1
ATOM 2115 N N . HIS C 1 91 ? 47.398 27.173 27.778 1.00 20.05 91 HIS C N 1
ATOM 2116 C CA . HIS C 1 91 ? 46.525 26.505 28.741 1.00 20.80 91 HIS C CA 1
ATOM 2117 C C . HIS C 1 91 ? 46.857 26.830 30.200 1.00 21.03 91 HIS C C 1
ATOM 2118 O O . HIS C 1 91 ? 46.927 25.927 31.043 1.00 20.83 91 HIS C O 1
ATOM 2125 N N . LYS C 1 92 ? 47.032 28.115 30.500 1.00 21.33 92 LYS C N 1
ATOM 2126 C CA . LYS C 1 92 ? 47.374 28.546 31.853 1.00 22.92 92 LYS C CA 1
ATOM 2127 C C . LYS C 1 92 ? 46.218 29.151 32.651 1.00 24.23 92 LYS C C 1
ATOM 2128 O O . LYS C 1 92 ? 46.431 29.772 33.691 1.00 24.52 92 LYS C O 1
ATOM 2134 N N . GLU C 1 93 ? 44.997 28.967 32.170 1.00 25.76 93 GLU C N 1
ATOM 2135 C CA . GLU C 1 93 ? 43.832 29.509 32.859 1.00 27.78 93 GLU C CA 1
ATOM 2136 C C . GLU C 1 93 ? 43.790 29.105 34.333 1.00 28.74 93 GLU C C 1
ATOM 2137 O O . GLU C 1 93 ? 43.344 29.875 35.184 1.00 28.21 93 GLU C O 1
ATOM 2143 N N . GLY C 1 94 ? 44.253 27.896 34.631 1.00 29.67 94 GLY C N 1
ATOM 2144 C CA . GLY C 1 94 ? 44.254 27.433 36.006 1.00 30.78 94 GLY C CA 1
ATOM 2145 C C . GLY C 1 94 ? 45.089 28.284 36.954 1.00 31.60 94 GLY C C 1
ATOM 2146 O O . GLY C 1 94 ? 44.783 28.373 38.141 1.00 32.16 94 GLY C O 1
ATOM 2147 N N . ASP C 1 95 ? 46.144 28.906 36.445 1.00 31.79 95 ASP C N 1
ATOM 2148 C CA . ASP C 1 95 ? 47.014 29.744 37.270 1.00 32.75 95 ASP C CA 1
ATOM 2149 C C . ASP C 1 95 ? 46.329 31.018 37.753 1.00 34.40 95 ASP C C 1
ATOM 2150 O O . ASP C 1 95 ? 46.753 31.608 38.743 1.00 34.32 95 ASP C O 1
ATOM 2155 N N . LEU C 1 96 ? 45.276 31.442 37.056 1.00 36.92 96 LEU C N 1
ATOM 2156 C CA . LEU C 1 96 ? 44.585 32.691 37.387 1.00 39.89 96 LEU C CA 1
ATOM 2157 C C . LEU C 1 96 ? 43.353 32.623 38.289 1.00 43.32 96 LEU C C 1
ATOM 2158 O O . LEU C 1 96 ? 42.333 33.267 38.011 1.00 44.38 96 LEU C O 1
ATOM 2163 N N . TYR C 1 97 ? 43.429 31.853 39.365 1.00 46.93 97 TYR C N 1
ATOM 2164 C CA . TYR C 1 97 ? 42.301 31.780 40.288 1.00 50.36 97 TYR C CA 1
ATOM 2165 C C . TYR C 1 97 ? 42.655 32.527 41.573 1.00 51.29 97 TYR C C 1
ATOM 2166 O O . TYR C 1 97 ? 42.747 31.867 42.637 1.00 52.01 97 TYR C O 1
ATOM 2176 N N . ALA D 1 1 ? 7.356 29.092 12.800 1.00 23.20 1 ALA D N 1
ATOM 2177 C CA . ALA D 1 1 ? 7.877 30.298 12.095 1.00 23.22 1 ALA D CA 1
ATOM 2178 C C . ALA D 1 1 ? 9.407 30.294 12.077 1.00 23.89 1 ALA D C 1
ATOM 2179 O O . ALA D 1 1 ? 10.055 29.732 12.962 1.00 24.03 1 ALA D O 1
ATOM 2181 N N . VAL D 1 2 ? 9.978 30.927 11.058 1.00 23.76 2 VAL D N 1
ATOM 2182 C CA . VAL D 1 2 ? 11.425 31.029 10.925 1.00 22.30 2 VAL D CA 1
ATOM 2183 C C . VAL D 1 2 ? 11.789 32.505 10.930 1.00 21.76 2 VAL D C 1
ATOM 2184 O O . VAL D 1 2 ? 11.349 33.256 10.074 1.00 21.62 2 VAL D O 1
ATOM 2188 N N . TYR D 1 3 ? 12.589 32.922 11.900 1.00 22.47 3 TYR D N 1
ATOM 2189 C CA . TYR D 1 3 ? 12.984 34.322 11.990 1.00 22.14 3 TYR D CA 1
ATOM 2190 C C . TYR D 1 3 ? 14.383 34.564 11.449 1.00 21.81 3 TYR D C 1
ATOM 2191 O O . TYR D 1 3 ? 15.123 33.631 11.140 1.00 22.43 3 TYR D O 1
ATOM 2200 N N . LYS D 1 4 ? 14.730 35.835 11.327 1.00 20.90 4 LYS D N 1
ATOM 2201 C CA . LYS D 1 4 ? 16.035 36.222 10.842 1.00 21.62 4 LYS D CA 1
ATOM 2202 C C . LYS D 1 4 ? 16.833 36.711 12.045 1.00 21.14 4 LYS D C 1
ATOM 2203 O O . LYS D 1 4 ? 16.394 37.604 12.771 1.00 20.34 4 LYS D O 1
ATOM 2209 N N . VAL D 1 5 ? 17.992 36.107 12.272 1.00 20.44 5 VAL D N 1
ATOM 2210 C CA . VAL D 1 5 ? 18.839 36.505 13.385 1.00 19.52 5 VAL D CA 1
ATOM 2211 C C . VAL D 1 5 ? 20.165 37.051 12.881 1.00 20.13 5 VAL D C 1
ATOM 2212 O O . VAL D 1 5 ? 20.801 36.462 12.000 1.00 20.94 5 VAL D O 1
ATOM 2216 N N . LYS D 1 6 ? 20.568 38.191 13.428 1.00 19.25 6 LYS D N 1
ATOM 2217 C CA . LYS D 1 6 ? 21.835 38.789 13.062 1.00 19.27 6 LYS D CA 1
ATOM 2218 C C . LYS D 1 6 ? 22.708 38.837 14.305 1.00 17.09 6 LYS D C 1
ATOM 2219 O O . LYS D 1 6 ? 22.282 39.308 15.349 1.00 16.49 6 LYS D O 1
ATOM 2225 N N . LEU D 1 7 ? 23.923 38.325 14.191 1.00 16.97 7 LEU D N 1
ATOM 2226 C CA . LEU D 1 7 ? 24.862 38.334 15.305 1.00 16.57 7 LEU D CA 1
ATOM 2227 C C . LEU D 1 7 ? 25.956 39.347 14.990 1.00 17.74 7 LEU D C 1
ATOM 2228 O O . LEU D 1 7 ? 26.402 39.449 13.849 1.00 18.15 7 LEU D O 1
ATOM 2233 N N . VAL D 1 8 ? 26.374 40.106 15.993 1.00 17.82 8 VAL D N 1
ATOM 2234 C CA . VAL D 1 8 ? 27.430 41.087 15.802 1.00 18.34 8 VAL D CA 1
ATOM 2235 C C . VAL D 1 8 ? 28.576 40.729 16.748 1.00 20.10 8 VAL D C 1
ATOM 2236 O O . VAL D 1 8 ? 28.420 40.773 17.969 1.00 21.13 8 VAL D O 1
ATOM 2240 N N . GLY D 1 9 ? 29.720 40.361 16.177 1.00 20.27 9 GLY D N 1
ATOM 2241 C CA . GLY D 1 9 ? 30.866 39.977 16.981 1.00 20.05 9 GLY D CA 1
ATOM 2242 C C . GLY D 1 9 ? 31.701 41.107 17.558 1.00 21.67 9 GLY D C 1
ATOM 2243 O O . GLY D 1 9 ? 31.507 42.283 17.226 1.00 22.22 9 GLY D O 1
ATOM 2244 N N . PRO D 1 10 ? 32.660 40.771 18.435 1.00 22.31 10 PRO D N 1
ATOM 2245 C CA . PRO D 1 10 ? 33.537 41.760 19.070 1.00 23.34 10 PRO D CA 1
ATOM 2246 C C . PRO D 1 10 ? 34.399 42.607 18.123 1.00 24.58 10 PRO D C 1
ATOM 2247 O O . PRO D 1 10 ? 34.830 43.690 18.503 1.00 25.13 10 PRO D O 1
ATOM 2251 N N . GLU D 1 11 ? 34.651 42.123 16.905 1.00 25.77 11 GLU D N 1
ATOM 2252 C CA . GLU D 1 11 ? 35.450 42.877 15.933 1.00 26.16 11 GLU D CA 1
ATOM 2253 C C . GLU D 1 11 ? 34.552 43.585 14.920 1.00 25.42 11 GLU D C 1
ATOM 2254 O O . GLU D 1 11 ? 35.045 44.137 13.942 1.00 26.68 11 GLU D O 1
ATOM 2260 N N . GLY D 1 12 ? 33.241 43.554 15.140 1.00 23.36 12 GLY D N 1
ATOM 2261 C CA . GLY D 1 12 ? 32.330 44.197 14.213 1.00 21.83 12 GLY D CA 1
ATOM 2262 C C . GLY D 1 12 ? 31.852 43.280 13.097 1.00 21.29 12 GLY D C 1
ATOM 2263 O O . GLY D 1 12 ? 31.076 43.700 12.237 1.00 20.63 12 GLY D O 1
ATOM 2264 N N . GLU D 1 13 ? 32.319 42.034 13.096 1.00 19.64 13 GLU D N 1
ATOM 2265 C CA . GLU D 1 13 ? 31.910 41.077 12.075 1.00 18.43 13 GLU D CA 1
ATOM 2266 C C . GLU D 1 13 ? 30.431 40.757 12.284 1.00 17.93 13 GLU D C 1
ATOM 2267 O O . GLU D 1 13 ? 29.939 40.803 13.407 1.00 16.12 13 GLU D O 1
ATOM 2273 N N . GLU D 1 14 ? 29.727 40.438 11.202 1.00 18.02 14 GLU D N 1
ATOM 2274 C CA . GLU D 1 14 ? 28.312 40.125 11.299 1.00 18.14 14 GLU D CA 1
ATOM 2275 C C . GLU D 1 14 ? 27.945 38.790 10.654 1.00 18.06 14 GLU D C 1
ATOM 2276 O O . GLU D 1 14 ? 28.571 38.351 9.690 1.00 17.48 14 GLU D O 1
ATOM 2282 N N . HIS D 1 15 ? 26.916 38.156 11.209 1.00 18.01 15 HIS D N 1
ATOM 2283 C CA . HIS D 1 15 ? 26.411 36.875 10.727 1.00 17.19 15 HIS D CA 1
ATOM 2284 C C . HIS D 1 15 ? 24.893 36.979 10.693 1.00 18.10 15 HIS D C 1
ATOM 2285 O O . HIS D 1 15 ? 24.272 37.398 11.670 1.00 18.08 15 HIS D O 1
ATOM 2292 N N . GLU D 1 16 ? 24.296 36.615 9.567 1.00 17.70 16 GLU D N 1
ATOM 2293 C CA . GLU D 1 16 ? 22.851 36.661 9.449 1.00 18.47 16 GLU D CA 1
ATOM 2294 C C . GLU D 1 16 ? 22.377 35.311 8.929 1.00 17.81 16 GLU D C 1
ATOM 2295 O O . GLU D 1 16 ? 22.936 34.782 7.975 1.00 17.48 16 GLU D O 1
ATOM 2301 N N . PHE D 1 17 ? 21.351 34.751 9.558 1.00 16.41 17 PHE D N 1
ATOM 2302 C CA . PHE D 1 17 ? 20.857 33.447 9.148 1.00 16.65 17 PHE D CA 1
ATOM 2303 C C . PHE D 1 17 ? 19.420 33.196 9.586 1.00 18.22 17 PHE D C 1
ATOM 2304 O O . PHE D 1 17 ? 18.845 33.970 10.353 1.00 18.48 17 PHE D O 1
ATOM 2312 N N . ASP D 1 18 ? 18.843 32.103 9.090 1.00 19.38 18 ASP D N 1
ATOM 2313 C CA . ASP D 1 18 ? 17.487 31.719 9.450 1.00 18.40 18 ASP D CA 1
ATOM 2314 C C . ASP D 1 18 ? 17.506 30.987 10.778 1.00 18.31 18 ASP D C 1
ATOM 2315 O O . ASP D 1 18 ? 18.335 30.110 11.001 1.00 18.49 18 ASP D O 1
ATOM 2320 N N . ALA D 1 19 ? 16.581 31.351 11.656 1.00 18.75 19 ALA D N 1
ATOM 2321 C CA . ALA D 1 19 ? 16.492 30.733 12.964 1.00 18.72 19 ALA D CA 1
ATOM 2322 C C . ALA D 1 19 ? 15.071 30.269 13.228 1.00 18.97 19 ALA D C 1
ATOM 2323 O O . ALA D 1 19 ? 14.173 31.085 13.418 1.00 19.59 19 ALA D O 1
ATOM 2325 N N . PRO D 1 20 ? 14.844 28.946 13.220 1.00 19.16 20 PRO D N 1
ATOM 2326 C CA . PRO D 1 20 ? 13.505 28.402 13.472 1.00 19.47 20 PRO D CA 1
ATOM 2327 C C . PRO D 1 20 ? 13.061 28.814 14.883 1.00 20.33 20 PRO D C 1
ATOM 2328 O O . PRO D 1 20 ? 13.895 28.954 15.779 1.00 19.47 20 PRO D O 1
ATOM 2332 N N . ASP D 1 21 ? 11.759 29.007 15.083 1.00 21.47 21 ASP D N 1
ATOM 2333 C CA . ASP D 1 21 ? 11.259 29.395 16.400 1.00 22.55 21 ASP D CA 1
ATOM 2334 C C . ASP D 1 21 ? 11.341 28.263 17.431 1.00 22.74 21 ASP D C 1
ATOM 2335 O O . ASP D 1 21 ? 11.155 28.494 18.620 1.00 23.59 21 ASP D O 1
ATOM 2340 N N . ASP D 1 22 ? 11.638 27.047 16.978 1.00 23.31 22 ASP D N 1
ATOM 2341 C CA . ASP D 1 22 ? 11.744 25.910 17.882 1.00 22.94 22 ASP D CA 1
ATOM 2342 C C . ASP D 1 22 ? 13.168 25.366 17.990 1.00 22.09 22 ASP D C 1
ATOM 2343 O O . ASP D 1 22 ? 13.374 24.189 18.275 1.00 21.42 22 ASP D O 1
ATOM 2348 N N . ALA D 1 23 ? 14.147 26.238 17.766 1.00 21.28 23 ALA D N 1
ATOM 2349 C CA . ALA D 1 23 ? 15.556 25.870 17.871 1.00 20.07 23 ALA D CA 1
ATOM 2350 C C . ALA D 1 23 ? 16.309 26.954 18.641 1.00 19.65 23 ALA D C 1
ATOM 2351 O O . ALA D 1 23 ? 15.982 28.133 18.548 1.00 19.46 23 ALA D O 1
ATOM 2353 N N . TYR D 1 24 ? 17.309 26.552 19.413 1.00 18.80 24 TYR D N 1
ATOM 2354 C CA . TYR D 1 24 ? 18.100 27.507 20.174 1.00 17.81 24 TYR D CA 1
ATOM 2355 C C . TYR D 1 24 ? 18.969 28.305 19.209 1.00 17.86 24 TYR D C 1
ATOM 2356 O O . TYR D 1 24 ? 19.477 27.770 18.221 1.00 17.51 24 TYR D O 1
ATOM 2365 N N . ILE D 1 25 ? 19.141 29.585 19.500 1.00 16.96 25 ILE D N 1
ATOM 2366 C CA . ILE D 1 25 ? 19.930 30.449 18.644 1.00 16.53 25 ILE D CA 1
ATOM 2367 C C . ILE D 1 25 ? 21.346 29.918 18.432 1.00 16.95 25 ILE D C 1
ATOM 2368 O O . ILE D 1 25 ? 21.884 30.012 17.329 1.00 17.70 25 ILE D O 1
ATOM 2373 N N . LEU D 1 26 ? 21.943 29.339 19.468 1.00 16.52 26 LEU D N 1
ATOM 2374 C CA . LEU D 1 26 ? 23.288 28.792 19.342 1.00 15.95 26 LEU D CA 1
ATOM 2375 C C . LEU D 1 26 ? 23.315 27.676 18.307 1.00 16.50 26 LEU D C 1
ATOM 2376 O O . LEU D 1 26 ? 24.234 27.605 17.495 1.00 16.65 26 LEU D O 1
ATOM 2381 N N . ASP D 1 27 ? 22.306 26.808 18.329 1.00 16.99 27 ASP D N 1
ATOM 2382 C CA . ASP D 1 27 ? 22.245 25.702 17.375 1.00 17.82 27 ASP D CA 1
ATOM 2383 C C . ASP D 1 27 ? 21.999 26.202 15.956 1.00 16.97 27 ASP D C 1
ATOM 2384 O O . ASP D 1 27 ? 22.561 25.670 15.000 1.00 15.66 27 ASP D O 1
ATOM 2389 N N . ALA D 1 28 ? 21.161 27.228 15.822 1.00 15.92 28 ALA D N 1
ATOM 2390 C CA . ALA D 1 28 ? 20.867 27.797 14.513 1.00 16.78 28 ALA D CA 1
ATOM 2391 C C . ALA D 1 28 ? 22.129 28.438 13.939 1.00 16.89 28 ALA D C 1
ATOM 2392 O O . ALA D 1 28 ? 22.382 28.345 12.749 1.00 16.55 28 ALA D O 1
ATOM 2394 N N . ALA D 1 29 ? 22.911 29.086 14.802 1.00 18.15 29 ALA D N 1
ATOM 2395 C CA . ALA D 1 29 ? 24.156 29.739 14.407 1.00 18.06 29 ALA D CA 1
ATOM 2396 C C . ALA D 1 29 ? 25.178 28.712 13.909 1.00 18.27 29 ALA D C 1
ATOM 2397 O O . ALA D 1 29 ? 25.858 28.938 12.915 1.00 18.54 29 ALA D O 1
ATOM 2399 N N . GLU D 1 30 ? 25.295 27.588 14.601 1.00 18.36 30 GLU D N 1
ATOM 2400 C CA . GLU D 1 30 ? 26.228 26.550 14.176 1.00 19.13 30 GLU D CA 1
ATOM 2401 C C . GLU D 1 30 ? 25.823 25.968 12.826 1.00 17.93 30 GLU D C 1
ATOM 2402 O O . GLU D 1 30 ? 26.674 25.652 12.006 1.00 18.33 30 GLU D O 1
ATOM 2408 N N . THR D 1 31 ? 24.522 25.816 12.603 1.00 17.46 31 THR D N 1
ATOM 2409 C CA . THR D 1 31 ? 24.032 25.302 11.334 1.00 17.03 31 THR D CA 1
ATOM 2410 C C . THR D 1 31 ? 24.466 26.264 10.227 1.00 17.85 31 THR D C 1
ATOM 2411 O O . THR D 1 31 ? 24.756 25.850 9.110 1.00 17.53 31 THR D O 1
ATOM 2415 N N . ALA D 1 32 ? 24.520 27.551 10.551 1.00 16.92 32 ALA D N 1
ATOM 2416 C CA . ALA D 1 32 ? 24.914 28.566 9.586 1.00 16.92 32 ALA D CA 1
ATOM 2417 C C . ALA D 1 32 ? 26.431 28.774 9.519 1.00 17.26 32 ALA D C 1
ATOM 2418 O O . ALA D 1 32 ? 26.901 29.721 8.904 1.00 17.39 32 ALA D O 1
ATOM 2420 N N . GLY D 1 33 ? 27.189 27.896 10.166 1.00 17.05 33 GLY D N 1
ATOM 2421 C CA . GLY D 1 33 ? 28.635 28.002 10.129 1.00 17.20 33 GLY D CA 1
ATOM 2422 C C . GLY D 1 33 ? 29.294 29.045 11.008 1.00 18.35 33 GLY D C 1
ATOM 2423 O O . GLY D 1 33 ? 30.406 29.489 10.715 1.00 18.11 33 GLY D O 1
ATOM 2424 N N . VAL D 1 34 ? 28.625 29.436 12.087 1.00 18.25 34 VAL D N 1
ATOM 2425 C CA . VAL D 1 34 ? 29.185 30.422 12.998 1.00 18.85 34 VAL D CA 1
ATOM 2426 C C . VAL D 1 34 ? 29.721 29.737 14.252 1.00 20.37 34 VAL D C 1
ATOM 2427 O O . VAL D 1 34 ? 29.023 28.950 14.890 1.00 21.07 34 VAL D O 1
ATOM 2431 N N . GLU D 1 35 ? 30.967 30.030 14.599 1.00 21.83 35 GLU D N 1
ATOM 2432 C CA . GLU D 1 35 ? 31.565 29.452 15.791 1.00 23.03 35 GLU D CA 1
ATOM 2433 C C . GLU D 1 35 ? 31.399 30.433 16.949 1.00 22.53 35 GLU D C 1
ATOM 2434 O O . GLU D 1 35 ? 32.021 31.491 16.972 1.00 22.32 35 GLU D O 1
ATOM 2440 N N . LEU D 1 36 ? 30.552 30.073 17.905 1.00 21.78 36 LEU D N 1
ATOM 2441 C CA . LEU D 1 36 ? 30.294 30.923 19.055 1.00 21.42 36 LEU D CA 1
ATOM 2442 C C . LEU D 1 36 ? 30.784 30.278 20.339 1.00 22.18 36 LEU D C 1
ATOM 2443 O O . LEU D 1 36 ? 30.861 29.055 20.444 1.00 22.68 36 LEU D O 1
ATOM 2448 N N . PRO D 1 37 ? 31.136 31.097 21.336 1.00 22.00 37 PRO D N 1
ATOM 2449 C CA . PRO D 1 37 ? 31.608 30.532 22.596 1.00 21.68 37 PRO D CA 1
ATOM 2450 C C . PRO D 1 37 ? 30.459 29.871 23.343 1.00 23.00 37 PRO D C 1
ATOM 2451 O O . PRO D 1 37 ? 29.328 30.337 23.297 1.00 23.79 37 PRO D O 1
ATOM 2455 N N . TYR D 1 38 ? 30.748 28.767 24.011 1.00 23.86 38 TYR D N 1
ATOM 2456 C CA . TYR D 1 38 ? 29.746 28.058 24.792 1.00 25.57 38 TYR D CA 1
ATOM 2457 C C . TYR D 1 38 ? 30.478 27.034 25.647 1.00 25.90 38 TYR D C 1
ATOM 2458 O O . TYR D 1 38 ? 31.643 26.728 25.404 1.00 25.49 38 TYR D O 1
ATOM 2467 N N . SER D 1 39 ? 29.792 26.502 26.649 1.00 26.62 39 SER D N 1
ATOM 2468 C CA . SER D 1 39 ? 30.412 25.525 27.520 1.00 26.71 39 SER D CA 1
ATOM 2469 C C . SER D 1 39 ? 29.437 24.465 28.013 1.00 25.83 39 SER D C 1
ATOM 2470 O O . SER D 1 39 ? 29.477 23.328 27.548 1.00 26.47 39 SER D O 1
ATOM 2473 N N . CYS D 1 40 ? 28.561 24.832 28.946 1.00 25.24 40 CYS D N 1
ATOM 2474 C CA . CYS D 1 40 ? 27.601 23.873 29.490 1.00 24.85 40 CYS D CA 1
ATOM 2475 C C . CYS D 1 40 ? 26.440 23.545 28.565 1.00 25.27 40 CYS D C 1
ATOM 2476 O O . CYS D 1 40 ? 25.862 22.464 28.665 1.00 26.15 40 CYS D O 1
ATOM 2479 N N . ARG D 1 41 ? 26.102 24.473 27.670 1.00 25.33 41 ARG D N 1
ATOM 2480 C CA . ARG D 1 41 ? 24.982 24.300 26.738 1.00 25.76 41 ARG D CA 1
ATOM 2481 C C . ARG D 1 41 ? 23.691 23.917 27.463 1.00 24.91 41 ARG D C 1
ATOM 2482 O O . ARG D 1 41 ? 22.807 23.289 26.876 1.00 24.94 41 ARG D O 1
ATOM 2490 N N . ALA D 1 42 ? 23.582 24.300 28.732 1.00 24.25 42 ALA D N 1
ATOM 2491 C CA . ALA D 1 42 ? 22.398 23.976 29.526 1.00 24.47 42 ALA D CA 1
ATOM 2492 C C . ALA D 1 42 ? 21.801 25.176 30.261 1.00 24.19 42 ALA D C 1
ATOM 2493 O O . ALA D 1 42 ? 20.903 25.017 31.088 1.00 24.30 42 ALA D O 1
ATOM 2495 N N . GLY D 1 43 ? 22.293 26.373 29.957 1.00 24.15 43 GLY D N 1
ATOM 2496 C CA . GLY D 1 43 ? 21.775 27.572 30.598 1.00 23.75 43 GLY D CA 1
ATOM 2497 C C . GLY D 1 43 ? 22.206 27.735 32.047 1.00 23.11 43 GLY D C 1
ATOM 2498 O O . GLY D 1 43 ? 21.558 28.443 32.816 1.00 22.77 43 GLY D O 1
ATOM 2499 N N . ALA D 1 44 ? 23.311 27.098 32.417 1.00 22.89 44 ALA D N 1
ATOM 2500 C CA . ALA D 1 44 ? 23.807 27.163 33.787 1.00 23.31 44 ALA D CA 1
ATOM 2501 C C . ALA D 1 44 ? 25.156 27.869 33.959 1.00 23.32 44 ALA D C 1
ATOM 2502 O O . ALA D 1 44 ? 25.809 27.718 34.989 1.00 22.72 44 ALA D O 1
ATOM 2504 N N . CYS D 1 45 ? 25.584 28.625 32.955 1.00 22.79 45 CYS D N 1
ATOM 2505 C CA . CYS D 1 45 ? 26.842 29.348 33.061 1.00 22.33 45 CYS D CA 1
ATOM 2506 C C . CYS D 1 45 ? 26.746 30.659 32.290 1.00 22.01 45 CYS D C 1
ATOM 2507 O O . CYS D 1 45 ? 25.655 31.050 31.876 1.00 21.97 45 CYS D O 1
ATOM 2510 N N . SER D 1 46 ? 27.869 31.339 32.094 1.00 21.21 46 SER D N 1
ATOM 2511 C CA . SER D 1 46 ? 27.852 32.623 31.397 1.00 21.73 46 SER D CA 1
ATOM 2512 C C . SER D 1 46 ? 28.653 32.682 30.098 1.00 22.13 46 SER D C 1
ATOM 2513 O O . SER D 1 46 ? 28.701 33.724 29.442 1.00 22.28 46 SER D O 1
ATOM 2516 N N . THR D 1 47 ? 29.273 31.571 29.723 1.00 21.08 47 THR D N 1
ATOM 2517 C CA . THR D 1 47 ? 30.095 31.525 28.522 1.00 20.07 47 THR D CA 1
ATOM 2518 C C . THR D 1 47 ? 29.454 31.973 27.200 1.00 18.64 47 THR D C 1
ATOM 2519 O O . THR D 1 47 ? 30.098 32.642 26.390 1.00 18.37 47 THR D O 1
ATOM 2523 N N . CYS D 1 48 ? 28.199 31.601 26.982 1.00 17.16 48 CYS D N 1
ATOM 2524 C CA . CYS D 1 48 ? 27.501 31.936 25.743 1.00 17.04 48 CYS D CA 1
ATOM 2525 C C . CYS D 1 48 ? 26.701 33.234 25.818 1.00 17.10 48 CYS D C 1
ATOM 2526 O O . CYS D 1 48 ? 25.856 33.496 24.964 1.00 17.04 48 CYS D O 1
ATOM 2529 N N . ALA D 1 49 ? 26.963 34.040 26.838 1.00 17.51 49 ALA D N 1
ATOM 2530 C CA . ALA D 1 49 ? 26.251 35.291 27.022 1.00 17.75 49 ALA D CA 1
ATOM 2531 C C . ALA D 1 49 ? 26.313 36.231 25.828 1.00 19.34 49 ALA D C 1
ATOM 2532 O O . ALA D 1 49 ? 27.369 36.443 25.228 1.00 20.26 49 ALA D O 1
ATOM 2534 N N . GLY D 1 50 ? 25.158 36.789 25.495 1.00 19.59 50 GLY D N 1
ATOM 2535 C CA . GLY D 1 50 ? 25.057 37.743 24.409 1.00 20.74 50 GLY D CA 1
ATOM 2536 C C . GLY D 1 50 ? 24.192 38.895 24.904 1.00 21.77 50 GLY D C 1
ATOM 2537 O O . GLY D 1 50 ? 23.734 38.884 26.044 1.00 20.26 50 GLY D O 1
ATOM 2538 N N . LYS D 1 51 ? 23.967 39.898 24.069 1.00 22.24 51 LYS D N 1
ATOM 2539 C CA . LYS D 1 51 ? 23.131 41.007 24.483 1.00 23.16 51 LYS D CA 1
ATOM 2540 C C . LYS D 1 51 ? 22.202 41.432 23.356 1.00 23.12 51 LYS D C 1
ATOM 2541 O O . LYS D 1 51 ? 22.651 41.750 22.259 1.00 22.94 51 LYS D O 1
ATOM 2547 N N . ILE D 1 52 ? 20.902 41.422 23.636 1.00 24.07 52 ILE D N 1
ATOM 2548 C CA . ILE D 1 52 ? 19.883 41.792 22.660 1.00 25.45 52 ILE D CA 1
ATOM 2549 C C . ILE D 1 52 ? 19.931 43.275 22.333 1.00 26.10 52 ILE D C 1
ATOM 2550 O O . ILE D 1 52 ? 19.923 44.111 23.236 1.00 25.91 52 ILE D O 1
ATOM 2555 N N . GLU D 1 53 ? 19.976 43.600 21.045 1.00 25.98 53 GLU D N 1
ATOM 2556 C CA . GLU D 1 53 ? 19.968 44.990 20.632 1.00 27.16 53 GLU D CA 1
ATOM 2557 C C . GLU D 1 53 ? 18.532 45.272 20.214 1.00 27.10 53 GLU D C 1
ATOM 2558 O O . GLU D 1 53 ? 18.000 46.357 20.453 1.00 27.50 53 GLU D O 1
ATOM 2564 N N . SER D 1 54 ? 17.905 44.281 19.588 1.00 25.77 54 SER D N 1
ATOM 2565 C CA . SER D 1 54 ? 16.519 44.398 19.159 1.00 25.41 54 SER D CA 1
ATOM 2566 C C . SER D 1 54 ? 15.918 43.011 18.934 1.00 24.53 54 SER D C 1
ATOM 2567 O O . SER D 1 54 ? 16.631 42.053 18.639 1.00 24.55 54 SER D O 1
ATOM 2570 N N . GLY D 1 55 ? 14.601 42.917 19.070 1.00 23.68 55 GLY D N 1
ATOM 2571 C CA . GLY D 1 55 ? 13.929 41.644 18.913 1.00 22.42 55 GLY D CA 1
ATOM 2572 C C . GLY D 1 55 ? 13.770 41.059 20.300 1.00 22.45 55 GLY D C 1
ATOM 2573 O O . GLY D 1 55 ? 14.192 41.667 21.279 1.00 22.00 55 GLY D O 1
ATOM 2574 N N . SER D 1 56 ? 13.165 39.886 20.405 1.00 22.95 56 SER D N 1
ATOM 2575 C CA . SER D 1 56 ? 12.981 39.278 21.715 1.00 23.66 56 SER D CA 1
ATOM 2576 C C . SER D 1 56 ? 13.176 37.777 21.651 1.00 23.28 56 SER D C 1
ATOM 2577 O O . SER D 1 56 ? 13.065 37.162 20.586 1.00 23.97 56 SER D O 1
ATOM 2580 N N . VAL D 1 57 ? 13.462 37.187 22.802 1.00 22.87 57 VAL D N 1
ATOM 2581 C CA . VAL D 1 57 ? 13.695 35.753 22.866 1.00 22.10 57 VAL D CA 1
ATOM 2582 C C . VAL D 1 57 ? 13.025 35.130 24.074 1.00 22.35 57 VAL D C 1
ATOM 2583 O O . VAL D 1 57 ? 12.568 35.821 24.980 1.00 22.19 57 VAL D O 1
ATOM 2587 N N . ASP D 1 58 ? 12.962 33.807 24.065 1.00 23.09 58 ASP D N 1
ATOM 2588 C CA . ASP D 1 58 ? 12.413 33.052 25.171 1.00 22.48 58 ASP D CA 1
ATOM 2589 C C . ASP D 1 58 ? 13.610 32.270 25.694 1.00 22.76 58 ASP D C 1
ATOM 2590 O O . ASP D 1 58 ? 14.071 31.329 25.042 1.00 22.92 58 ASP D O 1
ATOM 2595 N N . GLN D 1 59 ? 14.139 32.681 26.843 1.00 21.96 59 GLN D N 1
ATOM 2596 C CA . GLN D 1 59 ? 15.275 31.988 27.432 1.00 22.06 59 GLN D CA 1
ATOM 2597 C C . GLN D 1 59 ? 14.907 31.400 28.787 1.00 22.23 59 GLN D C 1
ATOM 2598 O O . GLN D 1 59 ? 15.748 31.264 29.674 1.00 22.56 59 GLN D O 1
ATOM 2604 N N . SER D 1 60 ? 13.638 31.042 28.935 1.00 22.90 60 SER D N 1
ATOM 2605 C CA . SER D 1 60 ? 13.143 30.468 30.182 1.00 23.53 60 SER D CA 1
ATOM 2606 C C . SER D 1 60 ? 13.826 29.145 30.547 1.00 24.27 60 SER D C 1
ATOM 2607 O O . SER D 1 60 ? 13.790 28.733 31.708 1.00 24.09 60 SER D O 1
ATOM 2610 N N . ASP D 1 61 ? 14.437 28.472 29.568 1.00 23.99 61 ASP D N 1
ATOM 2611 C CA . ASP D 1 61 ? 15.141 27.220 29.850 1.00 24.41 61 ASP D CA 1
ATOM 2612 C C . ASP D 1 61 ? 16.464 27.513 30.558 1.00 24.96 61 ASP D C 1
ATOM 2613 O O . ASP D 1 61 ? 17.150 26.598 31.006 1.00 24.39 61 ASP D O 1
ATOM 2618 N N . GLY D 1 62 ? 16.827 28.792 30.645 1.00 25.21 62 GLY D N 1
ATOM 2619 C CA . GLY D 1 62 ? 18.064 29.162 31.306 1.00 25.64 62 GLY D CA 1
ATOM 2620 C C . GLY D 1 62 ? 17.808 29.466 32.767 1.00 26.95 62 GLY D C 1
ATOM 2621 O O . GLY D 1 62 ? 16.669 29.689 33.166 1.00 27.09 62 GLY D O 1
ATOM 2622 N N . SER D 1 63 ? 18.861 29.498 33.575 1.00 27.74 63 SER D N 1
ATOM 2623 C CA . SER D 1 63 ? 18.693 29.767 34.996 1.00 28.40 63 SER D CA 1
ATOM 2624 C C . SER D 1 63 ? 19.902 30.450 35.617 1.00 28.97 63 SER D C 1
ATOM 2625 O O . SER D 1 63 ? 19.986 30.565 36.839 1.00 30.57 63 SER D O 1
ATOM 2628 N N . PHE D 1 64 ? 20.842 30.898 34.796 1.00 28.66 64 PHE D N 1
ATOM 2629 C CA . PHE D 1 64 ? 22.031 31.536 35.333 1.00 27.62 64 PHE D CA 1
ATOM 2630 C C . PHE D 1 64 ? 21.865 33.031 35.556 1.00 27.97 64 PHE D C 1
ATOM 2631 O O . PHE D 1 64 ? 22.414 33.581 36.506 1.00 27.43 64 PHE D O 1
ATOM 2639 N N . LEU D 1 65 ? 21.116 33.685 34.674 1.00 28.33 65 LEU D N 1
ATOM 2640 C CA . LEU D 1 65 ? 20.914 35.128 34.757 1.00 29.15 65 LEU D CA 1
ATOM 2641 C C . LEU D 1 65 ? 19.761 35.520 35.673 1.00 30.34 65 LEU D C 1
ATOM 2642 O O . LEU D 1 65 ? 18.708 34.876 35.661 1.00 29.96 65 LEU D O 1
ATOM 2647 N N . ASP D 1 66 ? 19.953 36.573 36.466 1.00 31.95 66 ASP D N 1
ATOM 2648 C CA . ASP D 1 66 ? 18.874 37.037 37.330 1.00 34.58 66 ASP D CA 1
ATOM 2649 C C . ASP D 1 66 ? 18.055 38.036 36.513 1.00 35.75 66 ASP D C 1
ATOM 2650 O O . ASP D 1 66 ? 18.500 38.486 35.449 1.00 35.60 66 ASP D O 1
ATOM 2655 N N . ASP D 1 67 ? 16.860 38.370 36.999 1.00 36.71 67 ASP D N 1
ATOM 2656 C CA . ASP D 1 67 ? 15.971 39.292 36.293 1.00 37.15 67 ASP D CA 1
ATOM 2657 C C . ASP D 1 67 ? 16.610 40.620 35.920 1.00 35.86 67 ASP D C 1
ATOM 2658 O O . ASP D 1 67 ? 16.278 41.204 34.895 1.00 35.13 67 ASP D O 1
ATOM 2663 N N . GLY D 1 68 ? 17.516 41.105 36.757 1.00 35.16 68 GLY D N 1
ATOM 2664 C CA . GLY D 1 68 ? 18.159 42.368 36.461 1.00 34.52 68 GLY D CA 1
ATOM 2665 C C . GLY D 1 68 ? 18.920 42.262 35.158 1.00 33.81 68 GLY D C 1
ATOM 2666 O O . GLY D 1 68 ? 18.734 43.075 34.241 1.00 34.42 68 GLY D O 1
ATOM 2667 N N . GLN D 1 69 ? 19.774 41.248 35.073 1.00 32.47 69 GLN D N 1
ATOM 2668 C CA . GLN D 1 69 ? 20.584 41.022 33.884 1.00 31.58 69 GLN D CA 1
ATOM 2669 C C . GLN D 1 69 ? 19.700 40.802 32.657 1.00 31.45 69 GLN D C 1
ATOM 2670 O O . GLN D 1 69 ? 19.993 41.304 31.568 1.00 30.31 69 GLN D O 1
ATOM 2676 N N . GLN D 1 70 ? 18.607 40.065 32.835 1.00 31.38 70 GLN D N 1
ATOM 2677 C CA . GLN D 1 70 ? 17.698 39.823 31.729 1.00 32.49 70 GLN D CA 1
ATOM 2678 C C . GLN D 1 70 ? 17.052 41.137 31.295 1.00 33.86 70 GLN D C 1
ATOM 2679 O O . GLN D 1 70 ? 16.905 41.384 30.093 1.00 33.61 70 GLN D O 1
ATOM 2685 N N . GLU D 1 71 ? 16.684 41.984 32.262 1.00 35.78 71 GLU D N 1
ATOM 2686 C CA . GLU D 1 71 ? 16.079 43.286 31.958 1.00 37.71 71 GLU D CA 1
ATOM 2687 C C . GLU D 1 71 ? 17.008 44.117 31.074 1.00 37.00 71 GLU D C 1
ATOM 2688 O O . GLU D 1 71 ? 16.554 44.784 30.145 1.00 36.47 71 GLU D O 1
ATOM 2694 N N . GLU D 1 72 ? 18.307 44.082 31.373 1.00 35.99 72 GLU D N 1
ATOM 2695 C CA . GLU D 1 72 ? 19.293 44.834 30.601 1.00 34.99 72 GLU D CA 1
ATOM 2696 C C . GLU D 1 72 ? 19.488 44.300 29.185 1.00 33.39 72 GLU D C 1
ATOM 2697 O O . GLU D 1 72 ? 20.151 44.933 28.361 1.00 33.03 72 GLU D O 1
ATOM 2703 N N . GLY D 1 73 ? 18.941 43.124 28.904 1.00 30.86 73 GLY D N 1
ATOM 2704 C CA . GLY D 1 73 ? 19.076 42.584 27.569 1.00 28.69 73 GLY D CA 1
ATOM 2705 C C . GLY D 1 73 ? 20.046 41.434 27.399 1.00 26.59 73 GLY D C 1
ATOM 2706 O O . GLY D 1 73 ? 20.321 41.035 26.267 1.00 26.87 73 GLY D O 1
ATOM 2707 N N . TYR D 1 74 ? 20.574 40.897 28.492 1.00 23.94 74 TYR D N 1
ATOM 2708 C CA . TYR D 1 74 ? 21.490 39.774 28.372 1.00 22.54 74 TYR D CA 1
ATOM 2709 C C . TYR D 1 74 ? 20.718 38.481 28.147 1.00 22.13 74 TYR D C 1
ATOM 2710 O O . TYR D 1 74 ? 19.667 38.260 28.752 1.00 22.00 74 TYR D O 1
ATOM 2719 N N . VAL D 1 75 ? 21.241 37.638 27.260 1.00 20.97 75 VAL D N 1
ATOM 2720 C CA . VAL D 1 75 ? 20.618 36.363 26.937 1.00 19.80 75 VAL D CA 1
ATOM 2721 C C . VAL D 1 75 ? 21.654 35.250 26.868 1.00 19.68 75 VAL D C 1
ATOM 2722 O O . VAL D 1 75 ? 22.807 35.484 26.500 1.00 20.04 75 VAL D O 1
ATOM 2726 N N . LEU D 1 76 ? 21.244 34.043 27.244 1.00 18.48 76 LEU D N 1
ATOM 2727 C CA . LEU D 1 76 ? 22.123 32.890 27.164 1.00 17.32 76 LEU D CA 1
ATOM 2728 C C . LEU D 1 76 ? 21.756 32.264 25.823 1.00 16.91 76 LEU D C 1
ATOM 2729 O O . LEU D 1 76 ? 20.726 31.614 25.698 1.00 17.27 76 LEU D O 1
ATOM 2734 N N . THR D 1 77 ? 22.596 32.484 24.819 1.00 16.65 77 THR D N 1
ATOM 2735 C CA . THR D 1 77 ? 22.336 31.983 23.474 1.00 16.94 77 THR D CA 1
ATOM 2736 C C . THR D 1 77 ? 22.111 30.481 23.344 1.00 16.92 77 THR D C 1
ATOM 2737 O O . THR D 1 77 ? 21.413 30.042 22.435 1.00 17.20 77 THR D O 1
ATOM 2741 N N . CYS D 1 78 ? 22.676 29.691 24.246 1.00 15.88 78 CYS D N 1
ATOM 2742 C CA . CYS D 1 78 ? 22.511 28.244 24.155 1.00 16.44 78 CYS D CA 1
ATOM 2743 C C . CYS D 1 78 ? 21.103 27.746 24.523 1.00 17.18 78 CYS D C 1
ATOM 2744 O O . CYS D 1 78 ? 20.757 26.592 24.250 1.00 16.75 78 CYS D O 1
ATOM 2747 N N . VAL D 1 79 ? 20.299 28.601 25.149 1.00 16.79 79 VAL D N 1
ATOM 2748 C CA . VAL D 1 79 ? 18.944 28.209 25.525 1.00 18.02 79 VAL D CA 1
ATOM 2749 C C . VAL D 1 79 ? 17.921 29.272 25.159 1.00 18.77 79 VAL D C 1
ATOM 2750 O O . VAL D 1 79 ? 16.880 29.392 25.805 1.00 19.92 79 VAL D O 1
ATOM 2754 N N . SER D 1 80 ? 18.215 30.037 24.116 1.00 18.68 80 SER D N 1
ATOM 2755 C CA . SER D 1 80 ? 17.311 31.096 23.673 1.00 18.52 80 SER D CA 1
ATOM 2756 C C . SER D 1 80 ? 16.580 30.754 22.388 1.00 17.71 80 SER D C 1
ATOM 2757 O O . SER D 1 80 ? 17.198 30.376 21.398 1.00 17.67 80 SER D O 1
ATOM 2760 N N . TYR D 1 81 ? 15.258 30.880 22.414 1.00 17.73 81 TYR D N 1
ATOM 2761 C CA . TYR D 1 81 ? 14.452 30.641 21.223 1.00 17.58 81 TYR D CA 1
ATOM 2762 C C . TYR D 1 81 ? 14.104 32.021 20.693 1.00 18.31 81 TYR D C 1
ATOM 2763 O O . TYR D 1 81 ? 13.724 32.905 21.461 1.00 19.47 81 TYR D O 1
ATOM 2772 N N . PRO D 1 82 ? 14.250 32.241 19.380 1.00 18.69 82 PRO D N 1
ATOM 2773 C CA . PRO D 1 82 ? 13.903 33.570 18.867 1.00 18.19 82 PRO D CA 1
ATOM 2774 C C . PRO D 1 82 ? 12.384 33.680 18.755 1.00 18.95 82 PRO D C 1
ATOM 2775 O O . PRO D 1 82 ? 11.719 32.713 18.391 1.00 18.96 82 PRO D O 1
ATOM 2779 N N . LYS D 1 83 ? 11.839 34.846 19.095 1.00 21.10 83 LYS D N 1
ATOM 2780 C CA . LYS D 1 83 ? 10.394 35.078 19.020 1.00 21.97 83 LYS D CA 1
ATOM 2781 C C . LYS D 1 83 ? 10.078 36.136 17.969 1.00 22.21 83 LYS D C 1
ATOM 2782 O O . LYS D 1 83 ? 8.925 36.529 17.786 1.00 22.71 83 LYS D O 1
ATOM 2788 N N . SER D 1 84 ? 11.121 36.588 17.280 1.00 22.13 84 SER D N 1
ATOM 2789 C CA . SER D 1 84 ? 10.999 37.599 16.233 1.00 21.46 84 SER D CA 1
ATOM 2790 C C . SER D 1 84 ? 12.384 37.731 15.643 1.00 21.84 84 SER D C 1
ATOM 2791 O O . SER D 1 84 ? 13.304 37.016 16.054 1.00 21.98 84 SER D O 1
ATOM 2794 N N . ASP D 1 85 ? 12.537 38.637 14.681 1.00 21.64 85 ASP D N 1
ATOM 2795 C CA . ASP D 1 85 ? 13.846 38.871 14.087 1.00 21.08 85 ASP D CA 1
ATOM 2796 C C . ASP D 1 85 ? 14.685 39.479 15.210 1.00 19.79 85 ASP D C 1
ATOM 2797 O O . ASP D 1 85 ? 14.174 40.262 16.007 1.00 19.22 85 ASP D O 1
ATOM 2802 N N . CYS D 1 86 ? 15.958 39.102 15.282 1.00 19.22 86 CYS D N 1
ATOM 2803 C CA . CYS D 1 86 ? 16.841 39.598 16.332 1.00 19.42 86 CYS D CA 1
ATOM 2804 C C . CYS D 1 86 ? 18.192 40.092 15.861 1.00 19.29 86 CYS D C 1
ATOM 2805 O O . CYS D 1 86 ? 18.690 39.701 14.808 1.00 19.57 86 CYS D O 1
ATOM 2808 N N . VAL D 1 87 ? 18.775 40.960 16.675 1.00 18.46 87 VAL D N 1
ATOM 2809 C CA . VAL D 1 87 ? 20.106 41.490 16.444 1.00 18.09 87 VAL D CA 1
ATOM 2810 C C . VAL D 1 87 ? 20.729 41.302 17.820 1.00 17.94 87 VAL D C 1
ATOM 2811 O O . VAL D 1 87 ? 20.317 41.924 18.792 1.00 17.94 87 VAL D O 1
ATOM 2815 N N . ILE D 1 88 ? 21.700 40.406 17.901 1.00 17.26 88 ILE D N 1
ATOM 2816 C CA . ILE D 1 88 ? 22.343 40.102 19.164 1.00 17.08 88 ILE D CA 1
ATOM 2817 C C . ILE D 1 88 ? 23.856 40.284 19.100 1.00 17.59 88 ILE D C 1
ATOM 2818 O O . ILE D 1 88 ? 24.500 39.903 18.122 1.00 17.68 88 ILE D O 1
ATOM 2823 N N . HIS D 1 89 ? 24.414 40.885 20.143 1.00 17.25 89 HIS D N 1
ATOM 2824 C CA . HIS D 1 89 ? 25.855 41.079 20.229 1.00 17.88 89 HIS D CA 1
ATOM 2825 C C . HIS D 1 89 ? 26.388 39.914 21.049 1.00 17.37 89 HIS D C 1
ATOM 2826 O O . HIS D 1 89 ? 25.988 39.702 22.196 1.00 17.27 89 HIS D O 1
ATOM 2833 N N . THR D 1 90 ? 27.290 39.155 20.449 1.00 16.51 90 THR D N 1
ATOM 2834 C CA . THR D 1 90 ? 27.848 37.974 21.090 1.00 17.15 90 THR D CA 1
ATOM 2835 C C . THR D 1 90 ? 29.109 38.232 21.917 1.00 18.07 90 THR D C 1
ATOM 2836 O O . THR D 1 90 ? 29.556 39.371 22.050 1.00 16.97 90 THR D O 1
ATOM 2840 N N . HIS D 1 91 ? 29.668 37.158 22.471 1.00 19.19 91 HIS D N 1
ATOM 2841 C CA . HIS D 1 91 ? 30.891 37.219 23.273 1.00 20.69 91 HIS D CA 1
ATOM 2842 C C . HIS D 1 91 ? 30.818 38.251 24.398 1.00 20.59 91 HIS D C 1
ATOM 2843 O O . HIS D 1 91 ? 31.752 39.030 24.586 1.00 21.39 91 HIS D O 1
ATOM 2850 N N . LYS D 1 92 ? 29.722 38.236 25.156 1.00 21.06 92 LYS D N 1
ATOM 2851 C CA . LYS D 1 92 ? 29.529 39.199 26.237 1.00 22.11 92 LYS D CA 1
ATOM 2852 C C . LYS D 1 92 ? 29.767 38.639 27.638 1.00 23.56 92 LYS D C 1
ATOM 2853 O O . LYS D 1 92 ? 29.405 39.259 28.639 1.00 23.16 92 LYS D O 1
ATOM 2859 N N . GLU D 1 93 ? 30.382 37.470 27.712 1.00 24.98 93 GLU D N 1
ATOM 2860 C CA . GLU D 1 93 ? 30.658 36.855 28.997 1.00 27.00 93 GLU D CA 1
ATOM 2861 C C . GLU D 1 93 ? 31.378 37.810 29.953 1.00 27.60 93 GLU D C 1
ATOM 2862 O O . GLU D 1 93 ? 31.160 37.767 31.162 1.00 27.33 93 GLU D O 1
ATOM 2868 N N . GLY D 1 94 ? 32.231 38.669 29.404 1.00 28.23 94 GLY D N 1
ATOM 2869 C CA . GLY D 1 94 ? 32.972 39.610 30.222 1.00 29.69 94 GLY D CA 1
ATOM 2870 C C . GLY D 1 94 ? 32.115 40.588 30.999 1.00 30.64 94 GLY D C 1
ATOM 2871 O O . GLY D 1 94 ? 32.504 41.039 32.072 1.00 31.59 94 GLY D O 1
ATOM 2872 N N . ASP D 1 95 ? 30.950 40.917 30.459 1.00 31.67 95 ASP D N 1
ATOM 2873 C CA . ASP D 1 95 ? 30.031 41.850 31.100 1.00 33.06 95 ASP D CA 1
ATOM 2874 C C . ASP D 1 95 ? 29.401 41.276 32.367 1.00 34.87 95 ASP D C 1
ATOM 2875 O O . ASP D 1 95 ? 28.921 42.027 33.219 1.00 35.45 95 ASP D O 1
ATOM 2880 N N . LEU D 1 96 ? 29.396 39.952 32.492 1.00 36.94 96 LEU D N 1
ATOM 2881 C CA . LEU D 1 96 ? 28.748 39.300 33.629 1.00 39.93 96 LEU D CA 1
ATOM 2882 C C . LEU D 1 96 ? 29.607 38.908 34.830 1.00 43.47 96 LEU D C 1
ATOM 2883 O O . LEU D 1 96 ? 29.473 37.803 35.375 1.00 43.79 96 LEU D O 1
ATOM 2888 N N . TYR D 1 97 ? 30.482 39.808 35.258 1.00 47.48 97 TYR D N 1
ATOM 2889 C CA . TYR D 1 97 ? 31.306 39.531 36.426 1.00 50.83 97 TYR D CA 1
ATOM 2890 C C . TYR D 1 97 ? 30.826 40.357 37.619 1.00 52.12 97 TYR D C 1
ATOM 2891 O O . TYR D 1 97 ? 31.609 41.226 38.091 1.00 53.38 97 TYR D O 1
ATOM 2901 N N . ALA E 1 1 ? 56.934 1.750 23.134 1.00 25.21 1 ALA E N 1
ATOM 2902 C CA . ALA E 1 1 ? 57.867 2.903 22.928 1.00 25.40 1 ALA E CA 1
ATOM 2903 C C . ALA E 1 1 ? 57.100 4.159 22.510 1.00 25.54 1 ALA E C 1
ATOM 2904 O O . ALA E 1 1 ? 56.025 4.074 21.909 1.00 26.48 1 ALA E O 1
ATOM 2906 N N . VAL E 1 2 ? 57.652 5.320 22.844 1.00 25.65 2 VAL E N 1
ATOM 2907 C CA . VAL E 1 2 ? 57.032 6.588 22.488 1.00 24.83 2 VAL E CA 1
ATOM 2908 C C . VAL E 1 2 ? 58.021 7.354 21.634 1.00 24.31 2 VAL E C 1
ATOM 2909 O O . VAL E 1 2 ? 59.113 7.660 22.087 1.00 25.25 2 VAL E O 1
ATOM 2913 N N . TYR E 1 3 ? 57.643 7.657 20.398 1.00 23.34 3 TYR E N 1
ATOM 2914 C CA . TYR E 1 3 ? 58.535 8.379 19.509 1.00 22.51 3 TYR E CA 1
ATOM 2915 C C . TYR E 1 3 ? 58.195 9.853 19.416 1.00 23.01 3 TYR E C 1
ATOM 2916 O O . TYR E 1 3 ? 57.171 10.311 19.924 1.00 23.33 3 TYR E O 1
ATOM 2925 N N . LYS E 1 4 ? 59.071 10.596 18.757 1.00 22.59 4 LYS E N 1
ATOM 2926 C CA . LYS E 1 4 ? 58.871 12.019 18.584 1.00 22.96 4 LYS E CA 1
ATOM 2927 C C . LYS E 1 4 ? 58.481 12.234 17.133 1.00 22.31 4 LYS E C 1
ATOM 2928 O O . LYS E 1 4 ? 59.197 11.810 16.226 1.00 22.02 4 LYS E O 1
ATOM 2934 N N . VAL E 1 5 ? 57.338 12.874 16.912 1.00 20.97 5 VAL E N 1
ATOM 2935 C CA . VAL E 1 5 ? 56.887 13.144 15.554 1.00 20.10 5 VAL E CA 1
ATOM 2936 C C . VAL E 1 5 ? 56.814 14.637 15.289 1.00 20.20 5 VAL E C 1
ATOM 2937 O O . VAL E 1 5 ? 56.280 15.394 16.095 1.00 21.06 5 VAL E O 1
ATOM 2941 N N . LYS E 1 6 ? 57.374 15.057 14.164 1.00 19.63 6 LYS E N 1
ATOM 2942 C CA . LYS E 1 6 ? 57.318 16.452 13.779 1.00 19.88 6 LYS E CA 1
ATOM 2943 C C . LYS E 1 6 ? 56.523 16.562 12.483 1.00 19.00 6 LYS E C 1
ATOM 2944 O O . LYS E 1 6 ? 56.809 15.861 11.517 1.00 18.94 6 LYS E O 1
ATOM 2950 N N . LEU E 1 7 ? 55.521 17.431 12.473 1.00 18.03 7 LEU E N 1
ATOM 2951 C CA . LEU E 1 7 ? 54.710 17.644 11.287 1.00 17.82 7 LEU E CA 1
ATOM 2952 C C . LEU E 1 7 ? 55.066 19.010 10.718 1.00 18.21 7 LEU E C 1
ATOM 2953 O O . LEU E 1 7 ? 55.275 19.959 11.467 1.00 18.38 7 LEU E O 1
ATOM 2958 N N . VAL E 1 8 ? 55.150 19.104 9.397 1.00 18.14 8 VAL E N 1
ATOM 2959 C CA . VAL E 1 8 ? 55.459 20.363 8.740 1.00 17.86 8 VAL E CA 1
ATOM 2960 C C . VAL E 1 8 ? 54.298 20.710 7.812 1.00 18.35 8 VAL E C 1
ATOM 2961 O O . VAL E 1 8 ? 54.029 19.998 6.847 1.00 17.79 8 VAL E O 1
ATOM 2965 N N . GLY E 1 9 ? 53.613 21.806 8.120 1.00 18.65 9 GLY E N 1
ATOM 2966 C CA . GLY E 1 9 ? 52.469 22.221 7.330 1.00 20.92 9 GLY E CA 1
ATOM 2967 C C . GLY E 1 9 ? 52.763 22.969 6.044 1.00 22.53 9 GLY E C 1
ATOM 2968 O O . GLY E 1 9 ? 53.905 23.344 5.783 1.00 23.64 9 GLY E O 1
ATOM 2969 N N . PRO E 1 10 ? 51.735 23.215 5.221 1.00 23.21 10 PRO E N 1
ATOM 2970 C CA . PRO E 1 10 ? 51.888 23.925 3.949 1.00 24.51 10 PRO E CA 1
ATOM 2971 C C . PRO E 1 10 ? 52.427 25.358 4.040 1.00 25.16 10 PRO E C 1
ATOM 2972 O O . PRO E 1 10 ? 52.955 25.875 3.064 1.00 25.70 10 PRO E O 1
ATOM 2976 N N . GLU E 1 11 ? 52.300 25.995 5.200 1.00 25.82 11 GLU E N 1
ATOM 2977 C CA . GLU E 1 11 ? 52.803 27.362 5.370 1.00 25.98 11 GLU E CA 1
ATOM 2978 C C . GLU E 1 11 ? 54.134 27.358 6.112 1.00 24.72 11 GLU E C 1
ATOM 2979 O O . GLU E 1 11 ? 54.638 28.406 6.504 1.00 24.98 11 GLU E O 1
ATOM 2985 N N . GLY E 1 12 ? 54.696 26.177 6.324 1.00 23.35 12 GLY E N 1
ATOM 2986 C CA . GLY E 1 12 ? 55.962 26.104 7.027 1.00 22.20 12 GLY E CA 1
ATOM 2987 C C . GLY E 1 12 ? 55.819 25.985 8.537 1.00 21.61 12 GLY E C 1
ATOM 2988 O O . GLY E 1 12 ? 56.818 25.920 9.259 1.00 21.24 12 GLY E O 1
ATOM 2989 N N . GLU E 1 13 ? 54.583 25.964 9.027 1.00 20.16 13 GLU E N 1
ATOM 2990 C CA . GLU E 1 13 ? 54.349 25.833 10.459 1.00 19.76 13 GLU E CA 1
ATOM 2991 C C . GLU E 1 13 ? 54.782 24.432 10.891 1.00 20.07 13 GLU E C 1
ATOM 2992 O O . GLU E 1 13 ? 54.709 23.489 10.102 1.00 20.58 13 GLU E O 1
ATOM 2998 N N . GLU E 1 14 ? 55.237 24.291 12.132 1.00 19.75 14 GLU E N 1
ATOM 2999 C CA . GLU E 1 14 ? 55.669 22.987 12.625 1.00 19.47 14 GLU E CA 1
ATOM 3000 C C . GLU E 1 14 ? 55.001 22.583 13.931 1.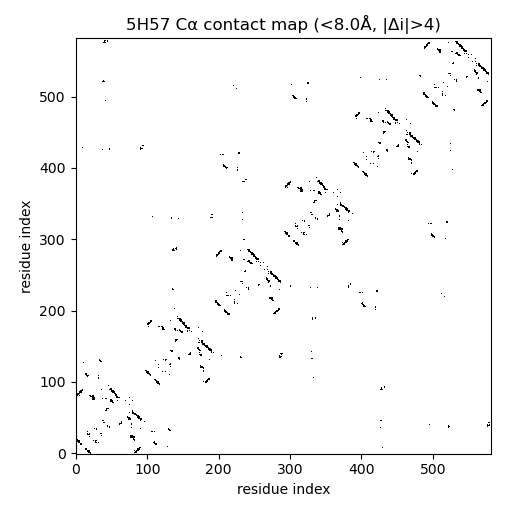00 19.49 14 GLU E C 1
ATOM 3001 O O . GLU E 1 14 ? 54.665 23.425 14.765 1.00 18.49 14 GLU E O 1
ATOM 3007 N N . HIS E 1 15 ? 54.816 21.277 14.094 1.00 19.18 15 HIS E N 1
ATOM 3008 C CA . HIS E 1 15 ? 54.198 20.714 15.282 1.00 18.58 15 HIS E CA 1
ATOM 3009 C C . HIS E 1 15 ? 55.054 19.532 15.712 1.00 20.03 15 HIS E C 1
ATOM 3010 O O . HIS E 1 15 ? 55.384 18.665 14.898 1.00 20.23 15 HIS E O 1
ATOM 3017 N N . GLU E 1 16 ? 55.418 19.492 16.987 1.00 20.38 16 GLU E N 1
ATOM 3018 C CA . GLU E 1 16 ? 56.217 18.385 17.490 1.00 20.78 16 GLU E CA 1
ATOM 3019 C C . GLU E 1 16 ? 55.543 17.830 18.731 1.00 19.09 16 GLU E C 1
ATOM 3020 O O . GLU E 1 16 ? 55.147 18.585 19.609 1.00 18.13 16 GLU E O 1
ATOM 3026 N N . PHE E 1 17 ? 55.412 16.508 18.797 1.00 18.26 17 PHE E N 1
ATOM 3027 C CA . PHE E 1 17 ? 54.741 15.876 19.928 1.00 18.15 17 PHE E CA 1
ATOM 3028 C C . PHE E 1 17 ? 55.121 14.412 20.121 1.00 18.71 17 PHE E C 1
ATOM 3029 O O . PHE E 1 17 ? 55.786 13.809 19.280 1.00 18.95 17 PHE E O 1
ATOM 3037 N N . ASP E 1 18 ? 54.689 13.849 21.245 1.00 19.54 18 ASP E N 1
ATOM 3038 C CA . ASP E 1 18 ? 54.956 12.449 21.550 1.00 20.29 18 ASP E CA 1
ATOM 3039 C C . ASP E 1 18 ? 53.938 11.576 20.834 1.00 20.03 18 ASP E C 1
ATOM 3040 O O . ASP E 1 18 ? 52.745 11.868 20.843 1.00 20.19 18 ASP E O 1
ATOM 3045 N N . ALA E 1 19 ? 54.419 10.501 20.223 1.00 19.83 19 ALA E N 1
ATOM 3046 C CA . ALA E 1 19 ? 53.560 9.591 19.492 1.00 19.68 19 ALA E CA 1
ATOM 3047 C C . ALA E 1 19 ? 53.821 8.159 19.925 1.00 20.26 19 ALA E C 1
ATOM 3048 O O . ALA E 1 19 ? 54.864 7.585 19.610 1.00 22.08 19 ALA E O 1
ATOM 3050 N N . PRO E 1 20 ? 52.882 7.565 20.669 1.00 19.97 20 PRO E N 1
ATOM 3051 C CA . PRO E 1 20 ? 53.045 6.182 21.130 1.00 20.80 20 PRO E CA 1
ATOM 3052 C C . PRO E 1 20 ? 53.160 5.262 19.910 1.00 21.95 20 PRO E C 1
ATOM 3053 O O . PRO E 1 20 ? 52.579 5.547 18.862 1.00 22.75 20 PRO E O 1
ATOM 3057 N N . ASP E 1 21 ? 53.903 4.166 20.036 1.00 23.22 21 ASP E N 1
ATOM 3058 C CA . ASP E 1 21 ? 54.063 3.240 18.912 1.00 23.86 21 ASP E CA 1
ATOM 3059 C C . ASP E 1 21 ? 52.790 2.430 18.627 1.00 23.79 21 ASP E C 1
ATOM 3060 O O . ASP E 1 21 ? 52.705 1.747 17.607 1.00 23.63 21 ASP E O 1
ATOM 3065 N N . ASP E 1 22 ? 51.804 2.516 19.517 1.00 23.56 22 ASP E N 1
ATOM 3066 C CA . ASP E 1 22 ? 50.554 1.789 19.323 1.00 24.85 22 ASP E CA 1
ATOM 3067 C C . ASP E 1 22 ? 49.360 2.722 19.081 1.00 24.76 22 ASP E C 1
ATOM 3068 O O . ASP E 1 22 ? 48.212 2.382 19.381 1.00 25.57 22 ASP E O 1
ATOM 3073 N N . ALA E 1 23 ? 49.642 3.899 18.528 1.00 23.90 23 ALA E N 1
ATOM 3074 C CA . ALA E 1 23 ? 48.606 4.874 18.222 1.00 22.82 23 ALA E CA 1
ATOM 3075 C C . ALA E 1 23 ? 48.864 5.446 16.837 1.00 22.06 23 ALA E C 1
ATOM 3076 O O . ALA E 1 23 ? 50.012 5.589 16.419 1.00 21.75 23 ALA E O 1
ATOM 3078 N N . TYR E 1 24 ? 47.788 5.756 16.121 1.00 21.59 24 TYR E N 1
ATOM 3079 C CA . TYR E 1 24 ? 47.899 6.327 14.789 1.00 20.24 24 TYR E CA 1
ATOM 3080 C C . TYR E 1 24 ? 48.404 7.755 14.918 1.00 20.42 24 TYR E C 1
ATOM 3081 O O . TYR E 1 24 ? 48.029 8.472 15.851 1.00 19.92 24 TYR E O 1
ATOM 3090 N N . ILE E 1 25 ? 49.251 8.163 13.979 1.00 19.56 25 ILE E N 1
ATOM 3091 C CA . ILE E 1 25 ? 49.812 9.502 14.003 1.00 18.61 25 ILE E CA 1
ATOM 3092 C C . ILE E 1 25 ? 48.733 10.581 14.016 1.00 17.95 25 ILE E C 1
ATOM 3093 O O . ILE E 1 25 ? 48.877 11.597 14.685 1.00 18.61 25 ILE E O 1
ATOM 3098 N N . LEU E 1 26 ? 47.640 10.358 13.300 1.00 17.41 26 LEU E N 1
ATOM 3099 C CA . LEU E 1 26 ? 46.564 11.341 13.280 1.00 17.73 26 LEU E CA 1
ATOM 3100 C C . LEU E 1 26 ? 45.976 11.520 14.674 1.00 18.64 26 LEU E C 1
ATOM 3101 O O . LEU E 1 26 ? 45.702 12.644 15.087 1.00 19.96 26 LEU E O 1
ATOM 3106 N N . ASP E 1 27 ? 45.790 10.420 15.400 1.00 18.57 27 ASP E N 1
ATOM 3107 C CA . ASP E 1 27 ? 45.234 10.494 16.746 1.00 19.74 27 ASP E CA 1
ATOM 3108 C C . ASP E 1 27 ? 46.209 11.155 17.716 1.00 19.07 27 ASP E C 1
ATOM 3109 O O . ASP E 1 27 ? 45.800 11.911 18.606 1.00 17.85 27 ASP E O 1
ATOM 3114 N N . ALA E 1 28 ? 47.496 10.866 17.548 1.00 18.29 28 ALA E N 1
ATOM 3115 C CA . ALA E 1 28 ? 48.519 11.454 18.407 1.00 18.38 28 ALA E CA 1
ATOM 3116 C C . ALA E 1 28 ? 48.570 12.961 18.174 1.00 18.15 28 ALA E C 1
ATOM 3117 O O . ALA E 1 28 ? 48.745 13.731 19.112 1.00 18.00 28 ALA E O 1
ATOM 3119 N N . ALA E 1 29 ? 48.413 13.365 16.916 1.00 18.13 29 ALA E N 1
ATOM 3120 C CA . ALA E 1 29 ? 48.434 14.776 16.542 1.00 18.64 29 ALA E CA 1
ATOM 3121 C C . ALA E 1 29 ? 47.258 15.537 17.158 1.00 18.36 29 ALA E C 1
ATOM 3122 O O . ALA E 1 29 ? 47.417 16.667 17.628 1.00 18.47 29 ALA E O 1
ATOM 3124 N N . GLU E 1 30 ? 46.079 14.925 17.144 1.00 18.69 30 GLU E N 1
ATOM 3125 C CA . GLU E 1 30 ? 44.902 15.553 17.734 1.00 19.92 30 GLU E CA 1
ATOM 3126 C C . GLU E 1 30 ? 45.061 15.708 19.245 1.00 19.45 30 GLU E C 1
ATOM 3127 O O . GLU E 1 30 ? 44.646 16.711 19.821 1.00 19.47 30 GLU E O 1
ATOM 3133 N N . THR E 1 31 ? 45.655 14.707 19.887 1.00 19.62 31 THR E N 1
ATOM 3134 C CA . THR E 1 31 ? 45.888 14.776 21.321 1.00 19.41 31 THR E CA 1
ATOM 3135 C C . THR E 1 31 ? 46.777 15.995 21.598 1.00 19.65 31 THR E C 1
ATOM 3136 O O . THR E 1 31 ? 46.631 16.660 22.620 1.00 20.06 31 THR E O 1
ATOM 3140 N N . ALA E 1 32 ? 47.693 16.278 20.675 1.00 18.53 32 ALA E N 1
ATOM 3141 C CA . ALA E 1 32 ? 48.616 17.396 20.814 1.00 18.90 32 ALA E CA 1
ATOM 3142 C C . ALA E 1 32 ? 48.045 18.728 20.328 1.00 18.29 32 ALA E C 1
ATOM 3143 O O . ALA E 1 32 ? 48.763 19.714 20.228 1.00 19.00 32 ALA E O 1
ATOM 3145 N N . GLY E 1 33 ? 46.755 18.747 20.017 1.00 17.88 33 GLY E N 1
ATOM 3146 C CA . GLY E 1 33 ? 46.117 19.975 19.578 1.00 16.91 33 GLY E CA 1
ATOM 3147 C C . GLY E 1 33 ? 46.342 20.397 18.140 1.00 17.05 33 GLY E C 1
ATOM 3148 O O . GLY E 1 33 ? 46.228 21.575 17.813 1.00 15.88 33 GLY E O 1
ATOM 3149 N N . VAL E 1 34 ? 46.656 19.445 17.273 1.00 17.71 34 VAL E N 1
ATOM 3150 C CA . VAL E 1 34 ? 46.879 19.767 15.868 1.00 19.00 34 VAL E CA 1
ATOM 3151 C C . VAL E 1 34 ? 45.664 19.379 15.040 1.00 19.91 34 VAL E C 1
ATOM 3152 O O . VAL E 1 34 ? 45.162 18.260 15.144 1.00 20.02 34 VAL E O 1
ATOM 3156 N N . GLU E 1 35 ? 45.176 20.309 14.229 1.00 21.39 35 GLU E N 1
ATOM 3157 C CA . GLU E 1 35 ? 44.029 20.018 13.381 1.00 23.21 35 GLU E CA 1
ATOM 3158 C C . GLU E 1 35 ? 44.533 19.616 12.002 1.00 22.56 35 GLU E C 1
ATOM 3159 O O . GLU E 1 35 ? 45.078 20.441 11.262 1.00 22.89 35 GLU E O 1
ATOM 3165 N N . LEU E 1 36 ? 44.359 18.345 11.661 1.00 22.02 36 LEU E N 1
ATOM 3166 C CA . LEU E 1 36 ? 44.815 17.845 10.371 1.00 22.10 36 LEU E CA 1
ATOM 3167 C C . LEU E 1 36 ? 43.654 17.405 9.505 1.00 22.28 36 LEU E C 1
ATOM 3168 O O . LEU E 1 36 ? 42.609 17.014 10.010 1.00 22.93 36 LEU E O 1
ATOM 3173 N N . PRO E 1 37 ? 43.819 17.478 8.178 1.00 22.55 37 PRO E N 1
ATOM 3174 C CA . PRO E 1 37 ? 42.730 17.056 7.301 1.00 22.66 37 PRO E CA 1
ATOM 3175 C C . PRO E 1 37 ? 42.553 15.541 7.364 1.00 23.80 37 PRO E C 1
ATOM 3176 O O . PRO E 1 37 ? 43.526 14.794 7.483 1.00 23.91 37 PRO E O 1
ATOM 3180 N N . TYR E 1 38 ? 41.305 15.096 7.305 1.00 24.04 38 TYR E N 1
ATOM 3181 C CA . TYR E 1 38 ? 40.992 13.674 7.315 1.00 25.99 38 TYR E CA 1
ATOM 3182 C C . TYR E 1 38 ? 39.532 13.519 6.917 1.00 26.18 38 TYR E C 1
ATOM 3183 O O . TYR E 1 38 ? 38.766 14.484 6.910 1.00 25.97 38 TYR E O 1
ATOM 3192 N N . SER E 1 39 ? 39.140 12.298 6.594 1.00 26.97 39 SER E N 1
ATOM 3193 C CA . SER E 1 39 ? 37.773 12.054 6.195 1.00 26.67 39 SER E CA 1
ATOM 3194 C C . SER E 1 39 ? 37.284 10.677 6.619 1.00 26.08 39 SER E C 1
ATOM 3195 O O . SER E 1 39 ? 36.547 10.556 7.589 1.00 26.87 39 SER E O 1
ATOM 3198 N N . CYS E 1 40 ? 37.703 9.636 5.912 1.00 26.03 40 CYS E N 1
ATOM 3199 C CA . CYS E 1 40 ? 37.256 8.283 6.242 1.00 26.70 40 CYS E CA 1
ATOM 3200 C C . CYS E 1 40 ? 37.872 7.693 7.510 1.00 26.92 40 CYS E C 1
ATOM 3201 O O . CYS E 1 40 ? 37.267 6.827 8.147 1.00 26.38 40 CYS E O 1
ATOM 3204 N N . ARG E 1 41 ? 39.071 8.157 7.867 1.00 27.02 41 ARG E N 1
ATOM 3205 C CA . ARG E 1 41 ? 39.785 7.659 9.045 1.00 26.70 41 ARG E CA 1
ATOM 3206 C C . ARG E 1 41 ? 39.909 6.136 9.033 1.00 26.81 41 ARG E C 1
ATOM 3207 O O . ARG E 1 41 ? 40.041 5.514 10.087 1.00 27.38 41 ARG E O 1
ATOM 3215 N N . ALA E 1 42 ? 39.885 5.540 7.844 1.00 26.20 42 ALA E N 1
ATOM 3216 C CA . ALA E 1 42 ? 39.977 4.090 7.730 1.00 25.90 42 ALA E CA 1
ATOM 3217 C C . ALA E 1 42 ? 41.015 3.627 6.707 1.00 26.22 42 ALA E C 1
ATOM 3218 O O . ALA E 1 42 ? 41.087 2.442 6.388 1.00 27.18 42 ALA E O 1
ATOM 3220 N N . GLY E 1 43 ? 41.817 4.556 6.194 1.00 25.88 43 GLY E N 1
ATOM 3221 C CA . GLY E 1 43 ? 42.830 4.191 5.218 1.00 25.00 43 GLY E CA 1
ATOM 3222 C C . GLY E 1 43 ? 42.277 3.883 3.838 1.00 25.64 43 GLY E C 1
ATOM 3223 O O . GLY E 1 43 ? 42.938 3.203 3.047 1.00 26.37 43 GLY E O 1
ATOM 3224 N N . ALA E 1 44 ? 41.082 4.393 3.534 1.00 25.35 44 ALA E N 1
ATOM 3225 C CA . ALA E 1 44 ? 40.451 4.141 2.240 1.00 25.31 44 ALA E CA 1
ATOM 3226 C C . ALA E 1 44 ? 40.288 5.369 1.338 1.00 25.25 44 ALA E C 1
ATOM 3227 O O . ALA E 1 44 ? 39.517 5.336 0.380 1.00 25.19 44 ALA E O 1
ATOM 3229 N N . CYS E 1 45 ? 40.987 6.457 1.643 1.00 25.39 45 CYS E N 1
ATOM 3230 C CA . CYS E 1 45 ? 40.903 7.650 0.801 1.00 24.61 45 CYS E CA 1
ATOM 3231 C C . CYS E 1 45 ? 42.249 8.362 0.796 1.00 23.76 45 CYS E C 1
ATOM 3232 O O . CYS E 1 45 ? 43.241 7.791 1.247 1.00 23.70 45 CYS E O 1
ATOM 3235 N N . SER E 1 46 ? 42.292 9.594 0.294 1.00 23.10 46 SER E N 1
ATOM 3236 C CA . SER E 1 46 ? 43.551 10.335 0.214 1.00 22.60 46 SER E CA 1
ATOM 3237 C C . SER E 1 46 ? 43.600 11.640 0.998 1.00 22.21 46 SER E C 1
ATOM 3238 O O . SER E 1 46 ? 44.614 12.331 0.983 1.00 21.54 46 SER E O 1
ATOM 3241 N N . THR E 1 47 ? 42.513 11.973 1.681 1.00 21.62 47 THR E N 1
ATOM 3242 C CA . THR E 1 47 ? 42.428 13.217 2.437 1.00 21.29 47 THR E CA 1
ATOM 3243 C C . THR E 1 47 ? 43.521 13.494 3.465 1.00 20.59 47 THR E C 1
ATOM 3244 O O . THR E 1 47 ? 43.985 14.626 3.572 1.00 20.46 47 THR E O 1
ATOM 3248 N N . CYS E 1 48 ? 43.929 12.472 4.214 1.00 19.75 48 CYS E N 1
ATOM 3249 C CA . CYS E 1 48 ? 44.948 12.634 5.254 1.00 19.41 48 CYS E CA 1
ATOM 3250 C C . CYS E 1 48 ? 46.375 12.369 4.773 1.00 19.37 48 CYS E C 1
ATOM 3251 O O . CYS E 1 48 ? 47.281 12.201 5.589 1.00 19.59 48 CYS E O 1
ATOM 3254 N N . ALA E 1 49 ? 46.569 12.321 3.461 1.00 19.10 49 ALA E N 1
ATOM 3255 C CA . ALA E 1 49 ? 47.878 12.049 2.894 1.00 19.31 49 ALA E CA 1
ATOM 3256 C C . ALA E 1 49 ? 48.980 12.981 3.370 1.00 20.43 49 ALA E C 1
ATOM 3257 O O . ALA E 1 49 ? 48.812 14.198 3.457 1.00 20.59 49 ALA E O 1
ATOM 3259 N N . GLY E 1 50 ? 50.123 12.384 3.677 1.00 21.44 50 GLY E N 1
ATOM 3260 C CA . GLY E 1 50 ? 51.273 13.148 4.115 1.00 22.84 50 GLY E CA 1
ATOM 3261 C C . GLY E 1 50 ? 52.468 12.562 3.400 1.00 23.42 50 GLY E C 1
ATOM 3262 O O . GLY E 1 50 ? 52.317 11.620 2.624 1.00 22.90 50 GLY E O 1
ATOM 3263 N N . LYS E 1 51 ? 53.652 13.103 3.644 1.00 24.51 51 LYS E N 1
ATOM 3264 C CA . LYS E 1 51 ? 54.844 12.573 3.002 1.00 25.52 51 LYS E CA 1
ATOM 3265 C C . LYS E 1 51 ? 56.007 12.513 3.988 1.00 25.80 51 LYS E C 1
ATOM 3266 O O . LYS E 1 51 ? 56.373 13.519 4.602 1.00 25.66 51 LYS E O 1
ATOM 3272 N N . ILE E 1 52 ? 56.572 11.321 4.143 1.00 26.60 52 ILE E N 1
ATOM 3273 C CA . ILE E 1 52 ? 57.692 11.101 5.049 1.00 27.92 52 ILE E CA 1
ATOM 3274 C C . ILE E 1 52 ? 58.960 11.770 4.547 1.00 28.87 52 ILE E C 1
ATOM 3275 O O . ILE E 1 52 ? 59.354 11.585 3.395 1.00 29.31 52 ILE E O 1
ATOM 3280 N N . GLU E 1 53 ? 59.601 12.549 5.412 1.00 29.80 53 GLU E N 1
ATOM 3281 C CA . GLU E 1 53 ? 60.854 13.188 5.049 1.00 29.59 53 GLU E CA 1
ATOM 3282 C C . GLU E 1 53 ? 61.935 12.316 5.677 1.00 29.23 53 GLU E C 1
ATOM 3283 O O . GLU E 1 53 ? 63.008 12.129 5.104 1.00 30.51 53 GLU E O 1
ATOM 3289 N N . SER E 1 54 ? 61.647 11.784 6.863 1.00 28.29 54 SER E N 1
ATOM 3290 C CA . SER E 1 54 ? 62.582 10.912 7.565 1.00 27.53 54 SER E CA 1
ATOM 3291 C C . SER E 1 54 ? 61.842 10.101 8.617 1.00 26.43 54 SER E C 1
ATOM 3292 O O . SER E 1 54 ? 60.802 10.525 9.124 1.00 26.64 54 SER E O 1
ATOM 3295 N N . GLY E 1 55 ? 62.390 8.938 8.949 1.00 25.35 55 GLY E N 1
ATOM 3296 C CA . GLY E 1 55 ? 61.758 8.075 9.924 1.00 23.55 55 GLY E CA 1
ATOM 3297 C C . GLY E 1 55 ? 60.936 7.075 9.144 1.00 23.96 55 GLY E C 1
ATOM 3298 O O . GLY E 1 55 ? 60.900 7.136 7.916 1.00 22.73 55 GLY E O 1
ATOM 3299 N N . SER E 1 56 ? 60.277 6.151 9.831 1.00 23.80 56 SER E N 1
ATOM 3300 C CA . SER E 1 56 ? 59.475 5.171 9.125 1.00 24.54 56 SER E CA 1
ATOM 3301 C C . SER E 1 56 ? 58.192 4.889 9.875 1.00 24.24 56 SER E C 1
ATOM 3302 O O . SER E 1 56 ? 58.093 5.145 11.074 1.00 25.43 56 SER E O 1
ATOM 3305 N N . VAL E 1 57 ? 57.206 4.359 9.162 1.00 24.00 57 VAL E N 1
ATOM 3306 C CA . VAL E 1 57 ? 55.918 4.063 9.767 1.00 23.53 57 VAL E CA 1
ATOM 3307 C C . VAL E 1 57 ? 55.375 2.725 9.295 1.00 23.53 57 VAL E C 1
ATOM 3308 O O . VAL E 1 57 ? 55.870 2.137 8.340 1.00 23.66 57 VAL E O 1
ATOM 3312 N N . ASP E 1 58 ? 54.350 2.257 9.988 1.00 23.66 58 ASP E N 1
ATOM 3313 C CA . ASP E 1 58 ? 53.667 1.028 9.631 1.00 23.99 58 ASP E CA 1
ATOM 3314 C C . ASP E 1 58 ? 52.259 1.481 9.233 1.00 23.95 58 ASP E C 1
ATOM 3315 O O . ASP E 1 58 ? 51.452 1.851 10.086 1.00 23.49 58 ASP E O 1
ATOM 3320 N N . GLN E 1 59 ? 51.975 1.487 7.937 1.00 23.99 59 GLN E N 1
ATOM 3321 C CA . GLN E 1 59 ? 50.660 1.897 7.477 1.00 24.42 59 GLN E CA 1
ATOM 3322 C C . GLN E 1 59 ? 49.950 0.745 6.777 1.00 24.62 59 GLN E C 1
ATOM 3323 O O . GLN E 1 59 ? 49.142 0.956 5.870 1.00 24.85 59 GLN E O 1
ATOM 3329 N N . SER E 1 60 ? 50.251 -0.473 7.220 1.00 24.63 60 SER E N 1
ATOM 3330 C CA . SER E 1 60 ? 49.653 -1.668 6.641 1.00 25.76 60 SER E CA 1
ATOM 3331 C C . SER E 1 60 ? 48.132 -1.711 6.803 1.00 26.27 60 SER E C 1
ATOM 3332 O O . SER E 1 60 ? 47.457 -2.420 6.061 1.00 26.44 60 SER E O 1
ATOM 3335 N N . ASP E 1 61 ? 47.590 -0.964 7.765 1.00 26.63 61 ASP E N 1
ATOM 3336 C CA . ASP E 1 61 ? 46.136 -0.930 7.946 1.00 27.21 61 ASP E CA 1
ATOM 3337 C C . ASP E 1 61 ? 45.482 -0.117 6.825 1.00 27.16 61 ASP E C 1
ATOM 3338 O O . ASP E 1 61 ? 44.256 -0.083 6.703 1.00 27.53 61 ASP E O 1
ATOM 3343 N N . GLY E 1 62 ? 46.299 0.546 6.014 1.00 26.82 62 GLY E N 1
ATOM 3344 C CA . GLY E 1 62 ? 45.761 1.340 4.924 1.00 27.95 62 GLY E CA 1
ATOM 3345 C C . GLY E 1 62 ? 45.671 0.510 3.660 1.00 28.61 62 GLY E C 1
ATOM 3346 O O . GLY E 1 62 ? 46.297 -0.547 3.565 1.00 28.63 62 GLY E O 1
ATOM 3347 N N . SER E 1 63 ? 44.899 0.974 2.683 1.00 28.94 63 SER E N 1
ATOM 3348 C CA . SER E 1 63 ? 44.758 0.228 1.440 1.00 29.55 63 SER E CA 1
ATOM 3349 C C . SER E 1 63 ? 44.500 1.119 0.230 1.00 29.99 63 SER E C 1
ATOM 3350 O O . SER E 1 63 ? 44.177 0.620 -0.846 1.00 30.70 63 SER E O 1
ATOM 3353 N N . PHE E 1 64 ? 44.643 2.429 0.390 1.00 30.07 64 PHE E N 1
ATOM 3354 C CA . PHE E 1 64 ? 44.393 3.334 -0.718 1.00 29.24 64 PHE E CA 1
ATOM 3355 C C . PHE E 1 64 ? 45.612 3.580 -1.592 1.00 29.60 64 PHE E C 1
ATOM 3356 O O . PHE E 1 64 ? 45.486 3.753 -2.803 1.00 30.13 64 PHE E O 1
ATOM 3364 N N . LEU E 1 65 ? 46.790 3.605 -0.982 1.00 29.79 65 LEU E N 1
ATOM 3365 C CA . LEU E 1 65 ? 48.022 3.864 -1.725 1.00 30.83 65 LEU E CA 1
ATOM 3366 C C . LEU E 1 65 ? 48.621 2.602 -2.323 1.00 32.59 65 LEU E C 1
ATOM 3367 O O . LEU E 1 65 ? 48.609 1.542 -1.688 1.00 33.50 65 LEU E O 1
ATOM 3372 N N . ASP E 1 66 ? 49.144 2.702 -3.545 1.00 34.46 66 ASP E N 1
ATOM 3373 C CA . ASP E 1 66 ? 49.780 1.539 -4.164 1.00 36.18 66 ASP E CA 1
ATOM 3374 C C . ASP E 1 66 ? 51.254 1.589 -3.768 1.00 37.32 66 ASP E C 1
ATOM 3375 O O . ASP E 1 66 ? 51.737 2.617 -3.266 1.00 38.31 66 ASP E O 1
ATOM 3380 N N . ASP E 1 67 ? 51.970 0.486 -3.978 1.00 38.03 67 ASP E N 1
ATOM 3381 C CA . ASP E 1 67 ? 53.385 0.411 -3.613 1.00 38.18 67 ASP E CA 1
ATOM 3382 C C . ASP E 1 67 ? 54.251 1.535 -4.178 1.00 37.16 67 ASP E C 1
ATOM 3383 O O . ASP E 1 67 ? 55.228 1.960 -3.541 1.00 37.53 67 ASP E O 1
ATOM 3388 N N . GLY E 1 68 ? 53.908 2.011 -5.369 1.00 35.42 68 GLY E N 1
ATOM 3389 C CA . GLY E 1 68 ? 54.686 3.080 -5.957 1.00 35.38 68 GLY E CA 1
ATOM 3390 C C . GLY E 1 68 ? 54.633 4.300 -5.062 1.00 35.80 68 GLY E C 1
ATOM 3391 O O . GLY E 1 68 ? 55.671 4.841 -4.659 1.00 36.58 68 GLY E O 1
ATOM 3392 N N . GLN E 1 69 ? 53.412 4.726 -4.740 1.00 35.30 69 GLN E N 1
ATOM 3393 C CA . GLN E 1 69 ? 53.198 5.893 -3.891 1.00 34.22 69 GLN E CA 1
ATOM 3394 C C . GLN E 1 69 ? 53.860 5.701 -2.534 1.00 34.24 69 GLN E C 1
ATOM 3395 O O . GLN E 1 69 ? 54.478 6.629 -2.002 1.00 33.93 69 GLN E O 1
ATOM 3401 N N . GLN E 1 70 ? 53.744 4.496 -1.978 1.00 33.73 70 GLN E N 1
ATOM 3402 C CA . GLN E 1 70 ? 54.365 4.218 -0.693 1.00 34.88 70 GLN E CA 1
ATOM 3403 C C . GLN E 1 70 ? 55.891 4.327 -0.806 1.00 36.27 70 GLN E C 1
ATOM 3404 O O . GLN E 1 70 ? 56.549 4.867 0.092 1.00 35.51 70 GLN E O 1
ATOM 3410 N N . GLU E 1 71 ? 56.448 3.828 -1.912 1.00 37.96 71 GLU E N 1
ATOM 3411 C CA . GLU E 1 71 ? 57.896 3.906 -2.139 1.00 39.68 71 GLU E CA 1
ATOM 3412 C C . GLU E 1 71 ? 58.368 5.364 -2.103 1.00 38.64 71 GLU E C 1
ATOM 3413 O O . GLU E 1 71 ? 59.426 5.670 -1.535 1.00 38.34 71 GLU E O 1
ATOM 3419 N N . GLU E 1 72 ? 57.587 6.253 -2.721 1.00 37.10 72 GLU E N 1
ATOM 3420 C CA . GLU E 1 72 ? 57.922 7.677 -2.763 1.00 36.43 72 GLU E CA 1
ATOM 3421 C C . GLU E 1 72 ? 57.850 8.365 -1.406 1.00 34.52 72 GLU E C 1
ATOM 3422 O O . GLU E 1 72 ? 58.287 9.509 -1.269 1.00 34.96 72 GLU E O 1
ATOM 3428 N N . GLY E 1 73 ? 57.281 7.686 -0.415 1.00 32.10 73 GLY E N 1
ATOM 3429 C CA . GLY E 1 73 ? 57.198 8.272 0.911 1.00 30.23 73 GLY E CA 1
ATOM 3430 C C . GLY E 1 73 ? 55.837 8.784 1.348 1.00 28.75 73 GLY E C 1
ATOM 3431 O O . GLY E 1 73 ? 55.736 9.436 2.389 1.00 29.11 73 GLY E O 1
ATOM 3432 N N . TYR E 1 74 ? 54.792 8.513 0.573 1.00 26.65 74 TYR E N 1
ATOM 3433 C CA . TYR E 1 74 ? 53.462 8.961 0.955 1.00 24.73 74 TYR E CA 1
ATOM 3434 C C . TYR E 1 74 ? 52.896 8.031 2.014 1.00 23.83 74 TYR E C 1
ATOM 3435 O O . TYR E 1 74 ? 53.077 6.816 1.943 1.00 25.03 74 TYR E O 1
ATOM 3444 N N . VAL E 1 75 ? 52.220 8.615 2.998 1.00 22.34 75 VAL E N 1
ATOM 3445 C CA . VAL E 1 75 ? 51.617 7.858 4.085 1.00 21.02 75 VAL E CA 1
ATOM 3446 C C . VAL E 1 75 ? 50.216 8.376 4.400 1.00 21.13 75 VAL E C 1
ATOM 3447 O O . VAL E 1 75 ? 49.930 9.566 4.246 1.00 20.99 75 VAL E O 1
ATOM 3451 N N . LEU E 1 76 ? 49.339 7.477 4.830 1.00 20.56 76 LEU E N 1
ATOM 3452 C CA . LEU E 1 76 ? 47.992 7.867 5.214 1.00 19.33 76 LEU E CA 1
ATOM 3453 C C . LEU E 1 76 ? 48.102 8.028 6.728 1.00 19.15 76 LEU E C 1
ATOM 3454 O O . LEU E 1 76 ? 48.136 7.049 7.471 1.00 19.25 76 LEU E O 1
ATOM 3459 N N . THR E 1 77 ? 48.180 9.274 7.179 1.00 18.79 77 THR E N 1
ATOM 3460 C CA . THR E 1 77 ? 48.331 9.561 8.597 1.00 18.68 77 THR E CA 1
ATOM 3461 C C . THR E 1 77 ? 47.278 8.958 9.529 1.00 19.10 77 THR E C 1
ATOM 3462 O O . THR E 1 77 ? 47.578 8.688 10.692 1.00 19.88 77 THR E O 1
ATOM 3466 N N . CYS E 1 78 ? 46.062 8.733 9.036 1.00 17.89 78 CYS E N 1
ATOM 3467 C CA . CYS E 1 78 ? 45.011 8.181 9.887 1.00 17.92 78 CYS E CA 1
ATOM 3468 C C . CYS E 1 78 ? 45.202 6.702 10.250 1.00 18.26 78 CYS E C 1
ATOM 3469 O O . CYS E 1 78 ? 44.538 6.193 11.155 1.00 18.41 78 CYS E O 1
ATOM 3472 N N . VAL E 1 79 ? 46.093 6.009 9.546 1.00 17.97 79 VAL E N 1
ATOM 3473 C CA . VAL E 1 79 ? 46.351 4.602 9.840 1.00 19.29 79 VAL E CA 1
ATOM 3474 C C . VAL E 1 79 ? 47.845 4.293 9.901 1.00 20.88 79 VAL E C 1
ATOM 3475 O O . VAL E 1 79 ? 48.263 3.167 9.627 1.00 22.73 79 VAL E O 1
ATOM 3479 N N . SER E 1 80 ? 48.645 5.293 10.268 1.00 21.32 80 SER E N 1
ATOM 3480 C CA . SER E 1 80 ? 50.096 5.129 10.364 1.00 20.38 80 SER E CA 1
ATOM 3481 C C . SER E 1 80 ? 50.594 5.058 11.800 1.00 20.85 80 SER E C 1
ATOM 3482 O O . SER E 1 80 ? 50.286 5.928 12.614 1.00 20.79 80 SER E O 1
ATOM 3485 N N . TYR E 1 81 ? 51.350 4.008 12.109 1.00 20.30 81 TYR E N 1
ATOM 3486 C CA . TYR E 1 81 ? 51.937 3.855 13.435 1.00 19.60 81 TYR E CA 1
ATOM 3487 C C . TYR E 1 81 ? 53.386 4.264 13.272 1.00 19.74 81 TYR E C 1
ATOM 3488 O O . TYR E 1 81 ? 54.047 3.841 12.325 1.00 20.92 81 TYR E O 1
ATOM 3497 N N . PRO E 1 82 ? 53.903 5.106 14.178 1.00 20.49 82 PRO E N 1
ATOM 3498 C CA . PRO E 1 82 ? 55.305 5.497 14.027 1.00 20.87 82 PRO E CA 1
ATOM 3499 C C . PRO E 1 82 ? 56.199 4.348 14.502 1.00 22.19 82 PRO E C 1
ATOM 3500 O O . PRO E 1 82 ? 55.871 3.658 15.472 1.00 21.76 82 PRO E O 1
ATOM 3504 N N . LYS E 1 83 ? 57.310 4.124 13.802 1.00 23.92 83 LYS E N 1
ATOM 3505 C CA . LYS E 1 83 ? 58.246 3.060 14.180 1.00 24.76 83 LYS E CA 1
ATOM 3506 C C . LYS E 1 83 ? 59.585 3.664 14.592 1.00 24.68 83 LYS E C 1
ATOM 3507 O O . LYS E 1 83 ? 60.541 2.951 14.886 1.00 25.70 83 LYS E O 1
ATOM 3513 N N . SER E 1 84 ? 59.631 4.990 14.615 1.00 24.65 84 SER E N 1
ATOM 3514 C CA . SER E 1 84 ? 60.827 5.735 14.987 1.00 24.25 84 SER E CA 1
ATOM 3515 C C . SER E 1 84 ? 60.427 7.202 14.986 1.00 24.21 84 SER E C 1
ATOM 3516 O O . SER E 1 84 ? 59.277 7.534 14.714 1.00 24.56 84 SER E O 1
ATOM 3519 N N . ASP E 1 85 ? 61.376 8.080 15.285 1.00 23.90 85 ASP E N 1
ATOM 3520 C CA . ASP E 1 85 ? 61.094 9.499 15.262 1.00 23.45 85 ASP E CA 1
ATOM 3521 C C . ASP E 1 85 ? 60.806 9.817 13.797 1.00 23.80 85 ASP E C 1
ATOM 3522 O O . ASP E 1 85 ? 61.451 9.262 12.900 1.00 24.06 85 ASP E O 1
ATOM 3527 N N . CYS E 1 86 ? 59.828 10.688 13.555 1.00 23.59 86 CYS E N 1
ATOM 3528 C CA . CYS E 1 86 ? 59.448 11.050 12.187 1.00 22.68 86 CYS E CA 1
ATOM 3529 C C . CYS E 1 86 ? 59.307 12.531 11.922 1.00 21.04 86 CYS E C 1
ATOM 3530 O O . CYS E 1 86 ? 59.060 13.328 12.827 1.00 21.61 86 CYS E O 1
ATOM 3533 N N . VAL E 1 87 ? 59.467 12.877 10.653 1.00 19.17 87 VAL E N 1
ATOM 3534 C CA . VAL E 1 87 ? 59.292 14.235 10.178 1.00 18.75 87 VAL E CA 1
ATOM 3535 C C . VAL E 1 87 ? 58.401 13.992 8.975 1.00 19.43 87 VAL E C 1
ATOM 3536 O O . VAL E 1 87 ? 58.813 13.358 7.998 1.00 18.75 87 VAL E O 1
ATOM 3540 N N . ILE E 1 88 ? 57.165 14.466 9.068 1.00 19.57 88 ILE E N 1
ATOM 3541 C CA . ILE E 1 88 ? 56.192 14.274 8.007 1.00 19.01 88 ILE E CA 1
ATOM 3542 C C . ILE E 1 88 ? 55.595 15.581 7.519 1.00 18.51 88 ILE E C 1
ATOM 3543 O O . ILE E 1 88 ? 55.276 16.454 8.312 1.00 19.10 88 ILE E O 1
ATOM 3548 N N . HIS E 1 89 ? 55.462 15.714 6.206 1.00 19.46 89 HIS E N 1
ATOM 3549 C CA . HIS E 1 89 ? 54.862 16.904 5.612 1.00 20.48 89 HIS E CA 1
ATOM 3550 C C . HIS E 1 89 ? 53.400 16.562 5.376 1.00 20.71 89 HIS E C 1
ATOM 3551 O O . HIS E 1 89 ? 53.076 15.607 4.665 1.00 21.41 89 HIS E O 1
ATOM 3558 N N . THR E 1 90 ? 52.518 17.345 5.981 1.00 20.21 90 THR E N 1
ATOM 3559 C CA . THR E 1 90 ? 51.087 17.108 5.888 1.00 19.22 90 THR E CA 1
ATOM 3560 C C . THR E 1 90 ? 50.399 17.794 4.709 1.00 20.34 90 THR E C 1
ATOM 3561 O O . THR E 1 90 ? 51.053 18.422 3.868 1.00 20.01 90 THR E O 1
ATOM 3565 N N . HIS E 1 91 ? 49.075 17.655 4.653 1.00 20.20 91 HIS E N 1
ATOM 3566 C CA . HIS E 1 91 ? 48.262 18.265 3.603 1.00 21.00 91 HIS E CA 1
ATOM 3567 C C . HIS E 1 91 ? 48.785 17.984 2.199 1.00 22.13 91 HIS E C 1
ATOM 3568 O O . HIS E 1 91 ? 48.901 18.902 1.382 1.00 22.41 91 HIS E O 1
ATOM 3575 N N . LYS E 1 92 ? 49.081 16.718 1.913 1.00 22.81 92 LYS E N 1
ATOM 3576 C CA . LYS E 1 92 ? 49.615 16.339 0.604 1.00 23.46 92 LYS E CA 1
ATOM 3577 C C . LYS E 1 92 ? 48.610 15.674 -0.327 1.00 24.61 92 LYS E C 1
ATOM 3578 O O . LYS E 1 92 ? 48.988 15.091 -1.344 1.00 25.41 92 LYS E O 1
ATOM 3584 N N . GLU E 1 93 ? 47.334 15.765 0.015 1.00 25.83 93 GLU E N 1
ATOM 3585 C CA . GLU E 1 93 ? 46.290 15.161 -0.799 1.00 28.02 93 GLU E CA 1
ATOM 3586 C C . GLU E 1 93 ? 46.382 15.561 -2.273 1.00 28.38 93 GLU E C 1
ATOM 3587 O O . GLU E 1 93 ? 46.080 14.763 -3.163 1.00 27.16 93 GLU E O 1
ATOM 3593 N N . GLY E 1 94 ? 46.801 16.798 -2.519 1.00 28.95 94 GLY E N 1
ATOM 3594 C CA . GLY E 1 94 ? 46.923 17.292 -3.879 1.00 30.64 94 GLY E CA 1
ATOM 3595 C C . GLY E 1 94 ? 47.913 16.528 -4.743 1.00 31.92 94 GLY E C 1
ATOM 3596 O O . GLY E 1 94 ? 47.751 16.467 -5.960 1.00 31.87 94 GLY E O 1
ATOM 3597 N N . ASP E 1 95 ? 48.939 15.952 -4.117 1.00 33.29 95 ASP E N 1
ATOM 3598 C CA . ASP E 1 95 ? 49.961 15.181 -4.827 1.00 34.23 95 ASP E CA 1
ATOM 3599 C C . ASP E 1 95 ? 49.424 13.864 -5.387 1.00 35.61 95 ASP E C 1
ATOM 3600 O O . ASP E 1 95 ? 50.002 13.308 -6.323 1.00 36.58 95 ASP E O 1
ATOM 3605 N N . LEU E 1 96 ? 48.325 13.372 -4.821 1.00 37.10 96 LE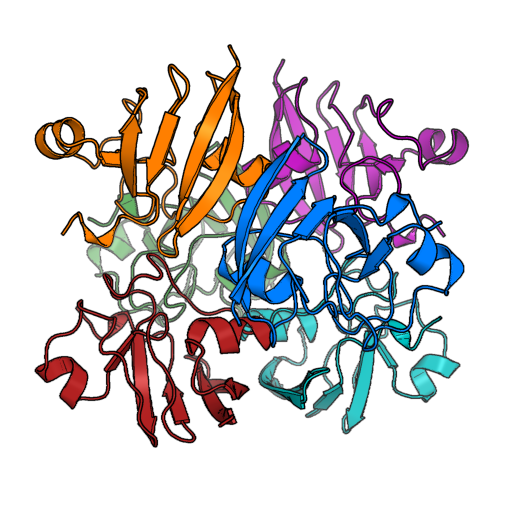U E N 1
ATOM 3606 C CA . LEU E 1 96 ? 47.773 12.085 -5.226 1.00 39.84 96 LEU E CA 1
ATOM 3607 C C . LEU E 1 96 ? 46.650 12.072 -6.259 1.00 43.44 96 LEU E C 1
ATOM 3608 O O . LEU E 1 96 ? 45.642 11.367 -6.094 1.00 44.14 96 LEU E O 1
ATOM 3613 N N . TYR E 1 97 ? 46.809 12.839 -7.330 1.00 47.50 97 TYR E N 1
ATOM 3614 C CA . TYR E 1 97 ? 45.790 12.844 -8.378 1.00 51.14 97 TYR E CA 1
ATOM 3615 C C . TYR E 1 97 ? 46.330 12.127 -9.612 1.00 52.37 97 TYR E C 1
ATOM 3616 O O . TYR E 1 97 ? 46.489 12.796 -10.664 1.00 53.28 97 TYR E O 1
ATOM 3626 N N . ALA F 1 1 ? 45.986 47.790 3.267 1.00 21.88 1 ALA F N 1
ATOM 3627 C CA . ALA F 1 1 ? 44.536 48.119 3.222 1.00 21.11 1 ALA F CA 1
ATOM 3628 C C . ALA F 1 1 ? 43.704 46.983 3.801 1.00 21.06 1 ALA F C 1
ATOM 3629 O O . ALA F 1 1 ? 44.097 45.820 3.751 1.00 20.85 1 ALA F O 1
ATOM 3631 N N . VAL F 1 2 ? 42.551 47.328 4.355 1.00 20.82 2 VAL F N 1
ATOM 3632 C CA . VAL F 1 2 ? 41.652 46.332 4.915 1.00 20.45 2 VAL F CA 1
ATOM 3633 C C . VAL F 1 2 ? 40.335 46.417 4.162 1.00 20.39 2 VAL F C 1
ATOM 3634 O O . VAL F 1 2 ? 39.679 47.455 4.172 1.00 21.91 2 VAL F O 1
ATOM 3638 N N . TYR F 1 3 ? 39.946 45.332 3.504 1.00 19.80 3 TYR F N 1
ATOM 3639 C CA . TYR F 1 3 ? 38.705 45.336 2.753 1.00 20.02 3 TYR F CA 1
ATOM 3640 C C . TYR F 1 3 ? 37.562 44.674 3.498 1.00 20.70 3 TYR F C 1
ATOM 3641 O O . TYR F 1 3 ? 37.757 44.055 4.541 1.00 21.09 3 TYR F O 1
ATOM 3650 N N . LYS F 1 4 ? 36.360 44.827 2.962 1.00 20.59 4 LYS F N 1
ATOM 3651 C CA . LYS F 1 4 ? 35.186 44.234 3.558 1.00 20.52 4 LYS F CA 1
ATOM 3652 C C . LYS F 1 4 ? 34.813 43.049 2.692 1.00 19.92 4 LYS F C 1
ATOM 3653 O O . LYS F 1 4 ? 34.640 43.190 1.482 1.00 19.41 4 LYS F O 1
ATOM 3659 N N . VAL F 1 5 ? 34.714 41.875 3.303 1.00 19.35 5 VAL F N 1
ATOM 3660 C CA . VAL F 1 5 ? 34.345 40.671 2.570 1.00 18.12 5 VAL F CA 1
ATOM 3661 C C . VAL F 1 5 ? 33.022 40.106 3.078 1.00 18.72 5 VAL F C 1
ATOM 3662 O O . VAL F 1 5 ? 32.797 39.990 4.286 1.00 18.62 5 VAL F O 1
ATOM 3666 N N . LYS F 1 6 ? 32.135 39.778 2.148 1.00 18.84 6 LYS F N 1
ATOM 3667 C CA . LYS F 1 6 ? 30.859 39.188 2.505 1.00 18.47 6 LYS F CA 1
ATOM 3668 C C . LYS F 1 6 ? 30.792 37.792 1.896 1.00 18.08 6 LYS F C 1
ATOM 3669 O O . LYS F 1 6 ? 31.033 37.614 0.700 1.00 17.62 6 LYS F O 1
ATOM 3675 N N . LEU F 1 7 ? 30.486 36.804 2.727 1.00 17.01 7 LEU F N 1
ATOM 3676 C CA . LEU F 1 7 ? 30.367 35.436 2.268 1.00 17.13 7 LEU F CA 1
ATOM 3677 C C . LEU F 1 7 ? 28.889 35.069 2.287 1.00 18.60 7 LEU F C 1
ATOM 3678 O O . LEU F 1 7 ? 28.159 35.452 3.202 1.00 18.69 7 LEU F O 1
ATOM 3683 N N . VAL F 1 8 ? 28.444 34.344 1.266 1.00 19.31 8 VAL F N 1
ATOM 3684 C CA . VAL F 1 8 ? 27.054 33.910 1.191 1.00 18.53 8 VAL F CA 1
ATOM 3685 C C . VAL F 1 8 ? 27.035 32.387 1.141 1.00 19.67 8 VAL F C 1
ATOM 3686 O O . VAL F 1 8 ? 27.522 31.783 0.184 1.00 20.33 8 VAL F O 1
ATOM 3690 N N . GLY F 1 9 ? 26.482 31.773 2.183 1.00 19.81 9 GLY F N 1
ATOM 3691 C CA . GLY F 1 9 ? 26.439 30.326 2.258 1.00 20.85 9 GLY F CA 1
ATOM 3692 C C . GLY F 1 9 ? 25.352 29.636 1.455 1.00 21.62 9 GLY F C 1
ATOM 3693 O O . GLY F 1 9 ? 24.469 30.287 0.899 1.00 20.63 9 GLY F O 1
ATOM 3694 N N . PRO F 1 10 ? 25.394 28.296 1.388 1.00 22.81 10 PRO F N 1
ATOM 3695 C CA . PRO F 1 10 ? 24.405 27.504 0.647 1.00 24.32 10 PRO F CA 1
ATOM 3696 C C . PRO F 1 10 ? 22.953 27.639 1.132 1.00 25.02 10 PRO F C 1
ATOM 3697 O O . PRO F 1 10 ? 22.027 27.387 0.368 1.00 25.34 10 PRO F O 1
ATOM 3701 N N . GLU F 1 11 ? 22.754 28.036 2.387 1.00 26.23 11 GLU F N 1
ATOM 3702 C CA . GLU F 1 11 ? 21.400 28.215 2.920 1.00 27.20 11 GLU F CA 1
ATOM 3703 C C . GLU F 1 11 ? 20.984 29.687 2.896 1.00 26.40 11 GLU F C 1
ATOM 3704 O O . G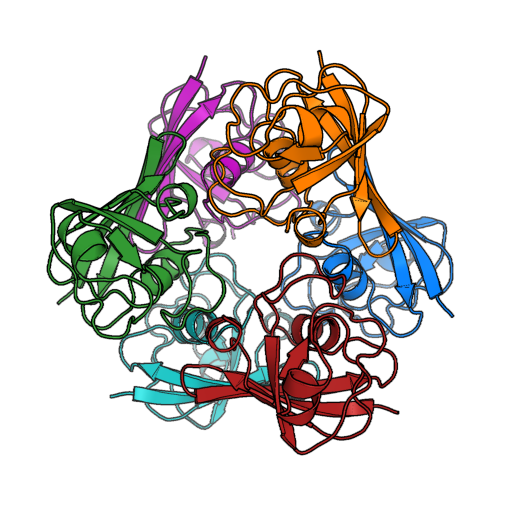LU F 1 11 ? 19.937 30.051 3.441 1.00 26.83 11 GLU F O 1
ATOM 3710 N N . GLY F 1 12 ? 21.804 30.533 2.279 1.00 24.08 12 GLY F N 1
ATOM 3711 C CA . GLY F 1 12 ? 21.482 31.948 2.234 1.00 21.82 12 GLY F CA 1
ATOM 3712 C C . GLY F 1 12 ? 22.025 32.733 3.416 1.00 19.96 12 GLY F C 1
ATOM 3713 O O . GLY F 1 12 ? 21.817 33.944 3.505 1.00 20.29 12 GLY F O 1
ATOM 3714 N N . GLU F 1 13 ? 22.719 32.056 4.328 1.00 18.52 13 GLU F N 1
ATOM 3715 C CA . GLU F 1 13 ? 23.294 32.730 5.488 1.00 18.07 13 GLU F CA 1
ATOM 3716 C C . GLU F 1 13 ? 24.414 33.654 5.006 1.00 17.96 13 GLU F C 1
ATOM 3717 O O . GLU F 1 13 ? 25.062 33.370 3.994 1.00 17.66 13 GLU F O 1
ATOM 3723 N N . GLU F 1 14 ? 24.640 34.757 5.716 1.00 17.17 14 GLU F N 1
ATOM 3724 C CA . GLU F 1 14 ? 25.687 35.690 5.319 1.00 17.85 14 GLU F CA 1
ATOM 3725 C C . GLU F 1 14 ? 26.672 36.004 6.435 1.00 17.60 14 GLU F C 1
ATOM 3726 O O . GLU F 1 14 ? 26.326 35.996 7.611 1.00 16.60 14 GLU F O 1
ATOM 3732 N N . HIS F 1 15 ? 27.908 36.281 6.039 1.00 17.62 15 HIS F N 1
ATOM 3733 C CA . HIS F 1 15 ? 28.974 36.622 6.965 1.00 17.53 15 HIS F CA 1
ATOM 3734 C C . HIS F 1 15 ? 29.713 37.825 6.387 1.00 18.06 15 HIS F C 1
ATOM 3735 O O . HIS F 1 15 ? 30.095 37.823 5.220 1.00 17.88 15 HIS F O 1
ATOM 3742 N N . GLU F 1 16 ? 29.909 38.854 7.198 1.00 17.92 16 GLU F N 1
ATOM 3743 C CA . GLU F 1 16 ? 30.624 40.029 6.736 1.00 18.45 16 GLU F CA 1
ATOM 3744 C C . GLU F 1 16 ? 31.711 40.356 7.749 1.00 16.75 16 GLU F C 1
ATOM 3745 O O . GLU F 1 16 ? 31.459 40.387 8.943 1.00 15.48 16 GLU F O 1
ATOM 3751 N N . PHE F 1 17 ? 32.922 40.595 7.264 1.00 16.05 17 PHE F N 1
ATOM 3752 C CA . PHE F 1 17 ? 34.046 40.870 8.150 1.00 15.71 17 PHE F CA 1
ATOM 3753 C C . PHE F 1 17 ? 35.186 41.621 7.467 1.00 15.77 17 PHE F C 1
ATOM 3754 O O . PHE F 1 17 ? 35.197 41.777 6.250 1.00 14.66 17 PHE F O 1
ATOM 3762 N N . ASP F 1 18 ? 36.142 42.082 8.268 1.00 16.67 18 ASP F N 1
ATOM 3763 C CA . ASP F 1 18 ? 37.301 42.792 7.755 1.00 17.28 18 ASP F CA 1
ATOM 3764 C C . ASP F 1 18 ? 38.317 41.783 7.253 1.00 17.57 18 ASP F C 1
ATOM 3765 O O . ASP F 1 18 ? 38.583 40.774 7.904 1.00 17.60 18 ASP F O 1
ATOM 3770 N N . ALA F 1 19 ? 38.885 42.062 6.089 1.00 17.99 19 ALA F N 1
ATOM 3771 C CA . ALA F 1 19 ? 39.867 41.175 5.489 1.00 17.23 19 ALA F CA 1
ATOM 3772 C C . ALA F 1 19 ? 41.085 41.968 5.047 1.00 17.86 19 ALA F C 1
ATOM 3773 O O . ALA F 1 19 ? 41.025 42.728 4.078 1.00 17.05 19 ALA F O 1
ATOM 3775 N N . PRO F 1 20 ? 42.207 41.811 5.766 1.00 18.49 20 PRO F N 1
ATOM 3776 C CA . PRO F 1 20 ? 43.446 42.521 5.428 1.00 18.41 20 PRO F CA 1
ATOM 3777 C C . PRO F 1 20 ? 43.886 42.120 4.026 1.00 18.57 20 PRO F C 1
ATOM 3778 O O . PRO F 1 20 ? 43.656 40.991 3.612 1.00 17.49 20 PRO F O 1
ATOM 3782 N N . ASP F 1 21 ? 44.511 43.041 3.297 1.00 20.07 21 ASP F N 1
ATOM 3783 C CA . ASP F 1 21 ? 44.960 42.743 1.938 1.00 20.43 21 ASP F CA 1
ATOM 3784 C C . ASP F 1 21 ? 46.137 41.772 1.902 1.00 19.73 21 ASP F C 1
ATOM 3785 O O . ASP F 1 21 ? 46.489 41.259 0.845 1.00 19.61 21 ASP F O 1
ATOM 3790 N N . ASP F 1 22 ? 46.722 41.495 3.060 1.00 19.77 22 ASP F N 1
ATOM 3791 C CA . ASP F 1 22 ? 47.852 40.582 3.127 1.00 20.42 22 ASP F CA 1
ATOM 3792 C C . ASP F 1 22 ? 47.531 39.296 3.883 1.00 19.49 22 ASP F C 1
ATOM 3793 O O . ASP F 1 22 ? 48.410 38.658 4.468 1.00 19.64 22 ASP F O 1
ATOM 3798 N N . ALA F 1 23 ? 46.260 38.916 3.865 1.00 18.86 23 ALA F N 1
ATOM 3799 C CA . ALA F 1 23 ? 45.813 37.697 4.523 1.00 17.42 23 ALA F CA 1
ATOM 3800 C C . ALA F 1 23 ? 44.866 36.965 3.589 1.00 17.90 23 ALA F C 1
ATOM 3801 O O . ALA F 1 23 ? 44.135 37.586 2.824 1.00 17.39 23 ALA F O 1
ATOM 3803 N N . TYR F 1 24 ? 44.898 35.639 3.637 1.00 17.25 24 TYR F N 1
ATOM 3804 C CA . TYR F 1 24 ? 44.015 34.827 2.814 1.00 17.25 24 TYR F CA 1
ATOM 3805 C C . TYR F 1 24 ? 42.595 34.960 3.347 1.00 17.45 24 TYR F C 1
ATOM 3806 O O . TYR F 1 24 ? 42.377 35.041 4.557 1.00 16.76 24 TYR F O 1
ATOM 3815 N N . ILE F 1 25 ? 41.630 34.978 2.438 1.00 17.07 25 ILE F N 1
ATOM 3816 C CA . ILE F 1 25 ? 40.238 35.120 2.821 1.00 16.33 25 ILE F CA 1
ATOM 3817 C C . ILE F 1 25 ? 39.800 34.034 3.801 1.00 16.78 25 ILE F C 1
ATOM 3818 O O . ILE F 1 25 ? 39.049 34.313 4.732 1.00 16.49 25 ILE F O 1
ATOM 3823 N N . LEU F 1 26 ? 40.279 32.807 3.610 1.00 16.02 26 LEU F N 1
ATOM 3824 C CA . LEU F 1 26 ? 39.917 31.726 4.515 1.00 15.72 26 LEU F CA 1
ATOM 3825 C C . LEU F 1 26 ? 40.387 32.030 5.935 1.00 15.74 26 LEU F C 1
ATOM 3826 O O . LEU F 1 26 ? 39.667 31.773 6.892 1.00 16.12 26 LEU F O 1
ATOM 3831 N N . ASP F 1 27 ? 41.590 32.577 6.071 1.00 16.10 27 ASP F N 1
ATOM 3832 C CA . ASP F 1 27 ? 42.120 32.895 7.391 1.00 17.03 27 ASP F CA 1
ATOM 3833 C C . ASP F 1 27 ? 41.378 34.055 8.024 1.00 16.71 27 ASP F C 1
ATOM 3834 O O . ASP F 1 27 ? 41.169 34.063 9.237 1.00 17.49 27 ASP F O 1
ATOM 3839 N N . ALA F 1 28 ? 40.987 35.032 7.207 1.00 15.18 28 ALA F N 1
ATOM 3840 C CA . ALA F 1 28 ? 40.248 36.189 7.698 1.00 14.50 28 ALA F CA 1
ATOM 3841 C C . ALA F 1 28 ? 38.869 35.740 8.177 1.00 15.28 28 ALA F C 1
ATOM 3842 O O . ALA F 1 28 ? 38.358 36.241 9.175 1.00 15.60 28 ALA F O 1
ATOM 3844 N N . ALA F 1 29 ? 38.279 34.790 7.455 1.00 15.53 29 ALA F N 1
ATOM 3845 C CA . ALA F 1 29 ? 36.965 34.256 7.787 1.00 16.86 29 ALA F CA 1
ATOM 3846 C C . ALA F 1 29 ? 36.991 33.524 9.125 1.00 17.16 29 ALA F C 1
ATOM 3847 O O . ALA F 1 29 ? 36.078 33.663 9.926 1.00 18.20 29 ALA F O 1
ATOM 3849 N N . GLU F 1 30 ? 38.034 32.739 9.361 1.00 17.58 30 GLU F N 1
ATOM 3850 C CA . GLU F 1 30 ? 38.164 32.015 10.620 1.00 18.71 30 GLU F CA 1
ATOM 3851 C C . GLU F 1 30 ? 38.345 32.980 11.783 1.00 18.13 30 GLU F C 1
ATOM 3852 O O . GLU F 1 30 ? 37.839 32.740 12.873 1.00 19.59 30 GLU F O 1
ATOM 3858 N N . THR F 1 31 ? 39.079 34.064 11.557 1.00 17.15 31 THR F N 1
ATOM 3859 C CA . THR F 1 31 ? 39.278 35.059 12.595 1.00 16.94 31 THR F CA 1
ATOM 3860 C C . THR F 1 31 ? 37.912 35.640 12.975 1.00 17.61 31 THR F C 1
ATOM 3861 O O . THR F 1 31 ? 37.671 35.985 14.129 1.00 18.00 31 THR F O 1
ATOM 3865 N N . ALA F 1 32 ? 37.017 35.727 11.995 1.00 17.35 32 ALA F N 1
ATOM 3866 C CA . ALA F 1 32 ? 35.682 36.269 12.212 1.00 16.97 32 ALA F CA 1
ATOM 3867 C C . ALA F 1 32 ? 34.678 35.222 12.682 1.00 17.41 32 ALA F C 1
ATOM 3868 O O . ALA F 1 32 ? 33.479 35.488 12.721 1.00 17.39 32 ALA F O 1
ATOM 3870 N N . GLY F 1 33 ? 35.169 34.033 13.027 1.00 16.69 33 GLY F N 1
ATOM 3871 C CA . GLY F 1 33 ? 34.299 32.979 13.517 1.00 16.75 33 GLY F CA 1
ATOM 3872 C C . GLY F 1 33 ? 33.458 32.228 12.497 1.00 18.21 33 GLY F C 1
ATOM 3873 O O . GLY F 1 33 ? 32.404 31.684 12.839 1.00 16.63 33 GLY F O 1
ATOM 3874 N N . VAL F 1 34 ? 33.910 32.192 11.247 1.00 18.66 34 VAL F N 1
ATOM 3875 C CA . VAL F 1 34 ? 33.183 31.484 10.202 1.00 18.74 34 VAL F CA 1
ATOM 3876 C C . VAL F 1 34 ? 33.864 30.153 9.911 1.00 20.73 34 VAL F C 1
ATOM 3877 O O . VAL F 1 34 ? 35.072 30.098 9.688 1.00 21.29 34 VAL F O 1
ATOM 3881 N N . GLU F 1 35 ? 33.087 29.076 9.932 1.00 22.48 35 GLU F N 1
ATOM 3882 C CA . GLU F 1 35 ? 33.629 27.756 9.639 1.00 23.94 35 GLU F CA 1
ATOM 3883 C C . GLU F 1 35 ? 33.397 27.453 8.165 1.00 23.07 35 GLU F C 1
ATOM 3884 O O . GLU F 1 35 ? 32.266 27.265 7.729 1.00 22.57 35 GLU F O 1
ATOM 3890 N N . LEU F 1 36 ? 34.477 27.418 7.398 1.00 22.06 36 LEU F N 1
ATOM 3891 C CA . LEU F 1 36 ? 34.382 27.150 5.975 1.00 21.84 36 LEU F CA 1
ATOM 3892 C C . LEU F 1 36 ? 35.062 25.849 5.620 1.00 21.86 36 LEU F C 1
ATOM 3893 O O . LEU F 1 36 ? 35.978 25.412 6.307 1.00 22.54 36 LEU F O 1
ATOM 3898 N N . PRO F 1 37 ? 34.615 25.201 4.541 1.00 22.52 37 PRO F N 1
ATOM 3899 C CA . PRO F 1 37 ? 35.241 23.941 4.147 1.00 22.54 37 PRO F CA 1
ATOM 3900 C C . PRO F 1 37 ? 36.636 24.186 3.582 1.00 23.34 37 PRO F C 1
ATOM 3901 O O . PRO F 1 37 ? 36.879 25.179 2.904 1.00 23.23 37 PRO F O 1
ATOM 3905 N N . TYR F 1 38 ? 37.554 23.284 3.882 1.00 24.73 38 TYR F N 1
ATOM 3906 C CA . TYR F 1 38 ? 38.917 23.379 3.385 1.00 26.00 38 TYR F CA 1
ATOM 3907 C C . TYR F 1 38 ? 39.602 22.046 3.646 1.00 25.56 38 TYR F C 1
ATOM 3908 O O . TYR F 1 38 ? 39.122 21.232 4.430 1.00 24.87 38 TYR F O 1
ATOM 3917 N N . SER F 1 39 ? 40.732 21.824 2.996 1.00 25.38 39 SER F N 1
ATOM 3918 C CA . SER F 1 39 ? 41.441 20.578 3.192 1.00 24.94 39 SER F CA 1
ATOM 3919 C C . SER F 1 39 ? 42.959 20.751 3.129 1.00 23.76 39 SER F C 1
ATOM 3920 O O . SER F 1 39 ? 43.626 20.739 4.157 1.00 23.59 39 SER F O 1
ATOM 3923 N N . CYS F 1 40 ? 43.500 20.927 1.931 1.00 22.72 40 CYS F N 1
ATOM 3924 C CA . CYS F 1 40 ? 44.940 21.084 1.772 1.00 22.82 40 CYS F CA 1
ATOM 3925 C C . CYS F 1 40 ? 45.484 22.441 2.218 1.00 23.61 40 CYS F C 1
ATOM 3926 O O . CYS F 1 40 ? 46.647 22.537 2.606 1.00 23.27 40 CYS F O 1
ATOM 3929 N N . ARG F 1 41 ? 44.645 23.478 2.165 1.00 24.00 41 ARG F N 1
ATOM 3930 C CA . ARG F 1 41 ? 45.049 24.837 2.531 1.00 24.48 41 ARG F CA 1
ATOM 3931 C C . ARG F 1 41 ? 46.297 25.279 1.771 1.00 23.65 41 ARG F C 1
ATOM 3932 O O . ARG F 1 41 ? 47.040 26.135 2.246 1.00 24.91 41 ARG F O 1
ATOM 3940 N N . ALA F 1 42 ? 46.521 24.707 0.592 1.00 22.68 42 ALA F N 1
ATOM 3941 C CA . ALA F 1 42 ? 47.696 25.059 -0.196 1.00 22.88 42 ALA F CA 1
ATOM 3942 C C . ALA F 1 42 ? 47.383 25.390 -1.655 1.00 22.27 42 ALA F C 1
ATOM 3943 O O . ALA F 1 42 ? 48.291 25.548 -2.467 1.00 23.45 42 ALA F O 1
ATOM 3945 N N . GLY F 1 43 ? 46.102 25.491 -1.986 1.00 21.52 43 GLY F N 1
ATOM 3946 C CA . GLY F 1 43 ? 45.718 25.813 -3.349 1.00 21.44 43 GLY F CA 1
ATOM 3947 C C . GLY F 1 43 ? 45.880 24.662 -4.319 1.00 21.28 43 GLY F C 1
ATOM 3948 O O . GLY F 1 43 ? 45.975 24.878 -5.526 1.00 21.67 43 GLY F O 1
ATOM 3949 N N . ALA F 1 44 ? 45.884 23.438 -3.799 1.00 21.76 44 ALA F N 1
ATOM 3950 C CA . ALA F 1 44 ? 46.056 22.251 -4.632 1.00 22.59 44 ALA F CA 1
ATOM 3951 C C . ALA F 1 44 ? 44.854 21.308 -4.695 1.00 22.45 44 ALA F C 1
ATOM 3952 O O . ALA F 1 44 ? 44.988 20.159 -5.116 1.00 22.43 44 ALA F O 1
ATOM 3954 N N . CYS F 1 45 ? 43.687 21.774 -4.268 1.00 22.78 45 CYS F N 1
ATOM 3955 C CA . CYS F 1 45 ? 42.486 20.941 -4.335 1.00 21.75 45 CYS F CA 1
ATOM 3956 C C . CYS F 1 45 ? 41.263 21.810 -4.609 1.00 21.43 45 CYS F C 1
ATOM 3957 O O . CYS F 1 45 ? 41.407 22.977 -4.966 1.00 21.81 45 CYS F O 1
ATOM 3960 N N . SER F 1 46 ? 40.065 21.261 -4.449 1.00 20.85 46 SER F N 1
ATOM 3961 C CA . SER F 1 46 ? 38.857 22.031 -4.738 1.00 20.83 46 SER F CA 1
ATOM 3962 C C . SER F 1 46 ? 37.910 22.230 -3.565 1.00 20.12 46 SER F C 1
ATOM 3963 O O . SER F 1 46 ? 36.869 22.864 -3.712 1.00 20.17 46 SER F O 1
ATOM 3966 N N . THR F 1 47 ? 38.271 21.694 -2.409 1.00 18.53 47 THR F N 1
ATOM 3967 C CA . THR F 1 47 ? 37.433 21.777 -1.224 1.00 18.19 47 THR F CA 1
ATOM 3968 C C . THR F 1 47 ? 36.964 23.163 -0.780 1.00 17.96 47 THR F C 1
ATOM 3969 O O . THR F 1 47 ? 35.812 23.328 -0.375 1.00 17.31 47 THR F O 1
ATOM 3973 N N . CYS F 1 48 ? 37.853 24.152 -0.846 1.00 17.51 48 CYS F N 1
ATOM 3974 C CA . CYS F 1 48 ? 37.528 25.512 -0.415 1.00 16.88 48 CYS F CA 1
ATOM 3975 C C . CYS F 1 48 ? 37.002 26.406 -1.531 1.00 15.69 48 CYS F C 1
ATOM 3976 O O . CYS F 1 48 ? 36.956 27.620 -1.381 1.00 15.25 48 CYS F O 1
ATOM 3979 N N . ALA F 1 49 ? 36.616 25.806 -2.647 1.00 15.77 49 ALA F N 1
ATOM 3980 C CA . ALA F 1 49 ? 36.126 26.566 -3.789 1.00 16.95 49 ALA F CA 1
ATOM 3981 C C . ALA F 1 49 ? 34.946 27.481 -3.485 1.00 17.89 49 ALA F C 1
ATOM 3982 O O . ALA F 1 49 ? 33.995 27.103 -2.801 1.00 17.13 49 ALA F O 1
ATOM 3984 N N . GLY F 1 50 ? 35.033 28.698 -4.007 1.00 18.19 50 GLY F N 1
ATOM 3985 C CA . GLY F 1 50 ? 33.982 29.672 -3.829 1.00 19.31 50 GLY F CA 1
ATOM 3986 C C . GLY F 1 50 ? 33.766 30.324 -5.179 1.00 20.45 50 GLY F C 1
ATOM 3987 O O . GLY F 1 50 ? 34.438 29.980 -6.149 1.00 19.41 50 GLY F O 1
ATOM 3988 N N . LYS F 1 51 ? 32.832 31.260 -5.262 1.00 21.75 51 LYS F N 1
ATOM 3989 C CA . LYS F 1 51 ? 32.598 31.936 -6.527 1.00 23.25 51 LYS F CA 1
ATOM 3990 C C . LYS F 1 51 ? 32.380 33.423 -6.304 1.00 23.32 51 LYS F C 1
ATOM 3991 O O . LYS F 1 51 ? 31.512 33.824 -5.528 1.00 23.36 51 LYS F O 1
ATOM 3997 N N . ILE F 1 52 ? 33.189 34.235 -6.979 1.00 24.24 52 ILE F N 1
ATOM 3998 C CA . ILE F 1 52 ? 33.108 35.688 -6.866 1.00 26.21 52 ILE F CA 1
ATOM 3999 C C . ILE F 1 52 ? 31.831 36.229 -7.502 1.00 27.09 52 ILE F C 1
ATOM 4000 O O . ILE F 1 52 ? 31.510 35.897 -8.645 1.00 27.05 52 ILE F O 1
ATOM 4005 N N . GLU F 1 53 ? 31.104 37.063 -6.763 1.00 27.48 53 GLU F N 1
ATOM 4006 C CA . GLU F 1 53 ? 29.902 37.680 -7.300 1.00 27.48 53 GLU F CA 1
ATOM 4007 C C . GLU F 1 53 ? 30.329 39.094 -7.679 1.00 25.85 53 GLU F C 1
ATOM 4008 O O . GLU F 1 53 ? 29.888 39.643 -8.679 1.00 26.11 53 GLU F O 1
ATOM 4014 N N . SER F 1 54 ? 31.194 39.682 -6.864 1.00 24.97 54 SER F N 1
ATOM 4015 C CA . SER F 1 54 ? 31.709 41.022 -7.133 1.00 24.27 54 SER F CA 1
ATOM 4016 C C . SER F 1 54 ? 33.005 41.249 -6.365 1.00 22.70 54 SER F C 1
ATOM 4017 O O . SER F 1 54 ? 33.237 40.630 -5.332 1.00 23.08 54 SER F O 1
ATOM 4020 N N . GLY F 1 55 ? 33.839 42.147 -6.874 1.00 21.60 55 GLY F N 1
ATOM 4021 C CA . GLY F 1 55 ? 35.113 42.421 -6.245 1.00 20.16 55 GLY F CA 1
ATOM 4022 C C . GLY F 1 55 ? 36.145 41.557 -6.936 1.00 20.73 55 GLY F C 1
ATOM 4023 O O . GLY F 1 55 ? 35.811 40.796 -7.839 1.00 20.19 55 GLY F O 1
ATOM 4024 N N . SER F 1 56 ? 37.401 41.660 -6.529 1.00 21.19 56 SER F N 1
ATOM 4025 C CA . SER F 1 56 ? 38.436 40.854 -7.154 1.00 22.34 56 SER F CA 1
ATOM 4026 C C . SER F 1 56 ? 39.443 40.338 -6.143 1.00 21.60 56 SER F C 1
ATOM 4027 O O . SER F 1 56 ? 39.591 40.888 -5.054 1.00 22.14 56 SER F O 1
ATOM 4030 N N . VAL F 1 57 ? 40.141 39.274 -6.511 1.00 20.89 57 VAL F N 1
ATOM 4031 C CA . VAL F 1 57 ? 41.119 38.680 -5.621 1.00 20.77 57 VAL F CA 1
ATOM 4032 C C . VAL F 1 57 ? 42.393 38.300 -6.349 1.00 21.02 57 VAL F C 1
ATOM 4033 O O . VAL F 1 57 ? 42.449 38.282 -7.573 1.00 21.50 57 VAL F O 1
ATOM 4037 N N . ASP F 1 58 ? 43.422 38.008 -5.571 1.00 21.63 58 ASP F N 1
ATOM 4038 C CA . ASP F 1 58 ? 44.692 37.571 -6.109 1.00 20.94 58 ASP F CA 1
ATOM 4039 C C . ASP F 1 58 ? 44.816 36.144 -5.602 1.00 20.81 58 ASP F C 1
ATOM 4040 O O . ASP F 1 58 ? 45.036 35.923 -4.419 1.00 21.45 58 ASP F O 1
ATOM 4045 N N . GLN F 1 59 ? 44.632 35.173 -6.483 1.00 20.48 59 GLN F N 1
ATOM 4046 C CA . GLN F 1 59 ? 44.749 33.787 -6.076 1.00 20.87 59 GLN F CA 1
ATOM 4047 C C . GLN F 1 59 ? 45.878 33.101 -6.823 1.00 20.96 59 GLN F C 1
ATOM 4048 O O . GLN F 1 59 ? 45.841 31.893 -7.059 1.00 20.67 59 GLN F O 1
ATOM 4054 N N . SER F 1 60 ? 46.892 33.885 -7.175 1.00 21.33 60 SER F N 1
ATOM 4055 C CA . SER F 1 60 ? 48.047 33.371 -7.895 1.00 21.66 60 SER F CA 1
ATOM 4056 C C . SER F 1 60 ? 48.804 32.287 -7.119 1.00 22.00 60 SER F C 1
ATOM 4057 O O . SER F 1 60 ? 49.543 31.510 -7.722 1.00 22.32 60 SER F O 1
ATOM 4060 N N . ASP F 1 61 ? 48.632 32.234 -5.797 1.00 22.22 61 ASP F N 1
ATOM 4061 C CA . ASP F 1 61 ? 49.299 31.203 -4.994 1.00 23.93 61 ASP F CA 1
ATOM 4062 C C . ASP F 1 61 ? 48.622 29.845 -5.200 1.00 24.03 61 ASP F C 1
ATOM 4063 O O . ASP F 1 61 ? 49.115 28.820 -4.737 1.00 24.27 61 ASP F O 1
ATOM 4068 N N . GLY F 1 62 ? 47.484 29.846 -5.887 1.00 24.11 62 GLY F N 1
ATOM 4069 C CA . GLY F 1 62 ? 46.784 28.602 -6.144 1.00 25.25 62 GLY F CA 1
ATOM 4070 C C . GLY F 1 62 ? 47.217 27.997 -7.467 1.00 26.27 62 GLY F C 1
ATOM 4071 O O . GLY F 1 62 ? 47.803 28.679 -8.306 1.00 26.61 62 GLY F O 1
ATOM 4072 N N . SER F 1 63 ? 46.925 26.718 -7.672 1.00 26.85 63 SER F N 1
ATOM 4073 C CA . SER F 1 63 ? 47.310 26.067 -8.914 1.00 26.76 63 SER F CA 1
ATOM 4074 C C . SER F 1 63 ? 46.352 24.966 -9.332 1.00 27.10 63 SER F C 1
ATOM 4075 O O . SER F 1 63 ? 46.654 24.205 -10.247 1.00 28.08 63 SER F O 1
ATOM 4078 N N . PHE F 1 64 ? 45.203 24.870 -8.676 1.00 26.96 64 PHE F N 1
ATOM 4079 C CA . PHE F 1 64 ? 44.259 23.815 -9.017 1.00 27.13 64 PHE F CA 1
ATOM 4080 C C . PHE F 1 64 ? 43.290 24.188 -10.130 1.00 26.98 64 PHE F C 1
ATOM 4081 O O . PHE F 1 64 ? 42.923 23.348 -10.943 1.00 26.45 64 PHE F O 1
ATOM 4089 N N . LEU F 1 65 ? 42.877 25.449 -10.157 1.00 27.52 65 LEU F N 1
ATOM 4090 C CA . LEU F 1 65 ? 41.932 25.929 -11.156 1.00 28.20 65 LEU F CA 1
ATOM 4091 C C . LEU F 1 65 ? 42.604 26.351 -12.456 1.00 29.93 65 LEU F C 1
ATOM 4092 O O . LEU F 1 65 ? 43.670 26.969 -12.441 1.00 30.72 65 LEU F O 1
ATOM 4097 N N . ASP F 1 66 ? 41.985 26.022 -13.584 1.00 31.53 66 ASP F N 1
ATOM 4098 C CA . ASP F 1 66 ? 42.541 26.436 -14.865 1.00 34.11 66 ASP F CA 1
ATOM 4099 C C . ASP F 1 66 ? 41.943 27.806 -15.179 1.00 34.93 66 ASP F C 1
ATOM 4100 O O . ASP F 1 66 ? 40.987 28.232 -14.528 1.00 35.94 66 ASP F O 1
ATOM 4105 N N . ASP F 1 67 ? 42.509 28.498 -16.162 1.00 35.56 67 ASP F N 1
ATOM 4106 C CA . ASP F 1 67 ? 42.038 29.825 -16.538 1.00 35.65 67 ASP F CA 1
ATOM 4107 C C . ASP F 1 67 ? 40.547 29.913 -16.835 1.00 34.61 67 ASP F C 1
ATOM 4108 O O . ASP F 1 67 ? 39.915 30.937 -16.569 1.00 34.73 67 ASP F O 1
ATOM 4113 N N . GLY F 1 68 ? 39.986 28.853 -17.396 1.00 32.98 68 GLY F N 1
ATOM 4114 C CA . GLY F 1 68 ? 38.572 28.873 -17.700 1.00 32.56 68 GLY F CA 1
ATOM 4115 C C . GLY F 1 68 ? 37.759 29.044 -16.433 1.00 31.78 68 GLY F C 1
ATOM 4116 O O . GLY F 1 68 ? 36.901 29.924 -16.336 1.00 32.31 68 GLY F O 1
ATOM 4117 N N . GLN F 1 69 ? 38.039 28.197 -15.452 1.00 31.79 69 GLN F N 1
ATOM 4118 C CA . GLN F 1 69 ? 37.340 28.235 -14.176 1.00 30.76 69 GLN F CA 1
ATOM 4119 C C . GLN F 1 69 ? 37.547 29.589 -13.500 1.00 30.84 69 GLN F C 1
ATOM 4120 O O . GLN F 1 69 ? 36.612 30.162 -12.934 1.00 28.77 69 GLN F O 1
ATOM 4126 N N . GLN F 1 70 ? 38.769 30.109 -13.578 1.00 30.92 70 GLN F N 1
ATOM 4127 C CA . GLN F 1 70 ? 39.051 31.399 -12.978 1.00 32.13 70 GLN F CA 1
ATOM 4128 C C . GLN F 1 70 ? 38.250 32.491 -13.685 1.00 33.10 70 GLN F C 1
ATOM 4129 O O . GLN F 1 70 ? 37.727 33.400 -13.034 1.00 32.17 70 GLN F O 1
ATOM 4135 N N . GLU F 1 71 ? 38.138 32.389 -15.010 1.00 34.64 71 GLU F N 1
ATOM 4136 C CA . GLU F 1 71 ? 37.384 33.373 -15.788 1.00 36.54 71 GLU F CA 1
ATOM 4137 C C . GLU F 1 71 ? 35.939 33.425 -15.309 1.00 35.59 71 GLU F C 1
ATOM 4138 O O . GLU F 1 71 ? 35.354 34.506 -15.189 1.00 34.89 71 GLU F O 1
ATOM 4144 N N . GLU F 1 72 ? 35.365 32.253 -15.045 1.00 34.64 72 GLU F N 1
ATOM 4145 C CA . GLU F 1 72 ? 33.985 32.159 -14.577 1.00 34.37 72 GLU F CA 1
ATOM 4146 C C . GLU F 1 72 ? 33.761 32.722 -13.173 1.00 32.52 72 GLU F C 1
ATOM 4147 O O . GLU F 1 72 ? 32.618 32.854 -12.729 1.00 32.88 72 GLU F O 1
ATOM 4153 N N . GLY F 1 73 ? 34.841 33.027 -12.464 1.00 30.07 73 GLY F N 1
ATOM 4154 C CA . GLY F 1 73 ? 34.692 33.578 -11.129 1.00 27.46 73 GLY F CA 1
ATOM 4155 C C . GLY F 1 73 ? 34.974 32.642 -9.962 1.00 24.71 73 GLY F C 1
ATOM 4156 O O . GLY F 1 73 ? 34.721 33.004 -8.812 1.00 24.10 73 GLY F O 1
ATOM 4157 N N . TYR F 1 74 ? 35.485 31.446 -10.233 1.00 22.15 74 TYR F N 1
ATOM 4158 C CA . TYR F 1 74 ? 35.800 30.532 -9.150 1.00 21.19 74 TYR F CA 1
ATOM 4159 C C . TYR F 1 74 ? 37.118 30.920 -8.504 1.00 19.92 74 TYR F C 1
ATOM 4160 O O . TYR F 1 74 ? 38.061 31.306 -9.185 1.00 18.91 74 TYR F O 1
ATOM 4169 N N . VAL F 1 75 ? 37.162 30.827 -7.181 1.00 19.04 75 VAL F N 1
ATOM 4170 C CA . VAL F 1 75 ? 38.357 31.157 -6.415 1.00 19.56 75 VAL F CA 1
ATOM 4171 C C . VAL F 1 75 ? 38.618 30.123 -5.322 1.00 18.81 75 VAL F C 1
ATOM 4172 O O . VAL F 1 75 ? 37.689 29.534 -4.773 1.00 19.24 75 VAL F O 1
ATOM 4176 N N . LEU F 1 76 ? 39.888 29.891 -5.022 1.00 18.31 76 LEU F N 1
ATOM 4177 C CA . LEU F 1 76 ? 40.251 28.976 -3.947 1.00 17.12 76 LEU F CA 1
ATOM 4178 C C . LEU F 1 76 ? 40.444 29.897 -2.748 1.00 16.09 76 LEU F C 1
ATOM 4179 O O . LEU F 1 76 ? 41.460 30.576 -2.635 1.00 16.54 76 LEU F O 1
ATOM 4184 N N . THR F 1 77 ? 39.453 29.932 -1.866 1.00 15.72 77 THR F N 1
ATOM 4185 C CA . THR F 1 77 ? 39.497 30.806 -0.697 1.00 15.84 77 THR F CA 1
ATOM 4186 C C . THR F 1 77 ? 40.705 30.662 0.223 1.00 15.66 77 THR F C 1
ATOM 4187 O O . THR F 1 77 ? 41.076 31.621 0.895 1.00 15.98 77 THR F O 1
ATOM 4191 N N . CYS F 1 78 ? 41.331 29.488 0.255 1.00 14.94 78 CYS F N 1
ATOM 4192 C CA . CYS F 1 78 ? 42.483 29.286 1.129 1.00 14.89 78 CYS F CA 1
ATOM 4193 C C . CYS F 1 78 ? 43.758 29.994 0.658 1.00 14.95 78 CYS F C 1
ATOM 4194 O O . CYS F 1 78 ? 44.708 30.117 1.421 1.00 14.29 78 CYS F O 1
ATOM 4197 N N . VAL F 1 79 ? 43.783 30.449 -0.594 1.00 14.68 79 VAL F N 1
ATOM 4198 C CA . VAL F 1 79 ? 44.947 31.151 -1.119 1.00 15.42 79 VAL F CA 1
ATOM 4199 C C . VAL F 1 79 ? 44.555 32.426 -1.864 1.00 16.77 79 VAL F C 1
ATOM 4200 O O . VAL F 1 79 ? 45.258 32.871 -2.771 1.00 17.44 79 VAL F O 1
ATOM 4204 N N . SER F 1 80 ? 43.433 33.017 -1.477 1.00 17.23 80 SER F N 1
ATOM 4205 C CA . SER F 1 80 ? 42.963 34.246 -2.106 1.00 17.34 80 SER F CA 1
ATOM 4206 C C . SER F 1 80 ? 43.161 35.486 -1.246 1.00 16.49 80 SER F C 1
ATOM 4207 O O . SER F 1 80 ? 42.742 35.515 -0.092 1.00 16.08 80 SER F O 1
ATOM 4210 N N . TYR F 1 81 ? 43.809 36.501 -1.811 1.00 15.96 81 TYR F N 1
ATOM 4211 C CA . TYR F 1 81 ? 44.002 37.771 -1.115 1.00 16.06 81 TYR F CA 1
ATOM 4212 C C . TYR F 1 81 ? 42.959 38.712 -1.687 1.00 16.00 81 TYR F C 1
ATOM 4213 O O . TYR F 1 81 ? 42.776 38.779 -2.903 1.00 16.83 81 TYR F O 1
ATOM 4222 N N . PRO F 1 82 ? 42.244 39.440 -0.826 1.00 16.57 82 PRO F N 1
ATOM 4223 C CA . PRO F 1 82 ? 41.245 40.355 -1.384 1.00 17.18 82 PRO F CA 1
ATOM 4224 C C . PRO F 1 82 ? 41.949 41.597 -1.939 1.00 17.73 82 PRO F C 1
ATOM 4225 O O . PRO F 1 82 ? 42.935 42.050 -1.373 1.00 17.47 82 PRO F O 1
ATOM 4229 N N . LYS F 1 83 ? 41.460 42.119 -3.061 1.00 18.98 83 LYS F N 1
ATOM 4230 C CA . LYS F 1 83 ? 42.039 43.314 -3.675 1.00 20.13 83 LYS F CA 1
ATOM 4231 C C . LYS F 1 83 ? 41.018 44.449 -3.682 1.00 20.01 83 LYS F C 1
ATOM 4232 O O . LYS F 1 83 ? 41.257 45.519 -4.229 1.00 20.67 83 LYS F O 1
ATOM 4238 N N . SER F 1 84 ? 39.875 44.198 -3.061 1.00 19.63 84 SER F N 1
ATOM 4239 C CA . SER F 1 84 ? 38.800 45.172 -2.963 1.00 19.10 84 SER F CA 1
ATOM 4240 C C . SER F 1 84 ? 37.736 44.522 -2.115 1.00 19.13 84 SER F C 1
ATOM 4241 O O . SER F 1 84 ? 37.923 43.405 -1.641 1.00 18.76 84 SER F O 1
ATOM 4244 N N . ASP F 1 85 ? 36.624 45.218 -1.918 1.00 18.82 85 ASP F N 1
ATOM 4245 C CA . ASP F 1 85 ? 35.527 44.648 -1.164 1.00 19.42 85 ASP F CA 1
ATOM 4246 C C . ASP F 1 85 ? 34.993 43.503 -2.024 1.00 18.97 85 ASP F C 1
ATOM 4247 O O . ASP F 1 85 ? 34.928 43.621 -3.244 1.00 17.35 85 ASP F O 1
ATOM 4252 N N . CYS F 1 86 ? 34.632 42.393 -1.385 1.00 19.00 86 CYS F N 1
ATOM 4253 C CA . CYS F 1 86 ? 34.142 41.220 -2.100 1.00 19.79 86 CYS F CA 1
ATOM 4254 C C . CYS F 1 86 ? 32.859 40.617 -1.577 1.00 19.12 86 CYS F C 1
ATOM 4255 O O . CYS F 1 86 ? 32.508 40.767 -0.410 1.00 18.72 86 CYS F O 1
ATOM 4258 N N . VAL F 1 87 ? 32.178 39.916 -2.474 1.00 18.22 87 VAL F N 1
ATOM 4259 C CA . VAL F 1 87 ? 30.974 39.178 -2.151 1.00 16.63 87 VAL F CA 1
ATOM 4260 C C . VAL F 1 87 ? 31.287 37.840 -2.804 1.00 17.20 87 VAL F C 1
ATOM 4261 O O . VAL F 1 87 ? 31.414 37.744 -4.022 1.00 16.11 87 VAL F O 1
ATOM 4265 N N . ILE F 1 88 ? 31.453 36.818 -1.980 1.00 17.42 88 ILE F N 1
ATOM 4266 C CA . ILE F 1 88 ? 31.786 35.492 -2.468 1.00 17.46 88 ILE F CA 1
ATOM 4267 C C . ILE F 1 88 ? 30.797 34.436 -1.983 1.00 17.80 88 ILE F C 1
ATOM 4268 O O . ILE F 1 88 ? 30.381 34.445 -0.821 1.00 16.72 88 ILE F O 1
ATOM 4273 N N . HIS F 1 89 ? 30.411 33.539 -2.885 1.00 18.22 89 HIS F N 1
ATOM 4274 C CA . HIS F 1 89 ? 29.513 32.439 -2.539 1.00 18.10 89 HIS F CA 1
ATOM 4275 C C . HIS F 1 89 ? 30.405 31.249 -2.237 1.00 17.77 89 HIS F C 1
ATOM 4276 O O . HIS F 1 89 ? 31.203 30.824 -3.073 1.00 17.45 89 HIS F O 1
ATOM 4283 N N . THR F 1 90 ? 30.272 30.721 -1.030 1.00 17.12 90 THR F N 1
ATOM 4284 C CA . THR F 1 90 ? 31.095 29.608 -0.583 1.00 17.67 90 THR F CA 1
ATOM 4285 C C . THR F 1 90 ? 30.518 28.225 -0.885 1.00 18.31 90 THR F C 1
ATOM 4286 O O . THR F 1 90 ? 29.483 28.102 -1.537 1.00 18.48 90 THR F O 1
ATOM 4290 N N . HIS F 1 91 ? 31.210 27.190 -0.414 1.00 19.06 91 HIS F N 1
ATOM 4291 C CA . HIS F 1 91 ? 30.782 25.802 -0.593 1.00 20.51 91 HIS F CA 1
ATOM 4292 C C . HIS F 1 91 ? 30.444 25.452 -2.045 1.00 21.05 91 HIS F C 1
ATOM 4293 O O . HIS F 1 91 ? 29.412 24.841 -2.315 1.00 21.40 91 HIS F O 1
ATOM 4300 N N . LYS F 1 92 ? 31.322 25.823 -2.972 1.00 21.81 92 LYS F N 1
ATOM 4301 C CA . LYS F 1 92 ? 31.090 25.570 -4.390 1.00 22.26 92 LYS F CA 1
ATOM 4302 C C . LYS F 1 92 ? 31.892 24.407 -4.968 1.00 23.42 92 LYS F C 1
ATOM 4303 O O . LYS F 1 92 ? 31.978 24.245 -6.186 1.00 23.69 92 LYS F O 1
ATOM 4309 N N . GLU F 1 93 ? 32.480 23.598 -4.100 1.00 24.73 93 GLU F N 1
ATOM 4310 C CA . GLU F 1 93 ? 33.259 22.455 -4.550 1.00 27.71 93 GLU F CA 1
ATOM 4311 C C . GLU F 1 93 ? 32.497 21.577 -5.552 1.00 29.06 93 GLU F C 1
ATOM 4312 O O . GLU F 1 93 ? 33.098 21.010 -6.476 1.00 28.39 93 GLU F O 1
ATOM 4318 N N . GLY F 1 94 ? 31.181 21.469 -5.360 1.00 29.79 94 GLY F N 1
ATOM 4319 C CA . GLY F 1 94 ? 30.362 20.666 -6.249 1.00 30.97 94 GLY F CA 1
ATOM 4320 C C . GLY F 1 94 ? 30.367 21.124 -7.700 1.00 31.72 94 GLY F C 1
ATOM 4321 O O . GLY F 1 94 ? 30.208 20.311 -8.605 1.00 32.17 94 GLY F O 1
ATOM 4322 N N . ASP F 1 95 ? 30.541 22.421 -7.928 1.00 32.14 95 ASP F N 1
ATOM 4323 C CA . ASP F 1 95 ? 30.565 22.972 -9.281 1.00 33.20 95 ASP F CA 1
ATOM 4324 C C . ASP F 1 95 ? 31.801 22.543 -10.076 1.00 34.67 95 ASP F C 1
ATOM 4325 O O . ASP F 1 95 ? 31.793 22.586 -11.305 1.00 34.15 95 ASP F O 1
ATOM 4330 N N . LEU F 1 96 ? 32.857 22.134 -9.378 1.00 36.69 96 LEU F N 1
ATOM 4331 C CA . LEU F 1 96 ? 34.111 21.769 -10.037 1.00 40.04 96 LEU F CA 1
ATOM 4332 C C . LEU F 1 96 ? 34.363 20.296 -10.354 1.00 43.51 96 LEU F C 1
ATOM 4333 O O . LEU F 1 96 ? 35.459 19.772 -10.115 1.00 44.65 96 LEU F O 1
ATOM 4338 N N . TYR F 1 97 ? 33.362 19.616 -10.897 1.00 47.45 97 TYR F N 1
ATOM 4339 C CA . TYR F 1 97 ? 33.549 18.214 -11.255 1.00 51.01 97 TYR F CA 1
ATOM 4340 C C . TYR F 1 97 ? 33.625 18.079 -12.776 1.00 52.42 97 TYR F C 1
ATOM 4341 O O . TYR F 1 97 ? 32.726 17.417 -13.372 1.00 53.14 97 TYR F O 1
#

Sequence (582 aa):
AVYKVKLVGPEGEEHEFDAPDDAYILDAAETAGVELPYSCRAGACSTCAGKIESGSVDQSDGSFLDDGQQEEGYVLTCVSYPKSDCVIHTHKEGDLYAVYKVKLVGPEGEEHEFDAPDDAYILDAAETAGVELPYSCRAGACSTCAGKIESGSVDQSDGSFLDDGQQEEGYVLTCVSYPKSDCVIHTHKEGDLYAVYKVKLVGPEGEEHEFDAPDDAYILDAAETAGVELPYSCRAGACSTCAGKIESGSVDQSDGSFLDDGQQEEGYVLTCVSYPKSDCVIHTHKEGDLYAVYKVKLVGPEGEEHEFDAPDDAYILDAAETAGVELPYSCRAGACSTCAGKIESGSVDQSDGSFLDDGQQEEGYVLTCVSYPKSDCVIHTHKEGDLYAVYKVKLVGPEGEEHEFDAPDDAYILDAAETAGVELPYSCRAGACSTCAGKIESGSVDQSDGSFLDDGQQEEGYVLTCVSYPKSDCVIHTHKEGDLYAVYKVKLVGPEGEEHEFDAPDDAYILDAAETAGVELPYSCRAGACSTCAGKIESGSVDQSDGSFLDDGQQEEGYVLTCVSYPKSDCVIHTHKEGDLY

Organism: Zea mays (NCBI:txid4577)

Radius of gyration: 22.89 Å; Cα contacts (8 Å, |Δi|>4): 1558; chains: 6; bounding box: 55×51×67 Å

InterPro domains:
  IPR001041 2Fe-2S ferredoxin-type iron-sulfur binding domain [PF00111] (65-138)
  IPR001041 2Fe-2S ferredoxin-type iron-sulfur binding domain [PS51085] (58-149)
  IPR001041 2Fe-2S ferredoxin-type iron-sulfur binding domain [cd00207] (65-144)
  IPR006058 2Fe-2S ferredoxin, iron-sulphur binding site [PS00197] (95-103)
  IPR010241 Ferredoxin [2Fe-2S], plant and bacteria [TIGR02008] (56-152)
  IPR012675 Beta-grasp domain superfamily [G3DSA:3.10.20.30] (55-152)
  IPR036010 2Fe-2S ferredoxin-like superfamily [SSF54292] (52-148)

GO terms:
  GO:0051537 2 iron, 2 sulfur cluster binding (F, IDA)
  GO:0009570 chloroplast stroma (C, IDA)
  GO:0009578 etioplast stroma (C, IDA)
  GO:0009055 electron transfer activity (F, IDA)
  GO:0022900 electron transport chain (P, IDA)
  GO:0009507 chloroplast (C, TAS)
  GO:0005515 protein binding (F, IPI)